Protein AF-A0A0A9YP79-F1 (afdb_monomer_lite)

pLDDT: mean 73.33, std 14.67, range [34.44, 94.0]

Foldseek 3Di:
DVVVVVVVVVVVVVVVVVVVVPPPDPPPCDPVVVVVVVVVVVVVVVVVVVVVVVVVVVVVVVVVVVVVVVVVVVVVVVVVVVVVVVVVVVVVVVVVVCVVVVVPPPDDDDDPDDCPVVVVVVVVVVVVVVPCVVVVVVVVVVVVVVVVVVVVVVVVVVVVVVVVVVVVVVVVVVVVVVVVVVVVVVVVVVVVVVVVVVVVVVLVVVVVVPPPPVSVVVVVVVVVVVVVVVVVVVVVVVVVVVVVVVVVVVVVVVVVVVVVVVVVVVVVVVVVVVVVVVVVVVVVVVVVVVVVVVVVVVVVVVVVVVVVVVVVVVVPPDDPDDCPPVVVVVVVVVVVVVVVVVVVVVVVVVVVVVVVVVVVVVVVVVVVVVVVVVVVVVVVVVVVVVVVVVVVVVVVVVVVVVVVVVVVVVVVVVVVVVVVVVVVVVVVVVVVVVVVVVVVVVVVVVVVVVVVVVVVVVVVPDDDDDDDDDDDDDDDDDDDDD

Sequence (482 aa):
MHFVESVVVCLFIISATLSGANSAAARAVTHEEIKDALINFMHIVRSNTEKLERHENRERQLGELLKRALGALDKRERAQDSVLEKLLEKIEKIENAIIETGDAARGTYTVDTIPGQSMITQIETMIDKTANTDRLREIESSINSKIDYLSSVVEKLQASVYDVNARMGSMSDKNDKESQAQADLNRDLAQILEKQIGSLKSIQDDVASGDLGDIKKELVAELNGVTAKLENKLTELTSSVTSHERTLADSVRDSKDIIEGQLTELKSQFENLNKEAKAIGNVEQVLVKTADDVMDTKRRVEHGIYQIRAEINDYVKPPQGGGGEYNDTVIAKFTGMAETILENQASSVANLSTKVESEISQVWRQIGIMHQQITASGITLDNLQNQTNFFVKDTENKMDAMSSKLEGIESSIDLVQENNNFLVGRFSLFTHEFNETRNSLALTTKDLKEVLKHYKLQATNGSPGPHDIESSSDSNIVDNKV

Organism: Lygus hesperus (NCBI:txid30085)

Secondary structure (DSSP, 8-state):
-HHHHHHHHHHHHHHHHHHHSTTS------HHHHHHHHHHHHHHHHHHHHHHHHHHHHHHHHHHHHHHHHHHHHHHHHHHHHHHHHHHHHHHHHHHHHHHHHTS------S---THHHHHHHHHHHHHHH-THHHHHHHHHHHHHHHHHHHHHHHHHHHHHHHHHHHHHHHHHHHHHHHHHHHHHHHHHHHHHHHHHHHHHHHHHHHTTT-HHHHHHHHHHHHHHHHHHHHHHHHHHHHHHHHHHHHHHHHHHHHHHHHHHHHHHHHHHHHHHHHHHHHHHHHHHHHHHHHHHHHHHHHHHHHHHHHHHHHHHHHTSPPSSS-HHHHHHHHHHHHHHHHHHHHHHHHHHHHHHHHHHHHHHHHHHHHHHHHHHHHHHHHHHHHHHHHHHHHHHHHHHHHHHHHHHHHHHHHHHHHHHHHHHHHHHHHHHHHHHHHHHHHHHHHHHHHHHHHHHHHHHHTTSS--------------------

Radius of gyration: 55.41 Å; chains: 1; bounding box: 140×49×162 Å

Structure (mmCIF, N/CA/C/O backbone):
data_AF-A0A0A9YP79-F1
#
_entry.id   AF-A0A0A9YP79-F1
#
loop_
_atom_site.group_PDB
_atom_site.id
_atom_site.type_symbol
_atom_site.label_atom_id
_atom_site.label_alt_id
_atom_site.label_comp_id
_atom_site.label_asym_id
_atom_site.label_entity_id
_atom_site.label_seq_id
_atom_site.pdbx_PDB_ins_code
_atom_site.Cartn_x
_atom_site.Cartn_y
_atom_site.Cartn_z
_atom_site.occupancy
_atom_site.B_iso_or_equiv
_atom_site.auth_seq_id
_atom_site.auth_comp_id
_atom_site.auth_asym_id
_atom_site.auth_atom_id
_atom_site.pdbx_PDB_model_num
ATOM 1 N N . MET A 1 1 ? 45.406 -21.953 63.145 1.00 52.97 1 MET A N 1
ATOM 2 C CA . MET A 1 1 ? 43.977 -21.841 63.515 1.00 52.97 1 MET A CA 1
ATOM 3 C C . MET A 1 1 ? 43.158 -21.032 62.509 1.00 52.97 1 MET A C 1
ATOM 5 O O . MET A 1 1 ? 42.108 -21.517 62.125 1.00 52.97 1 MET A O 1
ATOM 9 N N . HIS A 1 2 ? 43.652 -19.915 61.962 1.00 48.56 2 HIS A N 1
ATOM 10 C CA . HIS A 1 2 ? 42.884 -19.071 61.022 1.00 48.56 2 HIS A CA 1
ATOM 11 C C . HIS A 1 2 ? 42.477 -19.697 59.668 1.00 48.56 2 HIS A C 1
ATOM 13 O O . HIS A 1 2 ? 41.511 -19.250 59.055 1.00 48.56 2 HIS A O 1
ATOM 19 N N . PHE A 1 3 ? 43.166 -20.743 59.196 1.00 47.00 3 PHE A N 1
ATOM 20 C CA . PHE A 1 3 ? 42.810 -21.400 57.928 1.00 47.00 3 PHE A CA 1
ATOM 21 C C . PHE A 1 3 ? 41.579 -22.311 58.057 1.00 47.00 3 PHE A C 1
ATOM 23 O O . PHE A 1 3 ? 40.788 -22.431 57.129 1.00 47.00 3 PHE A O 1
ATOM 30 N N . VAL A 1 4 ? 41.380 -22.916 59.232 1.00 59.94 4 VAL A N 1
ATOM 31 C CA . VAL A 1 4 ? 40.245 -23.819 59.481 1.00 59.94 4 VAL A CA 1
ATOM 32 C C . VAL A 1 4 ? 38.955 -23.016 59.658 1.00 59.94 4 VAL A C 1
ATOM 34 O O . VAL A 1 4 ? 37.917 -23.398 59.130 1.00 59.94 4 VAL A O 1
ATOM 37 N N . GLU A 1 5 ? 39.032 -21.851 60.303 1.00 55.78 5 GLU A N 1
ATOM 38 C CA . GLU A 1 5 ? 37.880 -20.961 60.484 1.00 55.78 5 GLU A CA 1
ATOM 39 C C . GLU A 1 5 ? 37.391 -20.362 59.154 1.00 55.78 5 GLU A C 1
ATOM 41 O O . GLU A 1 5 ? 36.187 -20.321 58.912 1.00 55.78 5 GLU A O 1
ATOM 46 N N . SER A 1 6 ? 38.297 -19.996 58.237 1.00 56.88 6 SER A N 1
ATOM 47 C CA . SER A 1 6 ? 37.904 -19.481 56.911 1.00 56.88 6 SER A CA 1
ATOM 48 C C . SER A 1 6 ? 37.235 -20.539 56.027 1.00 56.88 6 SER A C 1
ATOM 50 O O . SER A 1 6 ? 36.302 -20.226 55.288 1.00 56.88 6 SER A O 1
ATOM 52 N N . VAL A 1 7 ? 37.668 -21.801 56.119 1.00 64.88 7 VAL A N 1
ATOM 53 C CA . VAL A 1 7 ? 37.080 -22.905 55.341 1.00 64.88 7 VAL A CA 1
ATOM 54 C C . VAL A 1 7 ? 35.686 -23.264 55.858 1.00 64.88 7 VAL A C 1
ATOM 56 O O . VAL A 1 7 ? 34.784 -23.506 55.058 1.00 64.88 7 VAL A O 1
ATOM 59 N N . VAL A 1 8 ? 35.474 -23.229 57.177 1.00 68.56 8 VAL A N 1
ATOM 60 C CA . VAL A 1 8 ? 34.160 -23.498 57.781 1.00 68.56 8 VAL A CA 1
ATOM 61 C C . VAL A 1 8 ? 33.158 -22.388 57.454 1.00 68.56 8 VAL A C 1
ATOM 63 O O . VAL A 1 8 ? 32.020 -22.692 57.103 1.00 68.56 8 VAL A O 1
ATOM 66 N N . VAL A 1 9 ? 33.576 -21.117 57.471 1.00 66.75 9 VAL A N 1
ATOM 67 C CA . VAL A 1 9 ? 32.709 -19.989 57.085 1.00 66.75 9 VAL A CA 1
ATOM 68 C C . VAL A 1 9 ? 32.351 -20.045 55.596 1.00 66.75 9 VAL A C 1
ATOM 70 O O . VAL A 1 9 ? 31.189 -19.848 55.243 1.00 66.75 9 VAL A O 1
ATOM 73 N N . CYS A 1 10 ? 33.294 -20.405 54.717 1.00 57.91 10 CYS A N 1
ATOM 74 C CA . CYS A 1 10 ? 32.998 -20.579 53.291 1.00 57.91 10 CYS A CA 1
ATOM 75 C C . CYS A 1 10 ? 32.043 -21.755 53.032 1.00 57.91 10 CYS A C 1
ATOM 77 O O . CYS A 1 10 ? 31.121 -21.620 52.231 1.00 57.91 10 CYS A O 1
ATOM 79 N N . LEU A 1 11 ? 32.198 -22.880 53.738 1.00 57.31 11 LEU A N 1
ATOM 80 C CA . LEU A 1 11 ? 31.279 -24.021 53.632 1.00 57.31 11 LEU A CA 1
ATOM 81 C C . LEU A 1 11 ? 29.869 -23.691 54.137 1.00 57.31 11 LEU A C 1
ATOM 83 O O . LEU A 1 11 ? 28.890 -24.157 53.551 1.00 57.31 11 LEU A O 1
ATOM 87 N N . PHE A 1 12 ? 29.747 -22.854 55.170 1.00 61.06 12 PHE A N 1
ATOM 88 C CA . PHE A 1 12 ? 28.447 -22.406 55.673 1.00 61.06 12 PHE A CA 1
ATOM 89 C C . PHE A 1 12 ? 27.751 -21.439 54.709 1.00 61.06 12 PHE A C 1
ATOM 91 O O . PHE A 1 12 ? 26.549 -21.562 54.484 1.00 61.06 12 PHE A O 1
ATOM 98 N N . ILE A 1 13 ? 28.501 -20.527 54.080 1.00 60.09 13 ILE A N 1
ATOM 99 C CA . ILE A 1 13 ? 27.962 -19.599 53.073 1.00 60.09 13 ILE A CA 1
ATOM 100 C C . ILE A 1 13 ? 27.536 -20.358 51.810 1.00 60.09 13 ILE A C 1
ATOM 102 O O . ILE A 1 13 ? 26.453 -20.099 51.295 1.00 60.09 13 ILE A O 1
ATOM 106 N N . ILE A 1 14 ? 28.321 -21.341 51.356 1.00 57.62 14 ILE A N 1
ATOM 107 C CA . ILE A 1 14 ? 27.966 -22.191 50.206 1.00 57.62 14 ILE A CA 1
ATOM 108 C C . ILE A 1 14 ? 26.735 -23.054 50.522 1.00 57.62 14 ILE A C 1
ATOM 110 O O . ILE A 1 14 ? 25.865 -23.217 49.673 1.00 57.62 14 ILE A O 1
ATOM 114 N N . SER A 1 15 ? 26.603 -23.562 51.750 1.00 56.72 15 SER A N 1
ATOM 115 C CA . SER A 1 15 ? 25.424 -24.345 52.151 1.00 56.72 15 SER A CA 1
ATOM 116 C C . SER A 1 15 ? 24.164 -23.478 52.279 1.00 56.72 15 SER A C 1
ATOM 118 O O . SER A 1 15 ? 23.072 -23.922 51.925 1.00 56.72 15 SER A O 1
ATOM 120 N N . ALA A 1 16 ? 24.298 -22.225 52.724 1.00 55.22 16 ALA A N 1
ATOM 121 C CA . ALA A 1 16 ? 23.186 -21.279 52.815 1.00 55.22 16 ALA A CA 1
ATOM 122 C C . ALA A 1 16 ? 22.723 -20.773 51.436 1.00 55.22 16 ALA A C 1
ATOM 124 O O . ALA A 1 16 ? 21.520 -20.632 51.214 1.00 55.22 16 ALA A O 1
ATOM 125 N N . THR A 1 17 ? 23.639 -20.564 50.482 1.00 52.94 17 THR A N 1
ATOM 126 C CA . THR A 1 17 ? 23.276 -20.179 49.107 1.00 52.94 17 THR A CA 1
ATOM 127 C C . THR A 1 17 ? 22.704 -21.346 48.303 1.00 52.94 17 THR A C 1
ATOM 129 O O . THR A 1 17 ? 21.808 -21.129 47.489 1.00 52.94 17 THR A O 1
ATOM 132 N N . LEU A 1 18 ? 23.127 -22.586 48.574 1.00 47.75 18 LEU A N 1
ATOM 133 C CA . LEU A 1 18 ? 22.570 -23.770 47.911 1.00 47.75 18 LEU A CA 1
ATOM 134 C C . LEU A 1 18 ? 21.181 -24.159 48.451 1.00 47.75 18 LEU A C 1
ATOM 136 O O . LEU A 1 18 ? 20.361 -24.682 47.703 1.00 47.75 18 LEU A O 1
ATOM 140 N N . SER A 1 19 ? 20.878 -23.837 49.714 1.00 48.66 19 SER A N 1
ATOM 141 C CA . SER A 1 19 ? 19.539 -24.039 50.293 1.00 48.66 19 SER A CA 1
ATOM 142 C C . SER A 1 19 ? 18.535 -22.946 49.877 1.00 48.66 19 SER A C 1
ATOM 144 O O . SER A 1 19 ? 17.338 -23.203 49.793 1.00 48.66 19 SER A O 1
ATOM 146 N N . GLY A 1 20 ? 19.010 -21.737 49.543 1.00 44.56 20 GLY A N 1
ATOM 147 C CA . GLY A 1 20 ? 18.175 -20.636 49.037 1.00 44.56 20 GLY A CA 1
ATOM 148 C C . GLY A 1 20 ? 17.819 -20.719 47.546 1.00 44.56 20 GLY A C 1
ATOM 149 O O . GLY A 1 20 ? 16.861 -20.083 47.115 1.00 44.56 20 GLY A O 1
ATOM 150 N N . ALA A 1 21 ? 18.551 -21.511 46.755 1.00 44.72 21 ALA A N 1
ATOM 151 C CA . ALA A 1 21 ? 18.333 -21.633 45.309 1.00 44.72 21 ALA A CA 1
ATOM 152 C C . ALA A 1 21 ? 17.332 -22.738 44.910 1.00 44.72 21 ALA A C 1
ATOM 154 O O . ALA A 1 21 ? 16.899 -22.775 43.761 1.00 44.72 21 ALA A O 1
ATOM 155 N N . ASN A 1 22 ? 16.915 -23.603 45.843 1.00 44.66 22 ASN A N 1
ATOM 156 C CA . ASN A 1 22 ? 16.014 -24.729 45.556 1.00 44.66 22 ASN A CA 1
ATOM 157 C C . ASN A 1 22 ? 14.519 -24.447 45.811 1.00 44.66 22 ASN A C 1
ATOM 159 O O . ASN A 1 22 ? 13.711 -25.372 45.802 1.00 44.66 22 ASN A O 1
ATOM 163 N N . SER A 1 23 ? 14.140 -23.174 45.970 1.00 45.38 23 SER A N 1
ATOM 164 C CA . SER A 1 23 ? 12.734 -22.731 46.027 1.00 45.38 23 SER A CA 1
ATOM 165 C C . SER A 1 23 ? 12.274 -21.983 44.771 1.00 45.38 23 SER A C 1
ATOM 167 O O . SER A 1 23 ? 11.239 -21.319 44.794 1.00 45.38 23 SER A O 1
ATOM 169 N N . ALA A 1 24 ? 12.976 -22.122 43.642 1.00 46.22 24 ALA A N 1
ATOM 170 C CA . ALA A 1 24 ? 12.300 -22.010 42.355 1.00 46.22 24 ALA A CA 1
ATOM 171 C C . ALA A 1 24 ? 11.536 -23.320 42.174 1.00 46.22 24 ALA A C 1
ATOM 173 O O . ALA A 1 24 ? 12.108 -24.329 41.769 1.00 46.22 24 ALA A O 1
ATOM 174 N N . ALA A 1 25 ? 10.276 -23.309 42.610 1.00 49.00 25 ALA A N 1
ATOM 175 C CA . ALA A 1 25 ? 9.349 -24.415 42.483 1.00 49.00 25 ALA A CA 1
ATOM 176 C C . ALA A 1 25 ? 9.584 -25.137 41.152 1.00 49.00 25 ALA A C 1
ATOM 178 O O . ALA A 1 25 ? 9.386 -24.560 40.082 1.00 49.00 25 ALA A O 1
ATOM 179 N N . ALA A 1 26 ? 9.981 -26.406 41.227 1.00 48.72 26 ALA A N 1
ATOM 180 C CA . ALA A 1 26 ? 9.676 -27.356 40.177 1.00 48.72 26 ALA A CA 1
ATOM 181 C C . ALA A 1 26 ? 8.145 -27.411 40.102 1.00 48.72 26 ALA A C 1
ATOM 183 O O . ALA A 1 26 ? 7.505 -28.259 40.725 1.00 48.72 26 ALA A O 1
ATOM 184 N N . ARG A 1 27 ? 7.541 -26.417 39.438 1.00 53.25 27 ARG A N 1
ATOM 185 C CA . ARG A 1 27 ? 6.141 -26.442 39.049 1.00 53.25 27 ARG A CA 1
ATOM 186 C C . ARG A 1 27 ? 6.028 -27.692 38.199 1.00 53.25 27 ARG A C 1
ATOM 188 O O . ARG A 1 27 ? 6.656 -27.789 37.147 1.00 53.25 27 ARG A O 1
ATOM 195 N N . ALA A 1 28 ? 5.325 -28.687 38.727 1.00 54.88 28 ALA A N 1
ATOM 196 C CA . ALA A 1 28 ? 4.926 -29.830 37.938 1.00 54.88 28 ALA A CA 1
ATOM 197 C C . ALA A 1 28 ? 4.211 -29.261 36.715 1.00 54.88 28 ALA A C 1
ATOM 199 O O . ALA A 1 28 ? 3.217 -28.557 36.890 1.00 54.88 28 ALA A O 1
ATOM 200 N N . VAL A 1 29 ? 4.786 -29.494 35.530 1.00 50.91 29 VAL A N 1
ATOM 201 C CA . VAL A 1 29 ? 4.239 -29.030 34.256 1.00 50.91 29 VAL A CA 1
ATOM 202 C C . VAL A 1 29 ? 2.777 -29.443 34.240 1.00 50.91 29 VAL A C 1
ATOM 204 O O . VAL A 1 29 ? 2.450 -30.634 34.257 1.00 50.91 29 VAL A O 1
ATOM 207 N N . THR A 1 30 ? 1.903 -28.452 34.340 1.00 64.44 30 THR A N 1
ATOM 208 C CA . THR A 1 30 ? 0.476 -28.708 34.469 1.00 64.44 30 THR A CA 1
ATOM 209 C C . THR A 1 30 ? -0.054 -29.172 33.121 1.00 64.44 30 THR A C 1
ATOM 211 O O . THR A 1 30 ? 0.484 -28.836 32.066 1.00 64.44 30 THR A O 1
ATOM 214 N N . HIS A 1 31 ? -1.114 -29.975 33.134 1.00 61.91 31 HIS A N 1
ATOM 215 C CA . HIS A 1 31 ? -1.692 -30.501 31.899 1.00 61.91 31 HIS A CA 1
ATOM 216 C C . HIS A 1 31 ? -2.139 -29.374 30.939 1.00 61.91 31 HIS A C 1
ATOM 218 O O . HIS A 1 31 ? -2.110 -29.578 29.726 1.00 61.91 31 HIS A O 1
ATOM 224 N N . GLU A 1 32 ? -2.443 -28.181 31.475 1.00 72.62 32 GLU A N 1
ATOM 225 C CA . GLU A 1 32 ? -2.729 -26.979 30.683 1.00 72.62 32 GLU A CA 1
ATOM 226 C C . GLU A 1 32 ? -1.493 -26.319 30.085 1.00 72.62 32 GLU A C 1
ATOM 228 O O . GLU A 1 32 ? -1.544 -25.937 28.925 1.00 72.62 32 GLU A O 1
ATOM 233 N N . GLU A 1 33 ? -0.344 -26.296 30.761 1.00 65.50 33 GLU A N 1
ATOM 234 C CA . GLU A 1 33 ? 0.903 -25.825 30.136 1.00 65.50 33 GLU A CA 1
ATOM 235 C C . GLU A 1 33 ? 1.326 -26.740 28.969 1.00 65.50 33 GLU A C 1
ATOM 237 O O . GLU A 1 33 ? 1.846 -26.267 27.959 1.00 65.50 33 GLU A O 1
ATOM 242 N N . ILE A 1 34 ? 1.055 -28.050 29.062 1.00 72.25 34 ILE A N 1
ATOM 243 C CA . ILE A 1 34 ? 1.276 -29.004 27.958 1.00 72.25 34 ILE A CA 1
ATOM 244 C C . ILE A 1 34 ? 0.285 -28.759 26.821 1.00 72.25 34 ILE A C 1
ATOM 246 O O . ILE A 1 34 ? 0.670 -28.801 25.651 1.00 72.25 34 ILE A O 1
ATOM 250 N N . LYS A 1 35 ? -0.986 -28.510 27.144 1.00 79.69 35 LYS A N 1
ATOM 251 C CA . LYS A 1 35 ? -2.037 -28.220 26.165 1.00 79.69 35 LYS A CA 1
ATOM 252 C C . LYS A 1 35 ? -1.775 -26.901 25.441 1.00 79.69 35 LYS A C 1
ATOM 254 O O . LYS A 1 35 ? -1.849 -26.880 24.217 1.00 79.69 35 LYS A O 1
ATOM 259 N N . ASP A 1 36 ? -1.384 -25.851 26.150 1.00 73.75 36 ASP A N 1
ATOM 260 C CA . ASP A 1 36 ? -1.048 -24.549 25.574 1.00 73.75 36 ASP A CA 1
ATOM 261 C C . ASP A 1 36 ? 0.226 -24.626 24.734 1.00 73.75 36 ASP A C 1
ATOM 263 O O . ASP A 1 36 ? 0.276 -24.087 23.628 1.00 73.75 36 ASP A O 1
ATOM 267 N N . ALA A 1 37 ? 1.231 -25.385 25.182 1.00 74.31 37 ALA A N 1
ATOM 268 C CA . ALA A 1 37 ? 2.409 -25.674 24.373 1.00 74.31 37 ALA A CA 1
ATOM 269 C C . ALA A 1 37 ? 2.055 -26.458 23.096 1.00 74.31 37 ALA A C 1
ATOM 271 O O . ALA A 1 37 ? 2.591 -26.158 22.028 1.00 74.31 37 ALA A O 1
ATOM 272 N N . LEU A 1 38 ? 1.130 -27.422 23.169 1.00 76.94 38 LEU A N 1
ATOM 273 C CA . LEU A 1 38 ? 0.630 -28.172 22.011 1.00 76.94 38 LEU A CA 1
ATOM 274 C C . LEU A 1 38 ? -0.178 -27.295 21.052 1.00 76.94 38 LEU A C 1
ATOM 276 O O . LEU A 1 38 ? -0.016 -27.424 19.840 1.00 76.94 38 LEU A O 1
ATOM 280 N N . ILE A 1 39 ? -1.014 -26.395 21.567 1.00 79.75 39 ILE A N 1
ATOM 281 C CA . ILE A 1 39 ? -1.794 -25.445 20.766 1.00 79.75 39 ILE A CA 1
ATOM 282 C C . ILE A 1 39 ? -0.858 -24.449 20.081 1.00 79.75 39 ILE A C 1
ATOM 284 O O . ILE A 1 39 ? -0.979 -24.218 18.878 1.00 79.75 39 ILE A O 1
ATOM 288 N N . ASN A 1 40 ? 0.131 -23.919 20.798 1.00 74.94 40 ASN A N 1
ATOM 289 C CA . ASN A 1 40 ? 1.119 -23.010 20.231 1.00 74.94 40 ASN A CA 1
ATOM 290 C C . ASN A 1 40 ? 1.988 -23.718 19.177 1.00 74.94 40 ASN A C 1
ATOM 292 O O . ASN A 1 40 ? 2.191 -23.204 18.078 1.00 74.94 40 ASN A O 1
ATOM 296 N N . PHE A 1 41 ? 2.413 -24.955 19.443 1.00 80.06 41 PHE A N 1
ATOM 297 C CA . PHE A 1 41 ? 3.090 -25.789 18.450 1.00 80.06 41 PHE A CA 1
ATOM 298 C C . PHE A 1 41 ? 2.205 -26.046 17.225 1.00 80.06 41 PHE A C 1
ATOM 300 O O . PHE A 1 41 ? 2.674 -25.935 16.094 1.00 80.06 41 PHE A O 1
ATOM 307 N N . MET A 1 42 ? 0.913 -26.313 17.419 1.00 84.00 42 MET A N 1
ATOM 308 C CA . MET A 1 42 ? -0.046 -26.496 16.332 1.00 84.00 42 MET A CA 1
ATOM 309 C C . MET A 1 42 ? -0.225 -25.216 15.504 1.00 84.00 42 MET A C 1
ATOM 311 O O . MET A 1 42 ? -0.255 -25.291 14.276 1.00 84.00 42 MET A O 1
ATOM 315 N N . HIS A 1 43 ? -0.263 -24.041 16.135 1.00 81.00 43 HIS A N 1
ATOM 316 C CA . HIS A 1 43 ? -0.278 -22.753 15.438 1.00 81.00 43 HIS A CA 1
ATOM 317 C C . HIS A 1 43 ? 1.015 -22.495 14.660 1.00 81.00 43 HIS A C 1
ATOM 319 O O . HIS A 1 43 ? 0.955 -22.030 13.521 1.00 81.00 43 HIS A O 1
ATOM 325 N N . ILE A 1 44 ? 2.175 -22.848 15.217 1.00 77.38 44 ILE A N 1
ATOM 326 C CA . ILE A 1 44 ? 3.471 -22.736 14.535 1.00 77.38 44 ILE A CA 1
ATOM 327 C C . ILE A 1 44 ? 3.532 -23.684 13.332 1.00 77.38 44 ILE A C 1
ATOM 329 O O . ILE A 1 44 ? 3.917 -23.263 12.242 1.00 77.38 44 ILE A O 1
ATOM 333 N N . VAL A 1 45 ? 3.108 -24.941 13.487 1.00 77.19 45 VAL A N 1
ATOM 334 C CA . VAL A 1 45 ? 3.046 -25.923 12.393 1.00 77.19 45 VAL A CA 1
ATOM 335 C C . VAL A 1 45 ? 2.075 -25.462 11.309 1.00 77.19 45 VAL A C 1
ATOM 337 O O . VAL A 1 45 ? 2.409 -25.534 10.126 1.00 77.19 45 VAL A O 1
ATOM 340 N N . ARG A 1 46 ? 0.915 -24.916 11.684 1.00 84.94 46 ARG A N 1
ATOM 341 C CA . ARG A 1 46 ? -0.069 -24.373 10.740 1.00 84.94 46 ARG A CA 1
ATOM 342 C C . ARG A 1 46 ? 0.466 -23.155 9.989 1.00 84.94 46 ARG A C 1
ATOM 344 O O . ARG A 1 46 ? 0.420 -23.134 8.766 1.00 84.94 46 ARG A O 1
ATOM 351 N N . SER A 1 47 ? 1.057 -22.195 10.694 1.00 76.12 47 SER A N 1
ATOM 352 C CA . SER A 1 47 ? 1.684 -21.007 10.099 1.00 76.12 47 SER A CA 1
ATOM 353 C C . SER A 1 47 ? 2.836 -21.376 9.162 1.00 76.12 47 SER A C 1
ATOM 355 O O . SER A 1 47 ? 2.962 -20.822 8.069 1.00 76.12 47 SER A O 1
ATOM 357 N N . ASN A 1 48 ? 3.654 -22.359 9.545 1.00 77.19 48 ASN A N 1
ATOM 358 C CA . ASN A 1 48 ? 4.720 -22.870 8.691 1.00 77.19 48 ASN A CA 1
ATOM 359 C C . ASN A 1 48 ? 4.168 -23.602 7.465 1.00 77.19 48 ASN A C 1
ATOM 361 O O . ASN A 1 48 ? 4.708 -23.417 6.380 1.00 77.19 48 ASN A O 1
ATOM 365 N N . THR A 1 49 ? 3.071 -24.349 7.602 1.00 82.06 49 THR A N 1
ATOM 366 C CA . THR A 1 49 ? 2.380 -24.996 6.473 1.00 82.06 49 THR A CA 1
ATOM 367 C C . THR A 1 49 ? 1.828 -23.952 5.499 1.00 82.06 49 THR A C 1
ATOM 369 O O . THR A 1 49 ? 2.108 -24.023 4.308 1.00 82.06 49 THR A O 1
ATOM 372 N N . GLU A 1 50 ? 1.161 -22.906 5.993 1.00 79.56 50 GLU A N 1
ATOM 373 C CA . GLU A 1 50 ? 0.658 -21.791 5.174 1.00 79.56 50 GLU A CA 1
ATOM 374 C C . GLU A 1 50 ? 1.791 -20.976 4.519 1.00 79.56 50 GLU A C 1
ATOM 376 O O . GLU A 1 50 ? 1.640 -20.406 3.434 1.00 79.56 50 GLU A O 1
ATOM 381 N N . LYS A 1 51 ? 2.955 -20.860 5.172 1.00 81.62 51 LYS A N 1
ATOM 382 C CA . LYS A 1 51 ? 4.157 -20.270 4.558 1.00 81.62 51 LYS A CA 1
ATOM 383 C C . LYS A 1 51 ? 4.701 -21.158 3.447 1.00 81.62 51 LYS A C 1
ATOM 385 O O . LYS A 1 51 ? 5.067 -20.619 2.404 1.00 81.62 51 LYS A O 1
ATOM 390 N N . LEU A 1 52 ? 4.730 -22.472 3.658 1.00 79.94 52 LEU A N 1
ATOM 391 C CA . LEU A 1 52 ? 5.196 -23.445 2.677 1.00 79.94 52 LEU A CA 1
ATOM 392 C C . LEU A 1 52 ? 4.287 -23.454 1.446 1.00 79.94 52 LEU A C 1
ATOM 394 O O . LEU A 1 52 ? 4.789 -23.331 0.338 1.00 79.94 52 LEU A O 1
ATOM 398 N N . GLU A 1 53 ? 2.968 -23.443 1.633 1.00 78.12 53 GLU A N 1
ATOM 399 C CA . GLU A 1 53 ? 1.980 -23.377 0.549 1.00 78.12 53 GLU A CA 1
ATOM 400 C C . GLU A 1 53 ? 2.114 -22.077 -0.266 1.00 78.12 53 GLU A C 1
ATOM 402 O O . GLU A 1 53 ? 2.107 -22.085 -1.497 1.00 78.12 53 GLU A O 1
ATOM 407 N N . ARG A 1 54 ? 2.351 -20.936 0.399 1.00 81.12 54 ARG A N 1
ATOM 408 C CA . ARG A 1 54 ? 2.659 -19.662 -0.281 1.00 81.12 54 ARG A CA 1
ATOM 409 C C . ARG A 1 54 ? 4.011 -19.665 -0.991 1.00 81.12 54 ARG A C 1
ATOM 411 O O . ARG A 1 54 ? 4.206 -18.864 -1.907 1.00 81.12 54 ARG A O 1
ATOM 418 N N . HIS A 1 55 ? 4.965 -20.473 -0.543 1.00 78.94 55 HIS A N 1
ATOM 419 C CA . HIS A 1 55 ? 6.263 -20.620 -1.196 1.00 78.94 55 HIS A CA 1
ATOM 420 C C . HIS A 1 55 ? 6.151 -21.542 -2.414 1.00 78.94 55 HIS A C 1
ATOM 422 O O . HIS A 1 55 ? 6.614 -21.173 -3.487 1.00 78.94 55 HIS A O 1
ATOM 428 N N . GLU A 1 56 ? 5.422 -22.649 -2.286 1.00 82.56 56 GLU A N 1
ATOM 429 C CA . GLU A 1 56 ? 5.092 -23.578 -3.367 1.00 82.56 56 GLU A CA 1
ATOM 430 C C . GLU A 1 56 ? 4.307 -22.878 -4.482 1.00 82.56 56 GLU A C 1
ATOM 432 O O . GLU A 1 56 ? 4.641 -23.020 -5.655 1.00 82.56 56 GLU A O 1
ATOM 437 N N . ASN A 1 57 ? 3.325 -22.033 -4.146 1.00 82.69 57 ASN A N 1
ATOM 438 C CA . ASN A 1 57 ? 2.594 -21.255 -5.150 1.00 82.69 57 ASN A CA 1
ATOM 439 C C . ASN A 1 57 ? 3.494 -20.257 -5.891 1.00 82.69 57 ASN A C 1
ATOM 441 O O . ASN A 1 57 ? 3.367 -20.099 -7.106 1.00 82.69 57 ASN A O 1
ATOM 445 N N . ARG A 1 58 ? 4.419 -19.596 -5.185 1.00 85.44 58 ARG A N 1
ATOM 446 C CA . ARG A 1 58 ? 5.399 -18.693 -5.809 1.00 85.44 58 ARG A CA 1
ATOM 447 C C . ARG A 1 58 ? 6.372 -19.456 -6.707 1.00 85.44 58 ARG A C 1
ATOM 449 O O . ARG A 1 58 ? 6.660 -19.001 -7.809 1.00 85.44 58 ARG A O 1
ATOM 456 N N . GLU A 1 59 ? 6.828 -20.626 -6.278 1.00 80.44 59 GLU A N 1
ATOM 457 C CA . GLU A 1 59 ? 7.730 -21.487 -7.044 1.00 80.44 59 GLU A CA 1
ATOM 458 C C . GLU A 1 59 ? 7.040 -22.085 -8.275 1.00 80.44 59 GLU A C 1
ATOM 460 O O . GLU A 1 59 ? 7.616 -22.118 -9.360 1.00 80.44 59 GLU A O 1
ATOM 465 N N . ARG A 1 60 ? 5.761 -22.448 -8.159 1.00 86.50 60 ARG A N 1
ATOM 466 C CA . ARG A 1 60 ? 4.934 -22.897 -9.282 1.00 86.50 60 ARG A CA 1
ATOM 467 C C . ARG A 1 60 ? 4.715 -21.788 -10.308 1.00 86.50 60 ARG A C 1
ATOM 469 O O . ARG A 1 60 ? 4.843 -22.038 -11.504 1.00 86.50 60 ARG A O 1
ATOM 476 N N . GLN A 1 61 ? 4.444 -20.561 -9.862 1.00 83.00 61 GLN A N 1
ATOM 477 C CA . GLN A 1 61 ? 4.346 -19.394 -10.745 1.00 83.00 61 GLN A CA 1
ATOM 478 C C . GLN A 1 61 ? 5.677 -19.093 -11.442 1.00 83.00 61 GLN A C 1
ATOM 480 O O . GLN A 1 61 ? 5.695 -18.851 -12.649 1.00 83.00 61 GLN A O 1
ATOM 485 N N . LEU A 1 62 ? 6.795 -19.160 -10.711 1.00 82.88 62 LEU A N 1
ATOM 486 C CA . LEU A 1 62 ? 8.134 -19.005 -11.279 1.00 82.88 62 LEU A CA 1
ATOM 487 C C . LEU A 1 62 ? 8.420 -20.101 -12.316 1.00 82.88 62 LEU A C 1
ATOM 489 O O . LEU A 1 62 ? 8.904 -19.805 -13.407 1.00 82.88 62 LEU A O 1
ATOM 493 N N . GLY A 1 63 ? 8.063 -21.350 -12.014 1.00 87.00 63 GLY A N 1
ATOM 494 C CA . GLY A 1 63 ? 8.190 -22.491 -12.917 1.00 87.00 63 GLY A CA 1
ATOM 495 C C . GLY A 1 63 ? 7.344 -22.346 -14.182 1.00 87.00 63 GLY A C 1
ATOM 496 O O . GLY A 1 63 ? 7.820 -22.649 -15.275 1.00 87.00 63 GLY A O 1
ATOM 497 N N . GLU A 1 64 ? 6.122 -21.818 -14.083 1.00 88.69 64 GLU A N 1
ATOM 498 C CA . GLU A 1 64 ? 5.297 -21.499 -15.255 1.00 88.69 64 GLU A CA 1
ATOM 499 C C . GLU A 1 64 ? 5.890 -20.366 -16.098 1.00 88.69 64 GLU A C 1
ATOM 501 O O . GLU A 1 64 ? 5.850 -20.432 -17.330 1.00 88.69 64 GLU A O 1
ATOM 506 N N . LEU A 1 65 ? 6.469 -19.348 -15.459 1.00 84.50 65 LEU A N 1
ATOM 507 C CA . LEU A 1 65 ? 7.105 -18.222 -16.139 1.00 84.50 65 LEU A CA 1
ATOM 508 C C . LEU A 1 65 ? 8.380 -18.670 -16.870 1.00 84.50 65 LEU A C 1
ATOM 510 O O . LEU A 1 65 ? 8.545 -18.356 -18.048 1.00 84.50 65 LEU A O 1
ATOM 514 N N . LEU A 1 66 ? 9.206 -19.505 -16.231 1.00 81.38 66 LEU A N 1
ATOM 515 C CA . LEU A 1 66 ? 10.360 -20.170 -16.846 1.00 81.38 66 LEU A CA 1
ATOM 516 C C . LEU A 1 66 ? 9.944 -21.083 -18.000 1.00 81.38 66 LEU A C 1
ATOM 518 O O . LEU A 1 66 ? 10.529 -21.017 -19.078 1.00 81.38 66 LEU A O 1
ATOM 522 N N . LYS A 1 67 ? 8.896 -21.893 -17.824 1.00 90.75 67 LYS A N 1
ATOM 523 C CA . LYS A 1 67 ? 8.376 -22.772 -18.881 1.00 90.75 67 LYS A CA 1
ATOM 524 C C . LYS A 1 67 ? 7.865 -21.976 -20.084 1.00 90.75 67 LYS A C 1
ATOM 526 O O . LYS A 1 67 ? 8.094 -22.383 -21.222 1.00 90.75 67 LYS A O 1
ATOM 531 N N . ARG A 1 68 ? 7.201 -20.835 -19.863 1.00 87.44 68 ARG A N 1
ATOM 532 C CA . ARG A 1 68 ? 6.777 -19.924 -20.941 1.00 87.44 68 ARG A CA 1
ATOM 533 C C . ARG A 1 68 ? 7.964 -19.252 -21.622 1.00 87.44 68 ARG A C 1
ATOM 535 O O . ARG A 1 68 ? 7.964 -19.179 -22.847 1.00 87.44 68 ARG A O 1
ATOM 542 N N . ALA A 1 69 ? 8.960 -18.802 -20.861 1.00 77.00 69 ALA A N 1
ATOM 543 C CA . ALA A 1 69 ? 10.170 -18.192 -21.405 1.00 77.00 69 ALA A CA 1
ATOM 544 C C . ALA A 1 69 ? 10.962 -19.188 -22.268 1.00 77.00 69 ALA A C 1
ATOM 546 O O . ALA A 1 69 ? 11.293 -18.873 -23.407 1.00 77.00 69 ALA A O 1
ATOM 547 N N . LEU A 1 70 ? 11.170 -20.415 -21.780 1.00 81.56 70 LEU A N 1
ATOM 548 C CA . LEU A 1 70 ? 11.821 -21.492 -22.532 1.00 81.56 70 LEU A CA 1
ATOM 549 C C . LEU A 1 70 ? 11.021 -21.887 -23.778 1.00 81.56 70 LEU A C 1
ATOM 551 O O . LEU A 1 70 ? 11.592 -22.030 -24.853 1.00 81.56 70 LEU A O 1
ATOM 555 N N . GLY A 1 71 ? 9.692 -21.987 -23.676 1.00 87.62 71 GLY A N 1
ATOM 556 C CA . GLY A 1 71 ? 8.839 -22.263 -24.836 1.00 87.62 71 GLY A CA 1
ATOM 557 C C . GLY A 1 71 ? 8.824 -21.134 -25.877 1.00 87.62 71 GLY A C 1
ATOM 558 O O . GLY A 1 71 ? 8.660 -21.393 -27.068 1.00 87.62 71 GLY A O 1
ATOM 559 N N . ALA A 1 72 ? 8.992 -19.879 -25.455 1.00 82.06 72 ALA A N 1
ATOM 560 C CA . ALA A 1 72 ? 9.154 -18.747 -26.364 1.00 82.06 72 ALA A CA 1
ATOM 561 C C . ALA A 1 72 ? 10.536 -18.752 -27.033 1.00 82.06 72 ALA A C 1
ATOM 563 O O . ALA A 1 72 ? 10.635 -18.435 -28.220 1.00 82.06 72 ALA A O 1
ATOM 564 N N . LEU A 1 73 ? 11.576 -19.156 -26.296 1.00 80.12 73 LEU A N 1
ATOM 565 C CA . LEU A 1 73 ? 12.931 -19.307 -26.817 1.00 80.12 73 LEU A CA 1
ATOM 566 C C . LEU A 1 73 ? 12.997 -20.402 -27.895 1.00 80.12 73 LEU A C 1
ATOM 568 O O . LEU A 1 73 ? 13.463 -20.116 -28.990 1.00 80.12 73 LEU A O 1
ATOM 572 N N . ASP A 1 74 ? 12.426 -21.587 -27.643 1.00 84.88 74 ASP A N 1
ATOM 573 C CA . ASP A 1 74 ? 12.375 -22.709 -28.607 1.00 84.88 74 ASP A CA 1
ATOM 574 C C . ASP A 1 74 ? 11.639 -22.325 -29.905 1.00 84.88 74 ASP A C 1
ATOM 576 O O . ASP A 1 74 ? 12.064 -22.638 -31.016 1.00 84.88 74 ASP A O 1
ATOM 580 N N . LYS A 1 75 ? 10.546 -21.558 -29.796 1.00 84.88 75 LYS A N 1
ATOM 581 C CA . LYS A 1 75 ? 9.843 -21.031 -30.979 1.00 84.88 75 LYS A CA 1
ATOM 582 C C . LYS A 1 75 ? 10.685 -20.030 -31.765 1.00 84.88 75 LYS A C 1
ATOM 584 O O . LYS A 1 75 ? 10.603 -20.009 -32.992 1.00 84.88 75 LYS A O 1
ATOM 589 N N . ARG A 1 76 ? 11.453 -19.183 -31.074 1.00 82.50 76 ARG A N 1
ATOM 590 C CA . ARG A 1 76 ? 12.354 -18.214 -31.706 1.00 82.50 76 ARG A CA 1
ATOM 591 C C . ARG A 1 76 ? 13.529 -18.919 -32.384 1.00 82.50 76 ARG A C 1
ATOM 593 O O . ARG A 1 76 ? 13.867 -18.526 -33.493 1.00 82.50 76 ARG A O 1
ATOM 600 N N . GLU A 1 77 ? 14.079 -19.960 -31.769 1.00 79.25 77 GLU A N 1
ATOM 601 C CA . GLU A 1 77 ? 15.133 -20.809 -32.339 1.00 79.25 77 GLU A CA 1
ATOM 602 C C . GLU A 1 77 ? 14.665 -21.455 -33.649 1.00 79.25 77 GLU A C 1
ATOM 604 O O . GLU A 1 77 ? 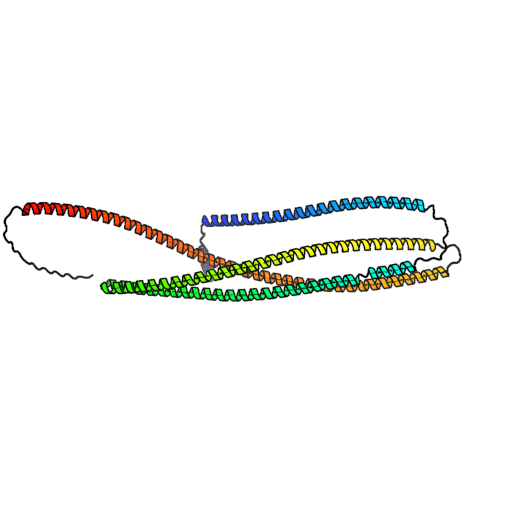15.250 -21.208 -34.700 1.00 79.25 77 GLU A O 1
ATOM 609 N N . ARG A 1 78 ? 13.505 -22.123 -33.647 1.00 79.62 78 ARG A N 1
ATOM 610 C CA . ARG A 1 78 ? 12.918 -22.701 -34.874 1.00 79.62 78 ARG A CA 1
ATOM 611 C C . ARG A 1 78 ? 12.637 -21.659 -35.961 1.00 79.62 78 ARG A C 1
ATOM 613 O O . ARG A 1 78 ? 12.750 -21.945 -37.152 1.00 79.62 78 ARG A O 1
ATOM 620 N N . ALA A 1 79 ? 12.227 -20.451 -35.572 1.00 77.19 79 ALA A N 1
ATOM 621 C CA . ALA A 1 79 ? 12.020 -19.363 -36.522 1.00 77.19 79 ALA A CA 1
ATOM 622 C C . ALA A 1 79 ? 13.347 -18.876 -37.125 1.00 77.19 79 ALA A C 1
ATOM 624 O O . ALA A 1 79 ? 13.394 -18.583 -38.318 1.00 77.19 79 ALA A O 1
ATOM 625 N N . GLN A 1 80 ? 14.416 -18.815 -36.325 1.00 79.31 80 GLN A N 1
ATOM 626 C CA . GLN A 1 80 ? 15.761 -18.470 -36.784 1.00 79.31 80 GLN A CA 1
ATOM 627 C C . GLN A 1 80 ? 16.332 -19.535 -37.726 1.00 79.31 80 GLN A C 1
ATOM 629 O O . GLN A 1 80 ? 16.862 -19.159 -38.771 1.00 79.31 80 GLN A O 1
ATOM 634 N N . ASP A 1 81 ? 16.128 -20.824 -37.443 1.00 80.38 81 ASP A N 1
ATOM 635 C CA . ASP A 1 81 ? 16.521 -21.919 -38.342 1.00 80.38 81 ASP A CA 1
ATOM 636 C C . ASP A 1 81 ? 15.865 -21.785 -39.724 1.00 80.38 81 ASP A C 1
ATOM 638 O O . ASP A 1 81 ? 16.535 -21.900 -40.749 1.00 80.38 81 ASP A O 1
ATOM 642 N N . SER A 1 82 ? 14.578 -21.419 -39.779 1.00 77.25 82 SER A N 1
ATOM 643 C CA . SER A 1 82 ? 13.891 -21.178 -41.058 1.00 77.25 82 SER A CA 1
ATOM 644 C C . SER A 1 82 ? 14.444 -19.968 -41.826 1.00 77.25 82 SER A C 1
ATOM 646 O O . SER A 1 82 ? 14.403 -19.939 -43.059 1.00 77.25 82 SER A O 1
ATOM 648 N N . VAL A 1 83 ? 14.946 -18.941 -41.130 1.00 79.00 83 VAL A N 1
ATOM 649 C CA . VAL A 1 83 ? 15.594 -17.792 -41.784 1.00 79.00 83 VAL A CA 1
ATOM 650 C C . VAL A 1 83 ? 16.972 -18.180 -42.314 1.00 79.00 83 VAL A C 1
ATOM 652 O O . VAL A 1 83 ? 17.317 -17.787 -43.428 1.00 79.00 83 VAL A O 1
ATOM 655 N N . LEU A 1 84 ? 17.728 -18.974 -41.555 1.00 75.88 84 LEU A N 1
ATOM 656 C CA . LEU A 1 84 ? 19.017 -19.529 -41.969 1.00 75.88 84 LEU A CA 1
ATOM 657 C C . LEU A 1 84 ? 18.879 -20.393 -43.225 1.00 75.88 84 LEU A C 1
ATOM 659 O O . LEU A 1 84 ? 19.625 -20.194 -44.180 1.00 75.88 84 LEU A O 1
ATOM 663 N N . GLU A 1 85 ? 17.872 -21.261 -43.280 1.00 81.25 85 GLU A N 1
ATOM 664 C CA . GLU A 1 85 ? 17.593 -22.101 -44.449 1.00 81.25 85 GLU A CA 1
ATOM 665 C C . GLU A 1 85 ? 17.269 -21.260 -45.700 1.00 81.25 85 GLU A C 1
ATOM 667 O O . GLU A 1 85 ? 17.806 -21.498 -46.781 1.00 81.25 85 GLU A O 1
ATOM 672 N N . LYS A 1 86 ? 16.495 -20.175 -45.546 1.00 80.81 86 LYS A N 1
ATOM 673 C CA . LYS A 1 86 ? 16.212 -19.224 -46.640 1.00 80.81 86 LYS A CA 1
ATOM 674 C C . LYS A 1 86 ? 17.428 -18.403 -47.068 1.00 80.81 86 LYS A C 1
ATOM 676 O O . LYS A 1 86 ? 17.498 -17.974 -48.220 1.00 80.81 86 LYS A O 1
ATOM 681 N N . LEU A 1 87 ? 18.351 -18.113 -46.152 1.00 72.75 87 LEU A N 1
ATOM 682 C CA . LEU A 1 87 ? 19.601 -17.424 -46.472 1.00 72.75 87 LEU A CA 1
ATOM 683 C C . LEU A 1 87 ? 20.548 -18.342 -47.241 1.00 72.75 87 LEU A C 1
ATOM 685 O O . LEU A 1 87 ? 21.130 -17.891 -48.223 1.00 72.75 87 LEU A O 1
ATOM 689 N N . LEU A 1 88 ? 20.637 -19.618 -46.860 1.00 81.81 88 LEU A N 1
ATOM 690 C CA . LEU A 1 88 ? 21.407 -20.623 -47.593 1.00 81.81 88 LEU A CA 1
ATOM 691 C C . LEU A 1 88 ? 20.901 -20.767 -49.036 1.00 81.81 88 LEU A C 1
ATOM 693 O O . LEU A 1 88 ? 21.693 -20.655 -49.967 1.00 81.81 88 LEU A O 1
ATOM 697 N N . GLU A 1 89 ? 19.584 -20.859 -49.239 1.00 79.62 89 GLU A N 1
ATOM 698 C CA . GLU A 1 89 ? 18.986 -20.935 -50.583 1.00 79.62 89 GLU A CA 1
ATOM 699 C C . GLU A 1 89 ? 19.250 -19.667 -51.428 1.00 79.62 89 GLU A C 1
ATOM 701 O O . GLU A 1 89 ? 19.374 -19.717 -52.653 1.00 79.62 89 GLU A O 1
ATOM 706 N N . LYS A 1 90 ? 19.340 -18.490 -50.791 1.00 77.19 90 LYS A N 1
ATOM 707 C CA . LYS A 1 90 ? 19.681 -17.233 -51.479 1.00 77.19 90 LYS A CA 1
ATOM 708 C C . LYS A 1 90 ? 21.160 -17.137 -51.832 1.00 77.19 90 LYS A C 1
ATOM 710 O O . LYS A 1 90 ? 21.476 -16.599 -52.890 1.00 77.19 90 LYS A O 1
ATOM 715 N N . ILE A 1 91 ? 22.042 -17.629 -50.967 1.00 74.19 91 ILE A N 1
ATOM 716 C CA . ILE A 1 91 ? 23.483 -17.675 -51.227 1.00 74.19 91 ILE A CA 1
ATOM 717 C C . ILE A 1 91 ? 23.759 -18.606 -52.409 1.00 74.19 91 ILE A C 1
ATOM 719 O O . ILE A 1 91 ? 24.448 -18.193 -53.334 1.00 74.19 91 ILE A O 1
ATOM 723 N N . GLU A 1 92 ? 23.119 -19.776 -52.457 1.00 78.50 92 GLU A N 1
ATOM 724 C CA . GLU A 1 92 ? 23.233 -20.717 -53.580 1.00 78.50 92 GLU A CA 1
ATOM 725 C C . GLU A 1 92 ? 22.775 -20.091 -54.915 1.00 78.50 92 GLU A C 1
ATOM 727 O O . GLU A 1 92 ? 23.414 -20.253 -55.954 1.00 78.50 92 GLU A O 1
ATOM 732 N N . LYS A 1 93 ? 21.704 -19.285 -54.903 1.00 76.81 93 LYS A N 1
ATOM 733 C CA . LYS A 1 93 ? 21.248 -18.540 -56.094 1.00 76.81 93 LYS A CA 1
ATOM 734 C C . LYS A 1 93 ? 22.229 -17.452 -56.537 1.00 76.81 93 LYS A C 1
ATOM 736 O O . LYS A 1 93 ? 22.385 -17.236 -57.736 1.00 76.81 93 LYS A O 1
ATOM 741 N N . ILE A 1 94 ? 22.868 -16.759 -55.595 1.00 70.81 94 ILE A N 1
ATOM 742 C CA . ILE A 1 94 ? 23.878 -15.734 -55.897 1.00 70.81 94 ILE A CA 1
ATOM 743 C C . ILE A 1 94 ? 25.150 -16.385 -56.448 1.00 70.81 94 ILE A C 1
ATOM 745 O O . ILE A 1 94 ? 25.719 -15.874 -57.408 1.00 70.81 94 ILE A O 1
ATOM 749 N N . GLU A 1 95 ? 25.565 -17.519 -55.888 1.00 73.94 95 GLU A N 1
ATOM 750 C CA . GLU A 1 95 ? 26.725 -18.281 -56.354 1.00 73.94 95 GLU A CA 1
ATOM 751 C C . GLU A 1 95 ? 26.546 -18.726 -57.812 1.00 73.94 95 GLU A C 1
ATOM 753 O O . GLU A 1 95 ? 27.409 -18.461 -58.649 1.00 73.94 95 GLU A O 1
ATOM 758 N N . ASN A 1 96 ? 25.371 -19.258 -58.157 1.00 70.19 96 ASN A N 1
ATOM 759 C CA . ASN A 1 96 ? 25.041 -19.615 -59.538 1.00 70.19 96 ASN A CA 1
ATOM 760 C C . ASN A 1 96 ? 25.001 -18.392 -60.482 1.00 70.19 96 ASN A C 1
ATOM 762 O O . ASN A 1 96 ? 25.497 -18.465 -61.604 1.00 70.19 96 ASN A O 1
ATOM 766 N N . ALA A 1 97 ? 24.487 -17.242 -60.028 1.00 67.56 97 ALA A N 1
ATOM 767 C CA . ALA A 1 97 ? 24.424 -16.018 -60.837 1.00 67.56 97 ALA A CA 1
ATOM 768 C C . ALA A 1 97 ? 25.804 -15.383 -61.104 1.00 67.56 97 ALA A C 1
ATOM 770 O O . ALA A 1 97 ? 26.026 -14.792 -62.163 1.00 67.56 97 ALA A O 1
ATOM 771 N N . ILE A 1 98 ? 26.744 -15.502 -60.161 1.00 61.84 98 ILE A N 1
ATOM 772 C CA . ILE A 1 98 ? 28.127 -15.026 -60.330 1.00 61.84 98 ILE A CA 1
ATOM 773 C C . ILE A 1 98 ? 28.876 -15.898 -61.346 1.00 61.84 98 ILE A C 1
ATOM 775 O O . ILE A 1 98 ? 29.633 -15.374 -62.163 1.00 61.84 98 ILE A O 1
ATOM 779 N N . ILE A 1 99 ? 28.622 -17.209 -61.353 1.00 65.50 99 ILE A N 1
ATOM 780 C CA . ILE A 1 99 ? 29.199 -18.129 -62.343 1.00 65.50 99 ILE A CA 1
ATOM 781 C C . ILE A 1 99 ? 28.692 -17.792 -63.757 1.00 65.50 99 ILE A C 1
ATOM 783 O O . ILE A 1 99 ? 29.489 -17.750 -64.690 1.00 65.50 99 ILE A O 1
ATOM 787 N N . GLU A 1 100 ? 27.408 -17.455 -63.920 1.00 57.41 100 GLU A N 1
ATOM 788 C CA . GLU A 1 100 ? 26.836 -17.059 -65.220 1.00 57.41 100 GLU A CA 1
ATOM 789 C C . GLU A 1 100 ? 27.310 -15.678 -65.719 1.00 57.41 100 GLU A C 1
ATOM 791 O O . GLU A 1 100 ? 27.424 -15.457 -66.925 1.00 57.41 100 GLU A O 1
ATOM 796 N N . THR A 1 101 ? 27.609 -14.735 -64.819 1.00 54.56 101 THR A N 1
ATOM 797 C CA . THR A 1 101 ? 28.064 -13.377 -65.188 1.00 54.56 101 THR A CA 1
ATOM 798 C C . THR A 1 101 ? 29.574 -13.265 -65.411 1.00 54.56 101 THR A C 1
ATOM 800 O O . THR A 1 101 ? 30.014 -12.351 -66.115 1.00 54.56 101 THR A O 1
ATOM 803 N N . GLY A 1 102 ? 30.370 -14.208 -64.895 1.00 47.88 102 GLY A N 1
ATOM 804 C CA . GLY A 1 102 ? 31.818 -14.275 -65.121 1.00 47.88 102 GLY A CA 1
ATOM 805 C C . GLY A 1 102 ? 32.218 -14.483 -66.589 1.00 47.88 102 GLY A C 1
ATOM 806 O O . GLY A 1 102 ? 33.241 -13.953 -67.023 1.00 47.88 102 GLY A O 1
ATOM 807 N N . ASP A 1 103 ? 31.386 -15.161 -67.384 1.00 45.03 103 ASP A N 1
ATOM 808 C CA . ASP A 1 103 ? 31.670 -15.435 -68.802 1.00 45.03 103 ASP A CA 1
ATOM 809 C C . ASP A 1 103 ? 31.310 -14.270 -69.753 1.00 45.03 103 ASP A C 1
ATOM 811 O O . ASP A 1 103 ? 31.733 -14.263 -70.912 1.00 45.03 103 ASP A O 1
ATOM 815 N N . ALA A 1 104 ? 30.590 -13.239 -69.287 1.00 47.56 104 ALA A N 1
ATOM 816 C CA . ALA A 1 104 ? 30.067 -12.157 -70.136 1.00 47.56 104 ALA A CA 1
ATOM 817 C C . ALA A 1 104 ? 30.865 -10.831 -70.101 1.00 47.56 104 ALA A C 1
ATOM 819 O O . ALA A 1 104 ? 30.575 -9.925 -70.882 1.00 47.56 104 ALA A O 1
ATOM 820 N N . ALA A 1 105 ? 31.881 -10.685 -69.241 1.00 44.53 105 ALA A N 1
ATOM 821 C CA . ALA A 1 105 ? 32.505 -9.385 -68.935 1.00 44.53 105 ALA A CA 1
ATOM 822 C C . ALA A 1 105 ? 33.916 -9.155 -69.533 1.00 44.53 105 ALA A C 1
ATOM 824 O O . ALA A 1 105 ? 34.746 -8.464 -68.944 1.00 44.53 105 ALA A O 1
ATOM 825 N N . ARG A 1 106 ? 34.213 -9.680 -70.732 1.00 41.88 106 ARG A N 1
ATOM 826 C CA . ARG A 1 106 ? 35.384 -9.259 -71.535 1.00 41.88 106 ARG A CA 1
ATOM 827 C C . ARG A 1 106 ? 34.987 -8.153 -72.523 1.00 41.88 106 ARG A C 1
ATOM 829 O O . ARG A 1 106 ? 34.812 -8.415 -73.709 1.00 41.88 106 ARG A O 1
ATOM 836 N N . GLY A 1 107 ? 34.852 -6.912 -72.053 1.00 34.44 107 GLY A N 1
ATOM 837 C CA . GLY A 1 107 ? 34.532 -5.774 -72.924 1.00 34.44 107 GLY A CA 1
ATOM 838 C C . GLY A 1 107 ? 34.662 -4.405 -72.251 1.00 34.44 107 GLY A C 1
ATOM 839 O O . GLY A 1 107 ? 33.795 -4.005 -71.489 1.00 34.44 107 GLY A O 1
ATOM 840 N N . THR A 1 108 ? 35.770 -3.729 -72.562 1.00 39.31 108 THR A N 1
ATOM 841 C CA . THR A 1 108 ? 36.066 -2.280 -72.551 1.00 39.31 108 THR A CA 1
ATOM 842 C C . THR A 1 108 ? 35.016 -1.299 -72.004 1.00 39.31 108 THR A C 1
ATOM 844 O O . THR A 1 108 ? 33.989 -1.096 -72.643 1.00 39.31 108 THR A O 1
ATOM 847 N N . TYR A 1 109 ? 35.382 -0.525 -70.969 1.00 38.34 109 TYR A N 1
ATOM 848 C CA . TYR A 1 109 ? 34.817 0.811 -70.722 1.00 38.34 109 TYR A CA 1
ATOM 849 C C . TYR A 1 109 ? 35.880 1.829 -70.284 1.00 38.34 109 TYR A C 1
ATOM 851 O O . TYR A 1 109 ? 36.769 1.545 -69.484 1.00 38.34 109 TYR A O 1
ATOM 859 N N . THR A 1 110 ? 35.776 3.013 -70.886 1.00 35.50 110 THR A N 1
ATOM 860 C CA . THR A 1 110 ? 36.612 4.210 -70.746 1.00 35.50 110 THR A CA 1
ATOM 861 C C . THR A 1 110 ? 36.219 5.071 -69.537 1.00 35.50 110 THR A C 1
ATOM 863 O O . THR A 1 110 ? 35.066 5.102 -69.120 1.00 35.50 110 THR A O 1
ATOM 866 N N . VAL A 1 111 ? 37.207 5.805 -69.023 1.00 41.31 111 VAL A N 1
ATOM 867 C CA . VAL A 1 111 ? 37.362 6.398 -67.677 1.00 41.31 111 VAL A CA 1
ATOM 868 C C . VAL A 1 111 ? 36.632 7.742 -67.440 1.00 41.31 111 VAL A C 1
ATOM 870 O O . VAL A 1 111 ? 37.101 8.540 -66.646 1.00 41.31 111 VAL A O 1
ATOM 873 N N . ASP A 1 112 ? 35.485 8.046 -68.062 1.00 34.53 112 ASP A N 1
ATOM 874 C CA . ASP A 1 112 ? 34.956 9.432 -67.975 1.00 34.53 112 ASP A CA 1
ATOM 875 C C . ASP A 1 112 ? 33.445 9.597 -67.751 1.00 34.53 112 ASP A C 1
ATOM 877 O O . ASP A 1 112 ? 32.769 10.359 -68.433 1.00 34.53 112 ASP A O 1
ATOM 881 N N . THR A 1 113 ? 32.914 8.916 -66.732 1.00 44.28 113 THR A N 1
ATOM 882 C CA . THR A 1 113 ? 31.704 9.350 -66.007 1.00 44.28 113 THR A CA 1
ATOM 883 C C . THR A 1 113 ? 31.757 8.797 -64.586 1.00 44.28 113 THR A C 1
ATOM 885 O O . THR A 1 113 ? 31.271 7.701 -64.319 1.00 44.28 113 THR A O 1
ATOM 888 N N . ILE A 1 114 ? 32.385 9.532 -63.668 1.00 43.97 114 ILE A N 1
ATOM 889 C CA . ILE A 1 114 ? 32.431 9.189 -62.240 1.00 43.97 114 ILE A CA 1
ATOM 890 C C . ILE A 1 114 ? 31.060 9.511 -61.601 1.00 43.97 114 ILE A C 1
ATOM 892 O O . ILE A 1 114 ? 30.698 10.686 -61.529 1.00 43.97 114 ILE A O 1
ATOM 896 N N . PRO A 1 115 ? 30.313 8.529 -61.050 1.00 48.88 115 PRO A N 1
ATOM 897 C CA . PRO A 1 115 ? 29.062 8.749 -60.301 1.00 48.88 115 PRO A CA 1
ATOM 898 C C . PRO A 1 115 ? 29.283 9.290 -58.870 1.00 48.88 115 PRO A C 1
ATOM 900 O O . PRO A 1 115 ? 28.377 9.276 -58.039 1.00 48.88 115 PRO A O 1
ATOM 903 N N . GLY A 1 116 ? 30.498 9.739 -58.546 1.00 45.41 116 GLY A N 1
ATOM 904 C CA . GLY A 1 116 ? 30.953 10.030 -57.182 1.00 45.41 116 GLY A CA 1
ATOM 905 C C . GLY A 1 116 ? 30.378 11.303 -56.554 1.00 45.41 116 GLY A C 1
ATOM 906 O O . GLY A 1 116 ? 30.147 11.319 -55.349 1.00 45.41 116 GLY A O 1
ATOM 907 N N . GLN A 1 117 ? 30.070 12.345 -57.338 1.00 45.28 117 GLN A N 1
ATOM 908 C CA . GLN A 1 117 ? 29.450 13.561 -56.782 1.00 45.28 117 GLN A CA 1
ATOM 909 C C . GLN A 1 117 ? 28.010 13.314 -56.318 1.00 45.28 117 GLN A C 1
ATOM 911 O O . GLN A 1 117 ? 27.634 13.753 -55.238 1.00 45.28 117 GLN A O 1
ATOM 916 N N . SER A 1 118 ? 27.234 12.530 -57.073 1.00 53.53 118 SER A N 1
ATOM 917 C CA . SER A 1 118 ? 25.880 12.125 -56.672 1.00 53.53 118 SER A CA 1
ATOM 918 C C . SER A 1 118 ? 25.891 11.323 -55.374 1.00 53.53 118 SER A C 1
ATOM 920 O O . SER A 1 118 ? 24.982 11.463 -54.563 1.00 53.53 118 SER A O 1
ATOM 922 N N . MET A 1 119 ? 26.904 10.475 -55.189 1.00 47.34 119 MET A N 1
ATOM 923 C CA . MET A 1 119 ? 27.008 9.581 -54.040 1.00 47.34 119 MET A CA 1
ATOM 924 C C . MET A 1 119 ? 27.424 10.338 -52.774 1.00 47.34 119 MET A C 1
ATOM 926 O O . MET A 1 119 ? 26.855 10.094 -51.717 1.00 47.34 119 MET A O 1
ATOM 930 N N . ILE A 1 120 ? 28.331 11.315 -52.885 1.00 53.19 120 ILE A N 1
ATOM 931 C CA . ILE A 1 120 ? 28.733 12.180 -51.764 1.00 53.19 120 ILE A CA 1
ATOM 932 C C . ILE A 1 120 ? 27.564 13.053 -51.302 1.00 53.19 120 ILE A C 1
ATOM 934 O O . ILE A 1 120 ? 27.270 13.073 -50.113 1.00 53.19 120 ILE A O 1
ATOM 938 N N . THR A 1 121 ? 26.819 13.676 -52.218 1.00 59.88 121 THR A N 1
ATOM 939 C CA . THR A 1 121 ? 25.643 14.482 -51.846 1.00 59.88 121 THR A CA 1
ATOM 940 C C . THR A 1 121 ? 24.510 13.622 -51.265 1.00 59.88 121 THR A C 1
ATOM 942 O O . THR A 1 121 ? 23.781 14.071 -50.378 1.00 59.88 121 THR A O 1
ATOM 945 N N . GLN A 1 122 ? 24.368 12.361 -51.699 1.00 57.84 122 GLN A N 1
ATOM 946 C CA . GLN A 1 122 ? 23.449 11.394 -51.078 1.00 57.84 122 GLN A CA 1
ATOM 947 C C . GLN A 1 122 ? 23.906 10.956 -49.686 1.00 57.84 122 GLN A C 1
ATOM 949 O O . GLN A 1 122 ? 23.073 10.755 -48.807 1.00 57.84 122 GLN A O 1
ATOM 954 N N . ILE A 1 123 ? 25.213 10.810 -49.477 1.00 53.28 123 ILE A N 1
ATOM 955 C CA . ILE A 1 123 ? 25.799 10.485 -48.177 1.00 53.28 123 ILE A CA 1
ATOM 956 C C . ILE A 1 123 ? 25.657 11.679 -47.225 1.00 53.28 123 ILE A C 1
ATOM 958 O O . ILE A 1 123 ? 25.238 11.466 -46.098 1.00 53.28 123 ILE A O 1
ATOM 962 N N . GLU A 1 124 ? 25.871 12.920 -47.668 1.00 53.50 124 GLU A N 1
ATOM 963 C CA . GLU A 1 124 ? 25.621 14.133 -46.867 1.00 53.50 124 GLU A CA 1
ATOM 964 C C . GLU A 1 124 ? 24.140 14.266 -46.486 1.00 53.50 124 GLU A C 1
ATOM 966 O O . GLU A 1 124 ? 23.814 14.425 -45.313 1.00 53.50 124 GLU A O 1
ATOM 971 N N . THR A 1 125 ? 23.216 14.074 -47.435 1.00 57.00 125 THR A N 1
ATOM 972 C CA . THR A 1 125 ? 21.771 14.088 -47.130 1.00 57.00 125 THR A CA 1
ATOM 973 C C . THR A 1 125 ? 21.298 12.889 -46.303 1.00 57.00 125 THR A C 1
ATOM 975 O O . THR A 1 125 ? 20.268 12.987 -45.633 1.00 57.00 125 THR A O 1
ATOM 978 N N . MET A 1 126 ? 22.015 11.760 -46.310 1.00 50.91 126 MET A N 1
ATOM 979 C CA . MET A 1 126 ? 21.768 10.644 -45.390 1.00 50.91 126 MET A CA 1
ATOM 980 C C . MET A 1 126 ? 22.384 10.890 -44.013 1.00 50.91 126 MET A C 1
ATOM 982 O O . MET A 1 126 ? 21.757 10.526 -43.026 1.00 50.91 126 MET A O 1
ATOM 986 N N . ILE A 1 127 ? 23.543 11.541 -43.911 1.00 54.22 127 ILE A N 1
ATOM 987 C CA . ILE A 1 127 ? 24.175 11.911 -42.639 1.00 54.22 127 ILE A CA 1
ATOM 988 C C . ILE A 1 127 ? 23.331 12.966 -41.917 1.00 54.22 127 ILE A C 1
ATOM 990 O O . ILE A 1 127 ? 23.045 12.771 -40.741 1.00 54.22 127 ILE A O 1
ATOM 994 N N . ASP A 1 128 ? 22.804 13.975 -42.614 1.00 55.66 128 ASP A N 1
ATOM 995 C CA . ASP 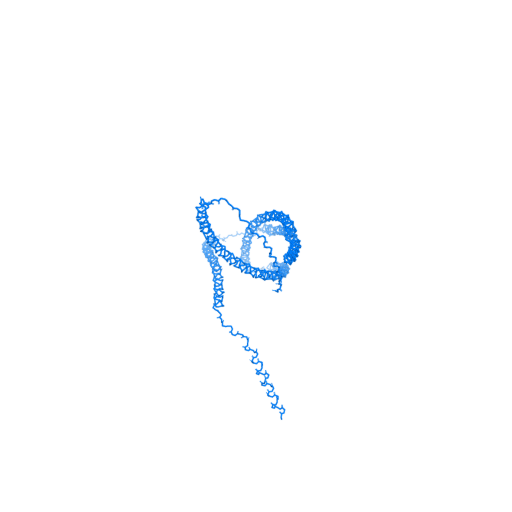A 1 128 ? 21.879 14.960 -42.026 1.00 55.66 128 ASP A CA 1
ATOM 996 C C . ASP A 1 128 ? 20.533 14.343 -41.609 1.00 55.66 128 ASP A C 1
ATOM 998 O O . ASP A 1 128 ? 19.923 14.771 -40.634 1.00 55.66 128 ASP A O 1
ATOM 1002 N N . LYS A 1 129 ? 20.071 13.287 -42.295 1.00 54.62 129 LYS A N 1
ATOM 1003 C CA . LYS A 1 129 ? 18.877 12.517 -41.890 1.00 54.62 129 LYS A CA 1
ATOM 1004 C C . LYS A 1 129 ? 19.147 11.488 -40.785 1.00 54.62 129 LYS A C 1
ATOM 1006 O O . LYS A 1 129 ? 18.204 11.054 -40.127 1.00 54.62 129 LYS A O 1
ATOM 1011 N N . THR A 1 130 ? 20.400 11.073 -40.597 1.00 48.62 130 THR A N 1
ATOM 1012 C CA . THR A 1 130 ? 20.826 10.090 -39.579 1.00 48.62 130 THR A CA 1
ATOM 1013 C C . THR A 1 130 ? 21.325 10.780 -38.307 1.00 48.62 130 THR A C 1
ATOM 1015 O O . THR A 1 130 ? 21.250 10.201 -37.221 1.00 48.62 130 THR A O 1
ATOM 1018 N N . ALA A 1 131 ? 21.732 12.049 -38.403 1.00 50.31 131 ALA A N 1
ATOM 1019 C CA . ALA A 1 131 ? 21.816 12.985 -37.295 1.00 50.31 131 ALA A CA 1
ATOM 1020 C C . ALA A 1 131 ? 20.394 13.273 -36.784 1.00 50.31 131 ALA A C 1
ATOM 1022 O O . ALA A 1 131 ? 19.790 14.307 -37.034 1.00 50.31 131 ALA A O 1
ATOM 1023 N N . ASN A 1 132 ? 19.846 12.312 -36.045 1.00 57.09 132 ASN A N 1
ATOM 1024 C CA . ASN A 1 132 ? 18.600 12.372 -35.284 1.00 57.09 132 ASN A CA 1
ATOM 1025 C C . ASN A 1 132 ? 18.661 13.409 -34.139 1.00 57.09 132 ASN A C 1
ATOM 1027 O O . ASN A 1 132 ? 18.074 13.189 -33.087 1.00 57.09 132 ASN A O 1
ATOM 1031 N N . THR A 1 133 ? 19.378 14.522 -34.293 1.00 59.12 133 THR A N 1
ATOM 1032 C CA . THR A 1 133 ? 19.489 15.599 -33.300 1.00 59.12 133 THR A CA 1
ATOM 1033 C C . THR A 1 133 ? 18.125 16.184 -32.964 1.00 59.12 133 THR A C 1
ATOM 1035 O O . THR A 1 133 ? 17.844 16.394 -31.789 1.00 59.12 133 THR A O 1
ATOM 1038 N N . ASP A 1 134 ? 17.240 16.340 -33.950 1.00 61.72 134 ASP A N 1
ATOM 1039 C CA . ASP A 1 134 ? 15.878 16.834 -33.719 1.00 61.72 134 ASP A CA 1
ATOM 1040 C C . ASP A 1 134 ? 15.011 15.820 -32.965 1.00 61.72 134 ASP A C 1
ATOM 1042 O O . ASP A 1 134 ? 14.324 16.190 -32.018 1.00 61.72 134 ASP A O 1
ATOM 1046 N N . ARG A 1 135 ? 15.105 14.524 -33.295 1.00 64.06 135 ARG A N 1
ATOM 1047 C CA . ARG A 1 135 ? 14.383 13.467 -32.565 1.00 64.06 135 ARG A CA 1
ATOM 1048 C C . ARG A 1 135 ? 14.932 13.239 -31.162 1.00 64.06 135 ARG A C 1
ATOM 1050 O O . ARG A 1 135 ? 14.152 13.004 -30.247 1.00 64.06 135 ARG A O 1
ATOM 1057 N N . LEU A 1 136 ? 16.250 13.327 -30.970 1.00 60.44 136 LEU A N 1
ATOM 1058 C CA . LEU A 1 136 ? 16.859 13.286 -29.640 1.00 60.44 136 LEU A CA 1
ATOM 1059 C C . LEU A 1 136 ? 16.373 14.462 -28.798 1.00 60.44 136 LEU A C 1
ATOM 1061 O O . LEU A 1 136 ? 16.008 14.264 -27.648 1.00 60.44 136 LEU A O 1
ATOM 1065 N N . ARG A 1 137 ? 16.312 15.658 -29.384 1.00 74.31 137 ARG A N 1
ATOM 1066 C CA . ARG A 1 137 ? 15.843 16.872 -28.715 1.00 74.31 137 ARG A CA 1
ATOM 1067 C C . ARG A 1 137 ? 14.346 16.821 -28.396 1.00 74.31 137 ARG A C 1
ATOM 1069 O O . ARG A 1 137 ? 13.922 17.328 -27.362 1.00 74.31 137 ARG A O 1
ATOM 1076 N N . GLU A 1 138 ? 13.547 16.174 -29.241 1.00 73.50 138 GLU A N 1
ATOM 1077 C CA . GLU A 1 138 ? 12.119 15.924 -29.008 1.00 73.50 138 GLU A CA 1
ATOM 1078 C C . GLU A 1 138 ? 11.899 14.886 -27.889 1.00 73.50 138 GLU A C 1
ATOM 1080 O O . GLU A 1 138 ? 11.047 15.075 -27.018 1.00 73.50 138 GLU A O 1
ATOM 1085 N N . ILE A 1 139 ? 12.731 13.838 -27.841 1.00 70.62 139 ILE A N 1
ATOM 1086 C CA . ILE A 1 139 ? 12.767 12.858 -26.744 1.00 70.62 139 ILE A CA 1
ATOM 1087 C C . ILE A 1 139 ? 13.224 13.521 -25.439 1.00 70.62 139 ILE A C 1
ATOM 1089 O O . ILE A 1 139 ? 12.600 13.313 -24.404 1.00 70.62 139 ILE A O 1
ATOM 1093 N N . GLU A 1 140 ? 14.256 14.360 -25.479 1.00 72.25 140 GLU A N 1
ATOM 1094 C CA . GLU A 1 140 ? 14.784 15.097 -24.326 1.00 72.25 140 GLU A CA 1
ATOM 1095 C C . GLU A 1 140 ? 13.747 16.090 -23.780 1.00 72.25 140 GLU A C 1
ATOM 1097 O O . GLU A 1 140 ? 13.481 16.126 -22.579 1.00 72.25 140 GLU A O 1
ATOM 1102 N N . SER A 1 141 ? 13.055 16.813 -24.665 1.00 80.50 141 SER A N 1
ATOM 1103 C CA . SER A 1 141 ? 11.922 17.669 -24.299 1.00 80.50 141 SER A CA 1
ATOM 1104 C C . SER A 1 141 ? 10.765 16.869 -23.692 1.00 80.50 141 SER A C 1
ATOM 1106 O O . SER A 1 141 ? 10.143 17.324 -22.731 1.00 80.50 141 SER A O 1
ATOM 1108 N N . SER A 1 142 ? 10.460 15.682 -24.225 1.00 83.38 142 SER A N 1
ATOM 1109 C CA . SER A 1 142 ? 9.408 14.819 -23.680 1.00 83.38 142 SER A CA 1
ATOM 1110 C C . SER A 1 142 ? 9.783 14.281 -22.298 1.00 83.38 142 SER A C 1
ATOM 1112 O O . SER A 1 142 ? 8.965 14.352 -21.382 1.00 83.38 142 SER A O 1
ATOM 1114 N N . ILE A 1 143 ? 11.018 13.813 -22.115 1.00 73.06 143 ILE A N 1
ATOM 1115 C CA . ILE A 1 143 ? 11.527 13.316 -20.832 1.00 73.06 143 ILE A CA 1
ATOM 1116 C C . ILE A 1 143 ? 11.499 14.430 -19.782 1.00 73.06 143 ILE A C 1
ATOM 1118 O O . ILE A 1 143 ? 10.963 14.212 -18.698 1.00 73.06 143 ILE A O 1
ATOM 1122 N N . ASN A 1 144 ? 11.968 15.633 -20.116 1.00 82.88 144 ASN A N 1
ATOM 1123 C CA . ASN A 1 144 ? 11.947 16.769 -19.193 1.00 82.88 144 ASN A CA 1
ATOM 1124 C C . ASN A 1 144 ? 10.516 17.152 -18.791 1.00 82.88 144 ASN A C 1
ATOM 1126 O O . ASN A 1 144 ? 10.232 17.286 -17.606 1.00 82.88 144 ASN A O 1
ATOM 1130 N N . SER A 1 145 ? 9.573 17.196 -19.740 1.00 83.38 145 SER A N 1
ATOM 1131 C CA . SER A 1 145 ? 8.164 17.475 -19.414 1.00 83.38 145 SER A CA 1
ATOM 1132 C C . SER A 1 145 ? 7.532 16.416 -18.497 1.00 83.38 145 SER A C 1
ATOM 1134 O O . SER A 1 145 ? 6.698 16.735 -17.648 1.00 83.38 145 SER A O 1
ATOM 1136 N N . LYS A 1 146 ? 7.951 15.149 -18.625 1.00 75.62 146 LYS A N 1
ATOM 1137 C CA . LYS A 1 146 ? 7.515 14.061 -17.740 1.00 75.62 146 LYS A CA 1
ATOM 1138 C C . LYS A 1 146 ? 8.149 14.160 -16.354 1.00 75.62 146 LYS A C 1
ATOM 1140 O O . LYS A 1 146 ? 7.470 13.877 -15.370 1.00 75.62 146 LYS A O 1
ATOM 1145 N N . ILE A 1 147 ? 9.411 14.581 -16.265 1.00 80.81 147 ILE A N 1
ATOM 1146 C CA . ILE A 1 147 ? 10.101 14.844 -14.993 1.00 80.81 147 ILE A CA 1
ATOM 1147 C C . ILE A 1 147 ? 9.422 15.995 -14.244 1.00 80.81 147 ILE A C 1
ATOM 1149 O O . ILE A 1 147 ? 9.180 15.876 -13.042 1.00 80.81 147 ILE A O 1
ATOM 1153 N N . ASP A 1 148 ? 9.041 17.064 -14.942 1.00 84.75 148 ASP A N 1
ATOM 1154 C CA . ASP A 1 148 ? 8.329 18.200 -14.347 1.00 84.75 148 ASP A CA 1
ATOM 1155 C C . ASP A 1 148 ? 6.941 17.789 -13.841 1.00 84.75 148 ASP A C 1
ATOM 1157 O O . ASP A 1 148 ? 6.541 18.130 -12.724 1.00 84.75 148 ASP A O 1
ATOM 1161 N N . TYR A 1 149 ? 6.217 16.982 -14.623 1.00 84.19 149 TYR A N 1
ATOM 1162 C CA . TYR A 1 149 ? 4.928 16.441 -14.202 1.00 84.19 149 TYR A CA 1
ATOM 1163 C C . TYR A 1 149 ? 5.063 15.553 -12.958 1.00 84.19 149 TYR A C 1
ATOM 1165 O O . TYR A 1 149 ? 4.337 15.761 -11.984 1.00 84.19 149 TYR A O 1
ATOM 1173 N N . LEU A 1 150 ? 6.018 14.617 -12.947 1.00 71.44 150 LEU A N 1
ATOM 1174 C CA . LEU A 1 150 ? 6.296 13.766 -11.786 1.00 71.44 150 LEU A CA 1
ATOM 1175 C C . LEU A 1 150 ? 6.700 14.589 -10.561 1.00 71.44 150 LEU A C 1
ATOM 1177 O O . LEU A 1 150 ? 6.217 14.311 -9.466 1.00 71.44 150 LEU A O 1
ATOM 1181 N N . SER A 1 151 ? 7.506 15.636 -10.742 1.00 85.12 151 SER A N 1
ATOM 1182 C CA . SER A 1 151 ? 7.881 16.556 -9.663 1.00 85.12 151 SER A CA 1
ATOM 1183 C C . SER A 1 151 ? 6.650 17.246 -9.073 1.00 85.12 151 SER A C 1
ATOM 1185 O O . SER A 1 151 ? 6.487 17.265 -7.856 1.00 85.12 151 SER A O 1
ATOM 1187 N N . SER A 1 152 ? 5.717 17.699 -9.917 1.00 86.94 152 SER A N 1
ATOM 1188 C CA . SER A 1 152 ? 4.459 18.305 -9.458 1.00 86.94 152 SER A CA 1
ATOM 1189 C C . SER A 1 152 ? 3.548 17.322 -8.710 1.00 86.94 152 SER A C 1
ATOM 1191 O O . SER A 1 152 ? 2.847 17.702 -7.772 1.00 86.94 152 SER A O 1
ATOM 1193 N N . VAL A 1 153 ? 3.549 16.045 -9.107 1.00 75.00 153 VAL A N 1
ATOM 1194 C CA . VAL A 1 153 ? 2.773 14.992 -8.438 1.00 75.00 153 VAL A CA 1
ATOM 1195 C C . VAL A 1 153 ? 3.386 14.671 -7.081 1.00 75.00 153 VAL A C 1
ATOM 1197 O O . VAL A 1 153 ? 2.653 14.590 -6.100 1.00 75.00 153 VAL A O 1
ATOM 1200 N N . VAL A 1 154 ? 4.713 14.548 -7.007 1.00 74.12 154 VAL A N 1
ATOM 1201 C CA . VAL A 1 154 ? 5.442 14.338 -5.749 1.00 74.12 154 VAL A CA 1
ATOM 1202 C C . VAL A 1 154 ? 5.198 15.497 -4.785 1.00 74.12 154 VAL A C 1
ATOM 1204 O O . VAL A 1 154 ? 4.896 15.256 -3.620 1.00 74.12 154 VAL A O 1
ATOM 1207 N N . GLU A 1 155 ? 5.234 16.738 -5.265 1.00 85.38 155 GLU A N 1
ATOM 1208 C CA . GLU A 1 155 ? 4.995 17.931 -4.448 1.00 85.38 155 GLU A CA 1
ATOM 1209 C C . GLU A 1 155 ? 3.556 17.974 -3.897 1.00 85.38 155 GLU A C 1
ATOM 1211 O O . GLU A 1 155 ? 3.344 18.224 -2.708 1.00 85.38 155 GLU A O 1
ATOM 1216 N N . LYS A 1 156 ? 2.555 17.623 -4.719 1.00 81.25 156 LYS A N 1
ATOM 1217 C CA . LYS A 1 156 ? 1.155 17.484 -4.276 1.00 81.25 156 LYS A CA 1
ATOM 1218 C C . LYS A 1 156 ? 0.960 16.342 -3.280 1.00 81.25 156 LYS A C 1
ATOM 1220 O O . LYS A 1 156 ? 0.222 16.507 -2.309 1.00 81.25 156 LYS A O 1
ATOM 1225 N N . LEU A 1 157 ? 1.614 15.201 -3.497 1.00 69.44 157 LEU A N 1
ATOM 1226 C CA . LEU A 1 157 ? 1.572 14.075 -2.564 1.00 69.44 157 LEU A CA 1
ATOM 1227 C C . LEU A 1 157 ? 2.194 14.462 -1.223 1.00 69.44 157 LEU A C 1
ATOM 1229 O O . LEU A 1 157 ? 1.613 14.189 -0.179 1.00 69.44 157 LEU A O 1
ATOM 1233 N N . GLN A 1 158 ? 3.334 15.152 -1.248 1.00 76.75 158 GLN A N 1
ATOM 1234 C CA . GLN A 1 158 ? 4.015 15.621 -0.049 1.00 76.75 158 GLN A CA 1
ATOM 1235 C C . GLN A 1 158 ? 3.135 16.608 0.730 1.00 76.75 158 GLN A C 1
ATOM 1237 O O . GLN A 1 158 ? 2.976 16.455 1.940 1.00 76.75 158 GLN A O 1
ATOM 1242 N N . ALA A 1 159 ? 2.483 17.552 0.046 1.00 83.56 159 ALA A N 1
ATOM 1243 C CA . ALA A 1 159 ? 1.519 18.463 0.664 1.00 83.56 159 ALA A CA 1
ATOM 1244 C C . ALA A 1 159 ? 0.320 17.723 1.287 1.00 83.56 159 ALA A C 1
ATOM 1246 O O . ALA A 1 159 ? -0.080 18.030 2.409 1.00 83.56 159 ALA A O 1
ATOM 1247 N N . SER A 1 160 ? -0.222 16.711 0.602 1.00 79.25 160 SER A N 1
ATOM 1248 C CA . SER A 1 160 ? -1.326 15.901 1.127 1.00 79.25 160 SER A CA 1
ATOM 1249 C C . SER A 1 160 ? -0.913 15.065 2.341 1.00 79.25 160 SER A C 1
ATOM 1251 O O . SER A 1 160 ? -1.696 14.950 3.280 1.00 79.25 160 SER A O 1
ATOM 1253 N N . VAL A 1 161 ? 0.305 14.515 2.358 1.00 70.38 161 VAL A N 1
ATOM 1254 C CA . VAL A 1 161 ? 0.855 13.792 3.515 1.00 70.38 161 VAL A CA 1
ATOM 1255 C C . VAL A 1 161 ? 1.014 14.729 4.712 1.00 70.38 161 VAL A C 1
ATOM 1257 O O . VAL A 1 161 ? 0.665 14.344 5.827 1.00 70.38 161 VAL A O 1
ATOM 1260 N N . TYR A 1 162 ? 1.469 15.968 4.500 1.00 79.94 162 TYR A N 1
ATOM 1261 C CA . TYR A 1 162 ? 1.526 16.969 5.568 1.00 79.94 162 TYR A CA 1
ATOM 1262 C C . TYR A 1 162 ? 0.137 17.309 6.130 1.00 79.94 162 TYR A C 1
ATOM 1264 O O . TYR A 1 162 ? -0.004 17.372 7.352 1.00 79.94 162 TYR A O 1
ATOM 1272 N N . ASP A 1 163 ? -0.886 17.475 5.283 1.00 83.75 163 ASP A N 1
ATOM 1273 C CA . ASP A 1 163 ? -2.259 17.758 5.738 1.00 83.75 163 ASP A CA 1
ATOM 1274 C C . ASP A 1 163 ? -2.858 16.576 6.517 1.00 83.75 163 ASP A C 1
ATOM 1276 O O . ASP A 1 163 ? -3.412 16.757 7.601 1.00 83.75 163 ASP A O 1
ATOM 1280 N N . VAL A 1 164 ? -2.679 15.345 6.023 1.00 72.62 164 VAL A N 1
ATOM 1281 C CA . VAL A 1 164 ? -3.123 14.125 6.721 1.00 72.62 164 VAL A CA 1
ATOM 1282 C C . VAL A 1 164 ? -2.423 13.984 8.073 1.00 72.62 164 VAL A C 1
ATOM 1284 O O . VAL A 1 164 ? -3.082 13.710 9.074 1.00 72.62 164 VAL A O 1
ATOM 1287 N N . ASN A 1 165 ? -1.113 14.233 8.136 1.00 73.38 165 ASN A N 1
ATOM 1288 C CA . ASN A 1 165 ? -0.352 14.149 9.381 1.00 73.38 165 ASN A CA 1
ATOM 1289 C C . ASN A 1 165 ? -0.786 15.222 10.398 1.00 73.38 165 ASN A C 1
ATOM 1291 O O . ASN A 1 165 ? -0.929 14.932 11.585 1.00 73.38 165 ASN A O 1
ATOM 1295 N N . ALA A 1 166 ? -1.064 16.447 9.942 1.00 79.94 166 ALA A N 1
ATOM 1296 C CA . ALA A 1 166 ? -1.587 17.516 10.794 1.00 79.94 166 ALA A CA 1
ATOM 1297 C C . ALA A 1 166 ? -2.995 17.192 11.326 1.00 79.94 166 ALA A C 1
ATOM 1299 O O . ALA A 1 166 ? -3.269 17.368 12.517 1.00 79.94 166 ALA A O 1
ATOM 1300 N N . ARG A 1 167 ? -3.879 16.660 10.471 1.00 78.38 167 ARG A N 1
ATOM 1301 C CA . ARG A 1 167 ? -5.221 16.218 10.877 1.00 78.38 167 ARG A CA 1
ATOM 1302 C C . ARG A 1 167 ? -5.154 15.074 11.883 1.00 78.38 167 ARG A C 1
ATOM 1304 O O . ARG A 1 167 ? -5.859 15.135 12.887 1.00 78.38 167 ARG A O 1
ATOM 1311 N N . MET A 1 168 ? -4.277 14.094 11.671 1.00 66.38 168 MET A N 1
ATOM 1312 C CA . MET A 1 168 ? -4.075 12.964 12.583 1.00 66.38 168 MET A CA 1
ATOM 1313 C C . MET A 1 168 ? -3.558 13.416 13.956 1.00 66.38 168 MET A C 1
ATOM 1315 O O . MET A 1 168 ? -4.076 12.957 14.973 1.00 66.38 168 MET A O 1
ATOM 1319 N N . GLY A 1 169 ? -2.638 14.386 14.000 1.00 75.94 169 GLY A N 1
ATOM 1320 C CA . GLY A 1 169 ? -2.217 15.028 15.250 1.00 75.94 169 GLY A CA 1
ATOM 1321 C C . GLY A 1 169 ? -3.382 15.698 15.988 1.00 75.94 169 GLY A C 1
ATOM 1322 O O . GLY A 1 169 ? -3.605 15.434 17.165 1.00 75.94 169 GLY A O 1
ATOM 1323 N N . SER A 1 170 ? -4.205 16.479 15.278 1.00 78.56 170 SER A N 1
ATOM 1324 C CA . SER A 1 170 ? -5.375 17.141 15.881 1.00 78.56 170 SER A CA 1
ATOM 1325 C C . SER A 1 170 ? -6.457 16.165 16.369 1.00 78.56 170 SER A C 1
ATOM 1327 O O . SER A 1 170 ? -7.189 16.462 17.315 1.00 78.56 170 SER A O 1
ATOM 1329 N N . MET A 1 171 ? -6.559 14.999 15.727 1.00 70.12 171 MET A N 1
ATOM 1330 C CA . MET A 1 171 ? -7.451 13.914 16.128 1.00 70.12 171 MET A CA 1
ATOM 1331 C C . MET A 1 171 ? -6.948 13.227 17.397 1.00 70.12 171 MET A C 1
ATOM 1333 O O . MET A 1 171 ? -7.752 12.964 18.286 1.00 70.12 171 MET A O 1
ATOM 1337 N N . SER A 1 172 ? -5.635 12.995 17.506 1.00 68.38 172 SER A N 1
ATOM 1338 C CA . SER A 1 172 ? -5.008 12.469 18.725 1.00 68.38 172 SER A CA 1
ATOM 1339 C C . SER A 1 172 ? -5.270 13.395 19.911 1.00 68.38 172 SER A C 1
ATOM 1341 O O . SER A 1 172 ? -5.797 12.953 20.925 1.00 68.38 172 SER A O 1
ATOM 1343 N N . ASP A 1 173 ? -5.038 14.700 19.739 1.00 77.06 173 ASP A N 1
ATOM 1344 C CA . ASP A 1 173 ? -5.265 15.698 20.792 1.00 77.06 173 ASP A CA 1
ATOM 1345 C C . ASP A 1 173 ? -6.736 15.785 21.234 1.00 77.06 173 ASP A C 1
ATOM 1347 O O . ASP A 1 173 ? -7.031 16.068 22.399 1.00 77.06 173 ASP A O 1
ATOM 1351 N N . LYS A 1 174 ? -7.686 15.588 20.308 1.00 80.00 174 LYS A N 1
ATOM 1352 C CA . LYS A 1 174 ? -9.120 15.525 20.638 1.00 80.00 174 LYS A CA 1
ATOM 1353 C C . LYS A 1 174 ? -9.470 14.247 21.394 1.00 80.00 174 LYS A C 1
ATOM 1355 O O . LYS A 1 174 ? -10.172 14.334 22.397 1.00 80.00 174 LYS A O 1
ATOM 1360 N N . ASN A 1 175 ? -8.952 13.107 20.948 1.00 70.31 175 ASN A N 1
ATOM 1361 C CA . ASN A 1 175 ? -9.216 11.807 21.558 1.00 70.31 175 ASN A CA 1
ATOM 1362 C C . ASN A 1 175 ? -8.636 11.711 22.983 1.00 70.31 175 ASN A C 1
ATOM 1364 O O . ASN A 1 175 ? -9.266 11.151 23.882 1.00 70.31 175 ASN A O 1
ATOM 1368 N N . ASP A 1 176 ? -7.477 12.331 23.222 1.00 75.62 176 ASP A N 1
ATOM 1369 C CA . ASP A 1 176 ? -6.877 12.439 24.556 1.00 75.62 176 ASP A CA 1
ATOM 1370 C C . ASP A 1 176 ? -7.737 13.307 25.486 1.00 75.62 176 ASP A C 1
ATOM 1372 O O . ASP A 1 176 ? -8.006 12.926 26.626 1.00 75.62 176 ASP A O 1
ATOM 1376 N N . LYS A 1 177 ? -8.248 14.446 24.995 1.00 80.75 177 LYS A N 1
ATOM 1377 C CA . LYS A 1 177 ? -9.163 15.310 25.764 1.00 80.75 177 LYS A CA 1
ATOM 1378 C C . LYS A 1 177 ? -10.496 14.629 26.078 1.00 80.75 177 LYS A C 1
ATOM 1380 O O . LYS A 1 177 ? -11.010 14.813 27.179 1.00 80.75 177 LYS A O 1
ATOM 1385 N N . GLU A 1 178 ? -11.049 13.850 25.152 1.00 72.62 178 GLU A N 1
ATOM 1386 C CA . GLU A 1 178 ? -12.274 13.071 25.383 1.00 72.62 178 GLU A CA 1
ATOM 1387 C C . GLU A 1 178 ? -12.049 11.928 26.376 1.00 72.62 178 GLU A C 1
ATOM 1389 O O . GLU A 1 178 ? -12.853 11.749 27.291 1.00 72.62 178 GLU A O 1
ATOM 1394 N N . SER A 1 179 ? -10.916 11.227 26.282 1.00 72.06 179 SER A N 1
ATOM 1395 C CA . SER A 1 179 ? -10.532 10.204 27.263 1.00 72.06 179 SER A CA 1
ATOM 1396 C C . SER A 1 179 ? -10.370 10.796 28.666 1.00 72.06 179 SER A C 1
ATOM 1398 O O . SER A 1 179 ? -10.813 10.197 29.649 1.00 72.06 179 SER A O 1
ATOM 1400 N N . GLN A 1 180 ? -9.797 12.000 28.766 1.00 78.19 180 GLN A N 1
ATOM 1401 C CA . GLN A 1 180 ? -9.672 12.738 30.022 1.00 78.19 180 GLN A CA 1
ATOM 1402 C C . GLN A 1 180 ? -11.049 13.128 30.587 1.00 78.19 180 GLN A C 1
ATOM 1404 O O . GLN A 1 180 ? -11.332 12.861 31.753 1.00 78.19 180 GLN A O 1
ATOM 1409 N N . ALA A 1 181 ? -11.936 13.684 29.754 1.00 76.81 181 ALA A N 1
ATOM 1410 C CA . ALA A 1 181 ? -13.288 14.070 30.161 1.00 76.81 181 ALA A CA 1
ATOM 1411 C C . ALA A 1 181 ? -14.124 12.865 30.628 1.00 76.81 181 ALA A C 1
ATOM 1413 O O . ALA A 1 181 ? -14.901 12.969 31.578 1.00 76.81 181 ALA A O 1
ATOM 1414 N N . GLN A 1 182 ? -13.939 11.700 30.003 1.00 71.75 182 GLN A N 1
ATOM 1415 C CA . GLN A 1 182 ? -14.603 10.464 30.407 1.00 71.75 182 GLN A CA 1
ATOM 1416 C C . GLN A 1 182 ? -14.039 9.897 31.720 1.00 71.75 182 GLN A C 1
ATOM 1418 O O . GLN A 1 182 ? -14.798 9.376 32.541 1.00 71.75 182 GLN A O 1
ATOM 1423 N N . ALA A 1 183 ? -12.733 10.035 31.961 1.00 76.88 183 ALA A N 1
ATOM 1424 C CA . ALA A 1 183 ? -12.120 9.688 33.241 1.00 76.88 183 ALA A CA 1
ATOM 1425 C C . ALA A 1 183 ? -12.623 10.593 34.381 1.00 76.88 183 ALA A C 1
ATOM 1427 O O . ALA A 1 183 ? -12.962 10.086 35.453 1.00 76.88 183 ALA A O 1
ATOM 1428 N N . ASP A 1 184 ? -12.744 11.898 34.132 1.00 83.56 184 ASP A N 1
ATOM 1429 C CA . ASP A 1 184 ? -13.276 12.865 35.097 1.00 83.56 184 ASP A CA 1
ATOM 1430 C C . ASP A 1 184 ? -14.749 12.574 35.430 1.00 83.56 184 ASP A C 1
ATOM 1432 O O . ASP A 1 184 ? -15.120 12.522 36.604 1.00 83.56 184 ASP A O 1
ATOM 1436 N N . LEU A 1 185 ? -15.576 12.263 34.423 1.00 78.75 185 LEU A N 1
ATOM 1437 C CA . LEU A 1 185 ? -16.979 11.883 34.626 1.00 78.75 185 LEU A CA 1
ATOM 1438 C C . LEU A 1 185 ? -17.119 10.617 35.490 1.00 78.75 185 LEU A C 1
ATOM 1440 O O . LEU A 1 185 ? -17.963 10.560 36.388 1.00 78.75 185 LEU A O 1
ATOM 1444 N N . ASN A 1 186 ? -16.284 9.604 35.241 1.00 74.44 186 ASN A N 1
ATOM 1445 C CA . ASN A 1 186 ? -16.273 8.367 36.026 1.00 74.44 186 ASN A CA 1
ATOM 1446 C C . ASN A 1 186 ? -15.853 8.619 37.480 1.00 74.4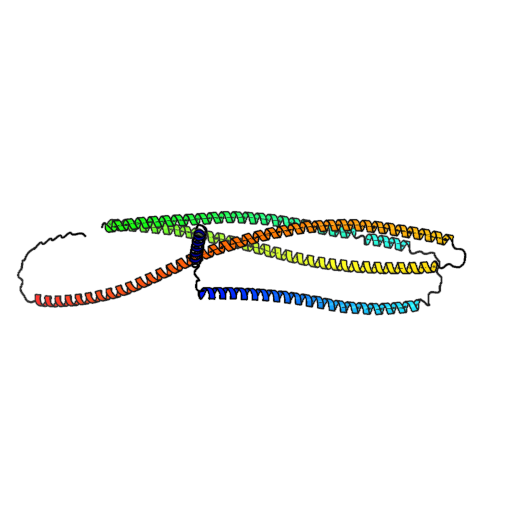4 186 ASN A C 1
ATOM 1448 O O . ASN A 1 186 ? -16.398 8.004 38.399 1.00 74.44 186 ASN A O 1
ATOM 1452 N N . ARG A 1 187 ? -14.913 9.543 37.699 1.00 87.19 187 ARG A N 1
ATOM 1453 C CA . ARG A 1 187 ? -14.470 9.947 39.036 1.00 87.19 187 ARG A CA 1
ATOM 1454 C C . ARG A 1 187 ? -15.582 10.655 39.809 1.00 87.19 187 ARG A C 1
ATOM 1456 O O . ARG A 1 187 ? -15.799 10.344 40.978 1.00 87.19 187 ARG A O 1
ATOM 1463 N N . ASP A 1 188 ? -16.315 11.549 39.155 1.00 83.25 188 ASP A N 1
ATOM 1464 C CA . ASP A 1 188 ? -17.438 12.263 39.766 1.00 83.25 188 ASP A CA 1
ATOM 1465 C C . ASP A 1 188 ? -18.606 11.323 40.091 1.00 83.25 188 ASP A C 1
ATOM 1467 O O . ASP A 1 188 ? -19.203 11.419 41.166 1.00 83.25 188 ASP A O 1
ATOM 1471 N N . LEU A 1 189 ? -18.910 10.363 39.210 1.00 77.44 189 LEU A N 1
ATOM 1472 C CA . LEU A 1 189 ? -19.906 9.321 39.484 1.00 77.44 189 LEU A CA 1
ATOM 1473 C C . LEU A 1 189 ? -19.520 8.472 40.701 1.00 77.44 189 LEU A C 1
ATOM 1475 O O . LEU A 1 189 ? -20.374 8.202 41.548 1.00 77.44 189 LEU A O 1
ATOM 1479 N N . ALA A 1 190 ? -18.242 8.106 40.829 1.00 77.62 190 ALA A N 1
ATOM 1480 C CA . ALA A 1 190 ? -17.745 7.375 41.991 1.00 77.62 190 ALA A CA 1
ATOM 1481 C C . ALA A 1 190 ? -17.907 8.184 43.291 1.00 77.62 190 ALA A C 1
ATOM 1483 O O . ALA A 1 190 ? -18.388 7.646 44.286 1.00 77.62 190 ALA A O 1
ATOM 1484 N N . GLN A 1 191 ? -17.604 9.487 43.273 1.00 84.88 191 GLN A N 1
ATOM 1485 C CA . GLN A 1 191 ? -17.793 10.358 44.441 1.00 84.88 191 GLN A CA 1
ATOM 1486 C C . GLN A 1 191 ? -19.265 10.512 44.840 1.00 84.88 191 GLN A C 1
ATOM 1488 O O . GLN A 1 191 ? -19.584 10.558 46.029 1.00 84.88 191 GLN A O 1
ATOM 1493 N N . ILE A 1 192 ? -20.177 10.588 43.866 1.00 81.19 192 ILE A N 1
ATOM 1494 C CA . ILE A 1 192 ? -21.619 10.650 44.138 1.00 81.19 192 ILE A CA 1
ATOM 1495 C C . ILE A 1 192 ? -22.087 9.358 44.817 1.00 81.19 192 ILE A C 1
ATOM 1497 O O . ILE A 1 192 ? -22.794 9.432 45.823 1.00 81.19 192 ILE A O 1
ATOM 1501 N N . LEU A 1 193 ? -21.663 8.196 44.311 1.00 77.81 193 LEU A N 1
ATOM 1502 C CA . LEU A 1 193 ? -21.993 6.895 44.901 1.00 77.81 193 LEU A CA 1
ATOM 1503 C C . LEU A 1 193 ? -21.445 6.760 46.325 1.00 77.81 193 LEU A C 1
ATOM 1505 O O . LEU A 1 193 ? -22.164 6.336 47.226 1.00 77.81 193 LEU A O 1
ATOM 1509 N N . GLU A 1 194 ? -20.203 7.178 46.555 1.00 81.00 194 GLU A N 1
ATOM 1510 C CA . GLU A 1 194 ? -19.565 7.123 47.873 1.00 81.00 194 GLU A CA 1
ATOM 1511 C C . GLU A 1 194 ? -20.286 8.017 48.895 1.00 81.00 194 GLU A C 1
ATOM 1513 O O . GLU A 1 194 ? -20.554 7.602 50.026 1.00 81.00 194 GLU A O 1
ATOM 1518 N N . LYS A 1 195 ? -20.708 9.215 48.473 1.00 83.12 195 LYS A N 1
ATOM 1519 C CA . LYS A 1 195 ? -21.497 10.126 49.310 1.00 83.12 195 LYS A CA 1
ATOM 1520 C C . LYS A 1 195 ? -22.870 9.543 49.658 1.00 83.12 195 LYS A C 1
ATOM 1522 O O . LYS A 1 195 ? -23.319 9.695 50.790 1.00 83.12 195 LYS A O 1
ATOM 1527 N N . GLN A 1 196 ? -23.512 8.844 48.722 1.00 74.62 196 GLN A N 1
ATOM 1528 C CA . GLN A 1 196 ? -24.796 8.177 48.956 1.00 74.62 196 GLN A CA 1
ATOM 1529 C C . GLN A 1 196 ? -24.680 6.968 49.887 1.00 74.62 196 GLN A C 1
ATOM 1531 O O . GLN A 1 196 ? -25.542 6.786 50.744 1.00 74.62 196 GLN A O 1
ATOM 1536 N N . ILE A 1 197 ? -23.607 6.179 49.775 1.00 80.25 197 ILE A N 1
ATOM 1537 C CA . ILE A 1 197 ? -23.310 5.095 50.725 1.00 80.25 197 ILE A CA 1
ATOM 1538 C C . ILE A 1 197 ? -23.154 5.667 52.142 1.00 80.25 197 ILE A C 1
ATOM 1540 O O . ILE A 1 197 ? -23.670 5.089 53.098 1.00 80.25 197 ILE A O 1
ATOM 1544 N N . GLY A 1 198 ? -22.504 6.828 52.278 1.00 79.06 198 GLY A N 1
ATOM 1545 C CA . GLY A 1 198 ? -22.394 7.554 53.545 1.00 79.06 198 GLY A CA 1
ATOM 1546 C C . GLY A 1 198 ? -23.746 7.995 54.119 1.00 79.06 198 GLY A C 1
ATOM 1547 O O . GLY A 1 198 ? -24.023 7.726 55.287 1.00 79.06 198 GLY A O 1
ATOM 1548 N N . SER A 1 199 ? -24.609 8.613 53.305 1.00 76.69 199 SER A N 1
ATOM 1549 C CA . SER A 1 199 ? -25.955 9.030 53.733 1.00 76.69 199 SER A CA 1
ATOM 1550 C C . SER A 1 199 ? -26.835 7.844 54.139 1.00 76.69 199 SER A C 1
ATOM 1552 O O . SER A 1 199 ? -27.481 7.887 55.181 1.00 76.69 199 SER A O 1
ATOM 1554 N N . LEU A 1 200 ? -26.818 6.749 53.370 1.00 73.56 200 LEU A N 1
ATOM 1555 C CA . LEU A 1 200 ? -27.571 5.531 53.694 1.00 73.56 200 LEU A CA 1
ATOM 1556 C C . LEU A 1 200 ? -27.119 4.908 55.017 1.00 73.56 200 LEU A C 1
ATOM 1558 O O . LEU A 1 200 ? -27.944 4.395 55.769 1.00 73.56 200 LEU A O 1
ATOM 1562 N N . LYS A 1 201 ? -25.821 4.987 55.320 1.00 75.31 201 LYS A N 1
ATOM 1563 C CA . LYS A 1 201 ? -25.267 4.520 56.590 1.00 75.31 201 LYS A CA 1
ATOM 1564 C C . LYS A 1 201 ? -25.737 5.375 57.771 1.00 75.31 201 LYS A C 1
ATOM 1566 O O . LYS A 1 201 ? -26.109 4.818 58.794 1.00 75.31 201 LYS A O 1
ATOM 1571 N N . SER A 1 202 ? -25.807 6.698 57.601 1.00 70.19 202 SER A N 1
ATOM 1572 C CA . SER A 1 202 ? -26.393 7.605 58.604 1.00 70.19 202 SER A CA 1
ATOM 1573 C C . SER A 1 202 ? -27.863 7.280 58.868 1.00 70.19 202 SER A C 1
ATOM 1575 O O . SER A 1 202 ? -28.269 7.151 60.015 1.00 70.19 202 SER A O 1
ATOM 1577 N N . ILE A 1 203 ? -28.650 7.065 57.808 1.00 66.06 203 ILE A N 1
ATOM 1578 C CA . ILE A 1 203 ? -30.066 6.690 57.931 1.00 66.06 203 ILE A CA 1
ATOM 1579 C C . ILE A 1 203 ? -30.208 5.334 58.635 1.00 66.06 203 ILE A C 1
ATOM 1581 O O . ILE A 1 203 ? -31.128 5.144 59.424 1.00 66.06 203 ILE A O 1
ATOM 1585 N N . GLN A 1 204 ? -29.304 4.385 58.386 1.00 65.31 204 GLN A N 1
ATOM 1586 C CA . GLN A 1 204 ? -29.296 3.093 59.073 1.00 65.31 204 GLN A CA 1
ATOM 1587 C C . GLN A 1 204 ? -29.035 3.233 60.583 1.00 65.31 204 GLN A C 1
ATOM 1589 O O . GLN A 1 204 ? -29.686 2.545 61.373 1.00 65.31 204 GLN A O 1
ATOM 1594 N N . ASP A 1 205 ? -28.137 4.136 60.976 1.00 63.00 205 ASP A N 1
ATOM 1595 C CA . ASP A 1 205 ? -27.853 4.443 62.381 1.00 63.00 205 ASP A CA 1
ATOM 1596 C C . ASP A 1 205 ? -29.035 5.180 63.052 1.00 63.00 205 ASP A C 1
ATOM 1598 O O . ASP A 1 205 ? -29.400 4.864 64.186 1.00 63.00 205 ASP A O 1
ATOM 1602 N N . ASP A 1 206 ? -29.717 6.078 62.335 1.00 61.25 206 ASP A N 1
ATOM 1603 C CA . ASP A 1 206 ? -30.886 6.813 62.842 1.00 61.25 206 ASP A CA 1
ATOM 1604 C C . ASP A 1 206 ? -32.156 5.942 62.910 1.00 61.25 206 ASP A C 1
ATOM 1606 O O . ASP A 1 206 ? -32.956 6.067 63.839 1.00 61.25 206 ASP A O 1
ATOM 1610 N N . VAL A 1 207 ? -32.332 4.976 62.002 1.00 58.47 207 VAL A N 1
ATOM 1611 C CA . VAL A 1 207 ? -33.406 3.964 62.079 1.00 58.47 207 VAL A CA 1
ATOM 1612 C C . VAL A 1 207 ? -33.246 3.081 63.319 1.00 58.47 207 VAL A C 1
ATOM 1614 O O . VAL A 1 207 ? -34.248 2.689 63.920 1.00 58.47 207 VAL A O 1
ATOM 1617 N N . ALA A 1 208 ? -32.013 2.820 63.762 1.00 60.19 208 ALA A N 1
ATOM 1618 C CA . ALA A 1 208 ? -31.764 2.139 65.030 1.00 60.19 208 ALA A CA 1
ATOM 1619 C C . ALA A 1 208 ? -32.195 2.977 66.257 1.00 60.19 208 ALA A C 1
ATOM 1621 O O . ALA A 1 208 ? -32.368 2.416 67.340 1.00 60.19 208 ALA A O 1
ATOM 1622 N N . SER A 1 209 ? -32.416 4.290 66.095 1.00 61.62 209 SER A N 1
ATOM 1623 C CA . SER A 1 209 ? -32.845 5.216 67.155 1.00 61.62 209 SER A CA 1
ATOM 1624 C C . SER A 1 209 ? -34.371 5.408 67.279 1.00 61.62 209 SER A C 1
ATOM 1626 O O . SER A 1 209 ? -34.831 5.899 68.309 1.00 61.62 209 SER A O 1
ATOM 1628 N N . GLY A 1 210 ? -35.167 4.934 66.307 1.00 55.88 210 GLY A N 1
ATOM 1629 C CA . GLY A 1 210 ? -36.619 4.725 66.456 1.00 55.88 210 GLY A CA 1
ATOM 1630 C C . GLY A 1 210 ? -37.577 5.781 65.874 1.00 55.88 210 GLY A C 1
ATOM 1631 O O . GLY A 1 210 ? -38.784 5.648 66.080 1.00 55.88 210 GLY A O 1
ATOM 1632 N N . ASP A 1 211 ? -37.111 6.785 65.125 1.00 57.94 211 ASP A N 1
ATOM 1633 C CA . ASP A 1 211 ? -37.959 7.892 64.634 1.00 57.94 211 ASP A CA 1
ATOM 1634 C C . ASP A 1 211 ? -38.486 7.685 63.191 1.00 57.94 211 ASP A C 1
ATOM 1636 O O . ASP A 1 211 ? -38.011 8.248 62.212 1.00 57.94 211 ASP A O 1
ATOM 1640 N N . LEU A 1 212 ? -39.459 6.786 63.019 1.00 58.22 212 LEU A N 1
ATOM 1641 C CA . LEU A 1 212 ? -39.778 6.155 61.722 1.00 58.22 212 LEU A CA 1
ATOM 1642 C C . LEU A 1 212 ? -40.600 7.014 60.724 1.00 58.22 212 LEU A C 1
ATOM 1644 O O . LEU A 1 212 ? -40.721 6.661 59.546 1.00 58.22 212 LEU A O 1
ATOM 1648 N N . GLY A 1 213 ? -41.226 8.104 61.178 1.00 65.44 213 GLY A N 1
ATOM 1649 C CA . GLY A 1 213 ? -42.202 8.877 60.394 1.00 65.44 213 GLY A CA 1
ATOM 1650 C C . GLY A 1 213 ? -41.576 9.891 59.434 1.00 65.44 213 GLY A C 1
ATOM 1651 O O . GLY A 1 213 ? -41.912 9.910 58.244 1.00 65.44 213 GLY A O 1
ATOM 1652 N N . ASP A 1 214 ? -40.649 10.699 59.943 1.00 65.88 214 ASP A N 1
ATOM 1653 C CA . ASP A 1 214 ? -39.965 11.732 59.161 1.00 65.88 214 ASP A CA 1
ATOM 1654 C C . ASP A 1 214 ? -38.903 11.123 58.232 1.00 65.88 214 ASP A C 1
ATOM 1656 O O . ASP A 1 214 ? -38.818 11.515 57.064 1.00 65.88 214 ASP A O 1
ATOM 1660 N N . ILE A 1 215 ? -38.257 10.028 58.663 1.00 62.69 215 ILE A N 1
ATOM 1661 C CA . ILE A 1 215 ? -37.339 9.210 57.849 1.00 62.69 215 ILE A CA 1
ATOM 1662 C C . ILE A 1 215 ? -37.995 8.762 56.538 1.00 62.69 215 ILE A C 1
ATOM 1664 O O . ILE A 1 215 ? -37.383 8.813 55.474 1.00 62.69 215 ILE A O 1
ATOM 1668 N N . LYS A 1 216 ? -39.268 8.351 56.568 1.00 65.25 216 LYS A N 1
ATOM 1669 C CA . LYS A 1 216 ? -39.958 7.881 55.358 1.00 65.25 216 LYS A CA 1
ATOM 1670 C C . LYS A 1 216 ? -40.179 9.003 54.342 1.00 65.25 216 LYS A C 1
ATOM 1672 O O . LYS A 1 216 ? -40.101 8.756 53.139 1.00 65.25 216 LYS A O 1
ATOM 1677 N N . LYS A 1 217 ? -40.491 10.220 54.795 1.00 74.12 217 LYS A N 1
ATOM 1678 C CA . LYS A 1 217 ? -40.697 11.369 53.898 1.00 74.12 217 LYS A CA 1
ATOM 1679 C C . LYS A 1 217 ? -39.383 11.856 53.305 1.00 74.12 217 LYS A C 1
ATOM 1681 O O . LYS A 1 217 ? -39.348 12.134 52.108 1.00 74.12 217 LYS A O 1
ATOM 1686 N N . GLU A 1 218 ? -38.336 11.930 54.118 1.00 76.38 218 GLU A N 1
ATOM 1687 C CA . GLU A 1 218 ? -37.010 12.356 53.675 1.00 76.38 218 GLU A CA 1
ATOM 1688 C C . GLU A 1 218 ? -36.409 11.350 52.688 1.00 76.38 218 GLU A C 1
ATOM 1690 O O . GLU A 1 218 ? -36.007 11.741 51.594 1.00 76.38 218 GLU A O 1
ATOM 1695 N N . LEU A 1 219 ? -36.526 10.048 52.973 1.00 70.69 219 LEU A N 1
ATOM 1696 C CA . LEU A 1 219 ? -36.081 8.982 52.073 1.00 70.69 219 LEU A CA 1
ATOM 1697 C C . LEU A 1 219 ? -36.802 9.025 50.718 1.00 70.69 219 LEU A C 1
ATOM 1699 O O . LEU A 1 219 ? -36.164 8.900 49.679 1.00 70.69 219 LEU A O 1
ATOM 1703 N N . VAL A 1 220 ? -38.126 9.230 50.700 1.00 74.62 220 VAL A N 1
ATOM 1704 C CA . VAL A 1 220 ? -38.898 9.335 49.447 1.00 74.62 220 VAL A CA 1
ATOM 1705 C C . VAL A 1 220 ? -38.522 10.595 48.660 1.00 74.62 220 VAL A C 1
ATOM 1707 O O . VAL A 1 220 ? -38.448 10.549 47.430 1.00 74.62 220 VAL A O 1
ATOM 1710 N N . ALA A 1 221 ? -38.267 11.716 49.337 1.00 80.69 221 ALA A N 1
ATOM 1711 C CA . ALA A 1 221 ? -37.826 12.947 48.687 1.00 80.69 221 ALA A CA 1
ATOM 1712 C C . ALA A 1 221 ? -36.426 12.795 48.069 1.00 80.69 221 ALA A C 1
ATOM 1714 O O . ALA A 1 221 ? -36.218 13.200 46.922 1.00 80.69 221 ALA A O 1
ATOM 1715 N N . GLU A 1 222 ? -35.495 12.155 48.780 1.00 79.12 222 GLU A N 1
ATOM 1716 C CA . GLU A 1 222 ? -34.154 11.859 48.275 1.00 79.12 222 GLU A CA 1
ATOM 1717 C C . GLU A 1 222 ? -34.201 10.893 47.087 1.00 79.12 222 GLU A C 1
ATOM 1719 O O . GLU A 1 222 ? -33.604 11.178 46.048 1.00 79.12 222 GLU A O 1
ATOM 1724 N N . LEU A 1 223 ? -34.979 9.808 47.174 1.00 72.81 223 LEU A N 1
ATOM 1725 C CA . LEU A 1 223 ? -35.126 8.831 46.087 1.00 72.81 223 LEU A CA 1
ATOM 1726 C C . LEU A 1 223 ? -35.695 9.463 44.813 1.00 72.81 223 LEU A C 1
ATOM 1728 O O . LEU A 1 223 ? -35.201 9.198 43.715 1.00 72.81 223 LEU A O 1
ATOM 1732 N N . ASN A 1 224 ? -36.694 10.338 44.945 1.00 79.44 224 ASN A N 1
ATOM 1733 C CA . ASN A 1 224 ? -37.258 11.065 43.808 1.00 79.44 224 ASN A CA 1
ATOM 1734 C C . ASN A 1 224 ? -36.244 12.051 43.207 1.00 79.44 224 ASN A C 1
ATOM 1736 O O . ASN A 1 224 ? -36.129 12.151 41.985 1.00 79.44 224 ASN A O 1
ATOM 1740 N N . GLY A 1 225 ? -35.464 12.742 44.045 1.00 87.19 225 GLY A N 1
ATOM 1741 C CA . GLY A 1 225 ? -34.395 13.635 43.591 1.00 87.19 225 GLY A CA 1
ATOM 1742 C C . GLY A 1 225 ? -33.264 12.899 42.867 1.00 87.19 225 GLY A C 1
ATOM 1743 O O . GLY A 1 225 ? -32.729 13.404 41.877 1.00 87.19 225 GLY A O 1
ATOM 1744 N N . VAL A 1 226 ? -32.919 11.694 43.324 1.00 75.75 226 VAL A N 1
ATOM 1745 C CA . VAL A 1 226 ? -31.944 10.812 42.670 1.00 75.75 226 VAL A CA 1
ATOM 1746 C C . VAL A 1 226 ? -32.482 10.314 41.340 1.00 75.75 226 VAL A C 1
ATOM 1748 O O . VAL A 1 226 ? -31.785 10.435 40.337 1.00 75.75 226 VAL A O 1
ATOM 1751 N N . THR A 1 227 ? -33.726 9.835 41.314 1.00 79.12 227 THR A N 1
ATOM 1752 C CA . THR A 1 227 ? -34.371 9.333 40.094 1.00 79.12 227 THR A CA 1
ATOM 1753 C C . THR A 1 227 ? -34.385 10.411 39.014 1.00 79.12 227 THR A C 1
ATOM 1755 O O . THR A 1 227 ? -33.880 10.172 37.924 1.00 79.12 227 THR A O 1
ATOM 1758 N N . ALA A 1 228 ? -34.810 11.636 39.341 1.00 83.62 228 ALA A N 1
ATOM 1759 C CA . ALA A 1 228 ? -34.835 12.749 38.391 1.00 83.62 228 ALA A CA 1
ATOM 1760 C C . ALA A 1 228 ? -33.435 13.159 37.886 1.00 83.62 228 ALA A C 1
ATOM 1762 O O . ALA A 1 228 ? -33.260 13.489 36.713 1.00 83.62 228 ALA A O 1
ATOM 1763 N N . LYS A 1 229 ? -32.409 13.137 38.750 1.00 84.88 229 LYS A N 1
ATOM 1764 C CA . LYS A 1 229 ? -31.020 13.417 38.336 1.00 84.88 229 LYS A CA 1
ATOM 1765 C C . LYS A 1 229 ? -30.462 12.323 37.430 1.00 84.88 229 LYS A C 1
ATOM 1767 O O . LYS A 1 229 ? -29.738 12.642 36.486 1.00 84.88 229 LYS A O 1
ATOM 1772 N N . LEU A 1 230 ? -30.786 11.064 37.721 1.00 75.25 230 LEU A N 1
ATOM 1773 C CA . LEU A 1 230 ? -30.386 9.925 36.905 1.00 75.25 230 LEU A CA 1
ATOM 1774 C C . LEU A 1 230 ? -31.041 10.009 35.526 1.00 75.25 230 LEU A C 1
ATOM 1776 O O . LEU A 1 230 ? -30.354 9.871 34.522 1.00 75.25 230 LEU A O 1
ATOM 1780 N N . GLU A 1 231 ? -32.337 10.313 35.486 1.00 81.94 231 GLU A N 1
ATOM 1781 C CA . GLU A 1 231 ? -33.117 10.456 34.257 1.00 81.94 231 GLU A CA 1
ATOM 1782 C C . GLU A 1 231 ? -32.555 11.574 33.374 1.00 81.94 231 GLU A C 1
ATOM 1784 O O . GLU A 1 231 ? -32.263 11.337 32.205 1.00 81.94 231 GLU A O 1
ATOM 1789 N N . ASN A 1 232 ? -32.264 12.744 33.958 1.00 87.75 232 ASN A N 1
ATOM 1790 C CA . ASN A 1 232 ? -31.649 13.864 33.243 1.00 87.75 232 ASN A CA 1
ATOM 1791 C C . ASN A 1 232 ? -30.273 13.504 32.659 1.00 87.75 232 ASN A C 1
ATOM 1793 O O . ASN A 1 232 ? -30.019 13.760 31.480 1.00 87.75 232 ASN A O 1
ATOM 1797 N N . LYS A 1 233 ? -29.393 12.870 33.448 1.00 78.88 233 LYS A N 1
ATOM 1798 C CA . LYS A 1 233 ? -28.078 12.423 32.957 1.00 78.88 233 LYS A CA 1
ATOM 1799 C C . LYS A 1 233 ? -28.198 11.336 31.894 1.00 78.88 233 LYS A C 1
ATOM 1801 O O . LYS A 1 233 ? -27.404 11.320 30.960 1.00 78.88 233 LYS A O 1
ATOM 1806 N N . LEU A 1 234 ? -29.185 10.451 32.006 1.00 78.69 234 LEU A N 1
ATOM 1807 C CA . LEU A 1 234 ? -29.433 9.405 31.020 1.00 78.69 234 LEU A CA 1
ATOM 1808 C C . LEU A 1 234 ? -29.926 10.004 29.697 1.00 78.69 234 LEU A C 1
ATOM 1810 O O . LEU A 1 234 ? -29.452 9.601 28.636 1.00 78.69 234 LEU A O 1
ATOM 1814 N N . THR A 1 235 ? -30.799 11.014 29.737 1.00 87.50 235 THR A N 1
ATOM 1815 C CA . THR A 1 235 ? -31.193 11.766 28.535 1.00 87.50 235 THR A CA 1
ATOM 1816 C C . THR A 1 235 ? -30.032 12.546 27.924 1.00 87.50 235 THR A C 1
ATOM 1818 O O . THR A 1 235 ? -29.882 12.546 26.703 1.00 87.50 235 THR A O 1
ATOM 1821 N N . GLU A 1 236 ? -29.174 13.157 28.742 1.00 86.19 236 GLU A N 1
ATOM 1822 C CA . GLU A 1 236 ? -27.992 13.886 28.272 1.00 86.19 236 GLU A CA 1
ATOM 1823 C C . GLU A 1 236 ? -26.987 12.933 27.606 1.00 86.19 236 GLU A C 1
ATOM 1825 O O . GLU A 1 236 ? -26.560 13.175 26.475 1.00 86.19 236 GLU A O 1
ATOM 1830 N N . LEU A 1 237 ? -26.712 11.784 28.232 1.00 78.81 237 LEU A N 1
ATOM 1831 C CA . LEU A 1 237 ? -25.879 10.723 27.666 1.00 78.81 237 LEU A CA 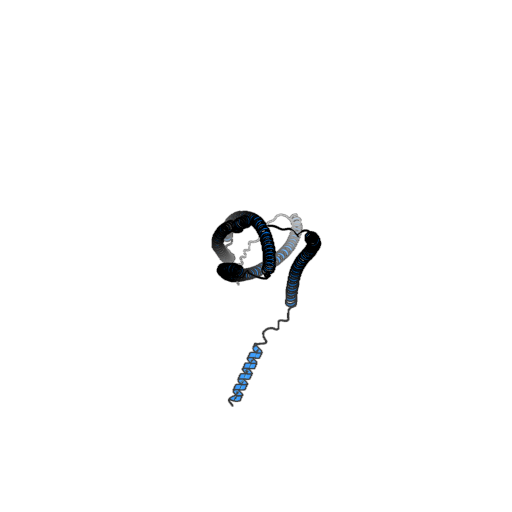1
ATOM 1832 C C . LEU A 1 237 ? -26.466 10.193 26.355 1.00 78.81 237 LEU A C 1
ATOM 1834 O O . LEU A 1 237 ? -25.749 10.083 25.366 1.00 78.81 237 LEU A O 1
ATOM 1838 N N . THR A 1 238 ? -27.774 9.931 26.322 1.00 84.62 238 THR A N 1
ATOM 1839 C CA . THR A 1 238 ? -28.469 9.478 25.109 1.00 84.62 238 THR A CA 1
ATOM 1840 C C . THR A 1 238 ? -28.301 10.500 23.987 1.00 84.62 238 THR A C 1
ATOM 1842 O O . THR A 1 238 ? -27.924 10.137 22.874 1.00 84.62 238 THR A O 1
ATOM 1845 N N . SER A 1 239 ? -28.494 11.792 24.270 1.00 88.44 239 SER A N 1
ATOM 1846 C CA . SER A 1 239 ? -28.322 12.854 23.272 1.00 88.44 239 SER A CA 1
ATOM 1847 C C . SER A 1 239 ? -26.880 12.960 22.757 1.00 88.44 239 SER A C 1
ATOM 1849 O O . SER A 1 239 ? -26.673 13.095 21.550 1.00 88.44 239 SER A O 1
ATOM 1851 N N . SER A 1 240 ? -25.892 12.813 23.646 1.00 84.94 240 SER A N 1
ATOM 1852 C CA . SER A 1 240 ? -24.471 12.819 23.295 1.00 84.94 240 SER A CA 1
ATOM 1853 C C . SER A 1 240 ? -24.113 11.628 22.406 1.00 84.94 240 SER A C 1
ATOM 1855 O O . SER A 1 240 ? -23.555 11.822 21.329 1.00 84.94 240 SER A O 1
ATOM 1857 N N . VAL A 1 241 ? -24.538 10.414 22.779 1.00 76.00 241 VAL A N 1
ATOM 1858 C CA . VAL A 1 241 ? -24.329 9.187 21.990 1.00 76.00 241 VAL A CA 1
ATOM 1859 C C . VAL A 1 241 ? -24.957 9.317 20.604 1.00 76.00 241 VAL A C 1
ATOM 1861 O O . VAL A 1 241 ? -24.288 9.064 19.609 1.00 76.00 241 VAL A O 1
ATOM 1864 N N . THR A 1 242 ? -26.197 9.808 20.510 1.00 86.19 242 THR A N 1
ATOM 1865 C CA . THR A 1 242 ? -26.868 9.973 19.206 1.00 86.19 242 THR A CA 1
ATOM 1866 C C . THR A 1 242 ? -26.187 11.031 18.322 1.00 86.19 242 THR A C 1
ATOM 1868 O O . THR A 1 242 ? -26.244 10.965 17.092 1.00 86.19 242 THR A O 1
ATOM 1871 N N . SER A 1 243 ? -25.573 12.051 18.928 1.00 87.31 243 SER A N 1
ATOM 1872 C CA . SER A 1 243 ? -24.768 13.053 18.218 1.00 87.31 243 SER A CA 1
ATOM 1873 C C . SER A 1 243 ? -23.448 12.450 17.724 1.00 87.31 243 SER A C 1
ATOM 1875 O O . SER A 1 243 ? -23.049 12.649 16.573 1.00 87.31 243 SER A O 1
ATOM 1877 N N . HIS A 1 244 ? -22.805 11.644 18.568 1.00 73.19 244 HIS A N 1
ATOM 1878 C CA . HIS A 1 244 ? -21.576 10.930 18.243 1.00 73.19 244 HIS A CA 1
ATOM 1879 C C . HIS A 1 244 ? -21.785 9.925 17.105 1.00 73.19 244 HIS A C 1
ATOM 1881 O O . HIS A 1 244 ? -21.016 9.922 16.149 1.00 73.19 244 HIS A O 1
ATOM 1887 N N . GLU A 1 245 ? -22.868 9.145 17.146 1.00 68.81 245 GLU A N 1
ATOM 1888 C CA . GLU A 1 245 ? -23.244 8.220 16.071 1.00 68.81 245 GLU A CA 1
ATOM 1889 C C . GLU A 1 245 ? -23.430 8.938 14.732 1.00 68.81 245 GLU A C 1
ATOM 1891 O O . GLU A 1 245 ? -22.960 8.446 13.708 1.00 68.81 245 GLU A O 1
ATOM 1896 N N . ARG A 1 246 ? -24.057 10.124 14.724 1.00 86.12 246 ARG A N 1
ATOM 1897 C CA . ARG A 1 246 ? -24.182 10.933 13.499 1.00 86.12 246 ARG A CA 1
ATOM 1898 C C . ARG A 1 246 ? -22.829 11.392 12.978 1.00 86.12 246 ARG A C 1
ATOM 1900 O O . ARG A 1 246 ? -22.539 11.207 11.804 1.00 86.12 246 ARG A O 1
ATOM 1907 N N . THR A 1 247 ? -21.995 11.942 13.854 1.00 87.69 247 THR A N 1
ATOM 1908 C CA . THR A 1 247 ? -20.676 12.464 13.468 1.00 87.69 247 THR A CA 1
ATOM 1909 C C . THR A 1 247 ? -19.771 11.347 12.939 1.00 87.69 247 THR A C 1
ATOM 1911 O O . THR A 1 247 ? -19.048 11.529 11.960 1.00 87.69 247 THR A O 1
ATOM 1914 N N . LEU A 1 248 ? -19.845 10.160 13.550 1.00 74.00 248 LEU A N 1
ATOM 1915 C CA . LEU A 1 248 ? -19.131 8.974 13.094 1.00 74.00 248 LEU A CA 1
ATOM 1916 C C . LEU A 1 248 ? -19.660 8.484 11.741 1.00 74.00 248 LEU A C 1
ATOM 1918 O O . LEU A 1 248 ? -18.861 8.175 10.860 1.00 74.00 248 LEU A O 1
ATOM 1922 N N . ALA A 1 249 ? -20.981 8.443 11.550 1.00 79.19 249 ALA A N 1
ATOM 1923 C CA . ALA A 1 249 ? -21.585 8.060 10.276 1.00 79.19 249 ALA A CA 1
ATOM 1924 C C . ALA A 1 249 ? -21.170 9.001 9.132 1.00 79.19 249 ALA A C 1
ATOM 1926 O O . ALA A 1 249 ? -20.835 8.522 8.047 1.00 79.19 249 ALA A O 1
ATOM 1927 N N . ASP A 1 250 ? -21.129 10.311 9.387 1.00 87.81 250 ASP A N 1
ATOM 1928 C CA . ASP A 1 250 ? -20.676 11.311 8.416 1.00 87.81 250 ASP A CA 1
ATOM 1929 C C . ASP A 1 250 ? -19.183 11.131 8.087 1.00 87.81 250 ASP A C 1
ATOM 1931 O O . ASP A 1 250 ? -18.813 11.048 6.919 1.00 87.81 250 ASP A O 1
ATOM 1935 N N . SER A 1 251 ? -18.327 10.938 9.095 1.00 77.00 251 SER A N 1
ATOM 1936 C CA . SER A 1 251 ? -16.887 10.697 8.893 1.00 77.00 251 SER A CA 1
ATOM 1937 C C . SER A 1 251 ? -16.589 9.401 8.120 1.00 77.00 251 SER A C 1
ATOM 1939 O O . SER A 1 251 ? -15.718 9.364 7.244 1.00 77.00 251 SER A O 1
ATOM 1941 N N . VAL A 1 252 ? -17.335 8.324 8.397 1.00 67.25 252 VAL A N 1
ATOM 1942 C CA . VAL A 1 252 ? -17.236 7.054 7.655 1.00 67.25 252 VAL A CA 1
ATOM 1943 C C . VAL A 1 252 ? -17.675 7.240 6.204 1.00 67.25 252 VAL A C 1
ATOM 1945 O O . VAL A 1 252 ? -17.059 6.674 5.298 1.00 67.25 252 VAL A O 1
ATOM 1948 N N . ARG A 1 253 ? -18.712 8.048 5.965 1.00 84.31 253 ARG A N 1
ATOM 1949 C CA . ARG A 1 253 ? -19.175 8.378 4.617 1.00 84.31 253 ARG A CA 1
ATOM 1950 C C . ARG A 1 253 ? -18.134 9.192 3.847 1.00 84.31 253 ARG A C 1
ATOM 1952 O O . ARG A 1 253 ? -17.796 8.807 2.733 1.00 84.31 253 ARG A O 1
ATOM 1959 N N . ASP A 1 254 ? -17.570 10.231 4.451 1.00 84.75 254 ASP A N 1
ATOM 1960 C CA . ASP A 1 254 ? -16.513 11.040 3.835 1.00 84.75 254 ASP A CA 1
ATOM 1961 C C . ASP A 1 254 ? -15.272 10.192 3.522 1.00 84.75 254 ASP A C 1
ATOM 1963 O O . ASP A 1 254 ? -14.695 10.282 2.437 1.00 84.75 254 ASP A O 1
ATOM 1967 N N . SER A 1 255 ? -14.889 9.303 4.445 1.00 64.50 255 SER A N 1
ATOM 1968 C CA . SER A 1 255 ? -13.781 8.364 4.238 1.00 64.50 255 SER A CA 1
ATOM 1969 C C . SER A 1 255 ? -14.044 7.426 3.062 1.00 64.50 255 SER A C 1
ATOM 1971 O O . SER A 1 255 ? -13.145 7.178 2.259 1.00 64.50 255 SER A O 1
ATOM 1973 N N . LYS A 1 256 ? -15.277 6.924 2.925 1.00 73.25 256 LYS A N 1
ATOM 1974 C CA . LYS A 1 256 ? -15.681 6.105 1.780 1.00 73.25 256 LYS A CA 1
ATOM 1975 C C . LYS A 1 256 ? -15.536 6.879 0.467 1.00 73.25 256 LYS A C 1
ATOM 1977 O O . LYS A 1 256 ? -14.934 6.351 -0.466 1.00 73.25 256 LYS A O 1
ATOM 1982 N N . ASP A 1 257 ? -16.038 8.109 0.405 1.00 84.25 257 ASP A N 1
ATOM 1983 C CA . ASP A 1 257 ? -16.000 8.928 -0.812 1.00 84.25 257 ASP A CA 1
ATOM 1984 C C . ASP A 1 257 ? -14.546 9.254 -1.220 1.00 84.25 257 ASP A C 1
ATOM 1986 O O . ASP A 1 257 ? -14.191 9.190 -2.401 1.00 84.25 257 ASP A O 1
ATOM 1990 N N . ILE A 1 258 ? -13.662 9.506 -0.245 1.00 81.12 258 ILE A N 1
ATOM 1991 C CA . ILE A 1 258 ? -12.220 9.692 -0.480 1.00 81.12 258 ILE A CA 1
ATOM 1992 C C . ILE A 1 258 ? -11.576 8.409 -1.021 1.00 81.12 258 ILE A C 1
ATOM 1994 O O . ILE A 1 258 ? -10.832 8.469 -2.004 1.00 81.12 258 ILE A O 1
ATOM 1998 N N . ILE A 1 259 ? -11.857 7.252 -0.411 1.00 68.31 259 ILE A N 1
ATOM 1999 C CA . ILE A 1 259 ? -11.312 5.957 -0.847 1.00 68.31 259 ILE A CA 1
ATOM 2000 C C . ILE A 1 259 ? -11.766 5.635 -2.275 1.00 68.31 259 ILE A C 1
ATOM 2002 O O . ILE A 1 259 ? -10.948 5.219 -3.096 1.00 68.31 259 ILE A O 1
ATOM 2006 N N . GLU A 1 260 ? -13.040 5.851 -2.603 1.00 76.94 260 GLU A N 1
ATOM 2007 C CA . GLU A 1 260 ? -13.562 5.633 -3.958 1.00 76.94 260 GLU A CA 1
ATOM 2008 C C . GLU A 1 260 ? -12.896 6.568 -4.982 1.00 76.94 260 GLU A C 1
ATOM 2010 O O . GLU A 1 260 ? -12.519 6.126 -6.076 1.00 76.94 260 GLU A O 1
ATOM 2015 N N . GLY A 1 261 ? -12.669 7.834 -4.615 1.00 82.56 261 GLY A N 1
ATOM 2016 C CA . GLY A 1 261 ? -11.919 8.789 -5.431 1.00 82.56 261 GLY A CA 1
ATOM 2017 C C . GLY A 1 261 ? -10.481 8.335 -5.695 1.00 82.56 261 GLY A C 1
ATOM 2018 O O . GLY A 1 261 ? -10.048 8.275 -6.848 1.00 82.56 261 GLY A O 1
ATOM 2019 N N . GLN A 1 262 ? -9.756 7.933 -4.648 1.00 71.88 262 GLN A N 1
ATOM 2020 C CA . GLN A 1 262 ? -8.377 7.450 -4.762 1.00 71.88 262 GLN A CA 1
ATOM 2021 C C . GLN A 1 262 ? -8.270 6.149 -5.562 1.00 71.88 262 GLN A C 1
ATOM 2023 O O . GLN A 1 262 ? -7.356 6.004 -6.371 1.00 71.88 262 GLN A O 1
ATOM 2028 N N . LEU A 1 263 ? -9.206 5.213 -5.389 1.00 71.50 263 LEU A N 1
ATOM 2029 C CA . LEU A 1 263 ? -9.227 3.964 -6.151 1.00 71.50 263 LEU A CA 1
ATOM 2030 C C . LEU A 1 263 ? -9.434 4.230 -7.650 1.00 71.50 263 LEU A C 1
ATOM 2032 O O . LEU A 1 263 ? -8.816 3.578 -8.495 1.00 71.50 263 LEU A O 1
ATOM 2036 N N . THR A 1 264 ? -10.275 5.211 -7.981 1.00 85.62 264 THR A N 1
ATOM 2037 C CA . THR A 1 264 ? -10.526 5.624 -9.368 1.00 85.62 264 THR A CA 1
ATOM 2038 C C . THR A 1 264 ? -9.296 6.296 -9.983 1.00 85.62 264 THR A C 1
ATOM 2040 O O . THR A 1 264 ? -8.898 5.948 -11.098 1.00 85.62 264 THR A O 1
ATOM 2043 N N . GLU A 1 265 ? -8.647 7.198 -9.244 1.00 84.12 265 GLU A N 1
ATOM 2044 C CA . GLU A 1 265 ? -7.395 7.854 -9.643 1.00 84.12 265 GLU A CA 1
ATOM 2045 C C . GLU A 1 265 ? -6.275 6.821 -9.870 1.00 84.12 265 GLU A C 1
ATOM 2047 O O . GLU A 1 265 ? -5.638 6.809 -10.922 1.00 84.12 265 GLU A O 1
ATOM 2052 N N . LEU A 1 266 ? -6.084 5.887 -8.932 1.00 75.88 266 LEU A N 1
ATOM 2053 C CA . LEU A 1 266 ? -5.059 4.840 -9.006 1.00 75.88 266 LEU A CA 1
ATOM 2054 C C . LEU A 1 266 ? -5.295 3.915 -10.204 1.00 75.88 266 LEU A C 1
ATOM 2056 O O . LEU A 1 266 ? -4.357 3.576 -10.928 1.00 75.88 266 LEU A O 1
ATOM 2060 N N . LYS A 1 267 ? -6.555 3.562 -10.480 1.00 79.88 267 LYS A N 1
ATOM 2061 C CA . LYS A 1 267 ? -6.918 2.797 -11.677 1.00 79.88 267 LYS A CA 1
ATOM 2062 C C . LYS A 1 267 ? -6.541 3.542 -12.962 1.00 79.88 267 LYS A C 1
ATOM 2064 O O . LYS A 1 267 ? -5.945 2.939 -13.853 1.00 79.88 267 LYS A O 1
ATOM 2069 N N . SER A 1 268 ? -6.839 4.840 -13.042 1.00 85.56 268 SER A N 1
ATOM 2070 C CA . SER A 1 268 ? -6.462 5.692 -14.180 1.00 85.56 268 SER A CA 1
ATOM 2071 C C . SER A 1 268 ? -4.940 5.755 -14.361 1.00 85.56 268 SER A C 1
ATOM 2073 O O . SER A 1 268 ? -4.420 5.573 -15.466 1.00 85.56 268 SER A O 1
ATOM 2075 N N . GLN A 1 269 ? -4.198 5.918 -13.264 1.00 75.06 269 GLN A N 1
ATOM 2076 C CA . GLN A 1 269 ? -2.736 5.929 -13.280 1.00 75.06 269 GLN A CA 1
ATOM 2077 C C . GLN A 1 269 ? -2.152 4.587 -13.733 1.00 75.06 269 GLN A C 1
ATOM 2079 O O . GLN A 1 269 ? -1.235 4.576 -14.552 1.00 75.06 269 GLN A O 1
ATOM 2084 N N . PHE A 1 270 ? -2.701 3.456 -13.280 1.00 74.94 270 PHE A N 1
ATOM 2085 C CA . PHE A 1 270 ? -2.258 2.130 -13.717 1.00 74.94 270 PHE A CA 1
ATOM 2086 C C . PHE A 1 270 ? -2.513 1.900 -15.212 1.00 74.94 270 PHE A C 1
ATOM 2088 O O . PHE A 1 270 ? -1.665 1.346 -15.914 1.00 74.94 270 PHE A O 1
ATOM 2095 N N . GLU A 1 271 ? -3.653 2.359 -15.734 1.00 84.31 271 GLU A N 1
ATOM 2096 C CA . GLU A 1 271 ? -3.932 2.303 -17.171 1.00 84.31 271 GLU A CA 1
ATOM 2097 C C . GLU A 1 271 ? -2.940 3.143 -17.985 1.00 84.31 271 GLU A C 1
ATOM 2099 O O . GLU A 1 271 ? -2.478 2.692 -19.037 1.00 84.31 271 GLU A O 1
ATOM 2104 N N . ASN A 1 272 ? -2.575 4.330 -17.498 1.00 85.38 272 ASN A N 1
ATOM 2105 C CA . ASN A 1 272 ? -1.567 5.172 -18.140 1.00 85.38 272 ASN A CA 1
ATOM 2106 C C . ASN A 1 272 ? -0.173 4.540 -18.074 1.00 85.38 272 ASN A C 1
ATOM 2108 O O . ASN A 1 272 ? 0.482 4.434 -19.109 1.00 85.38 272 ASN A O 1
ATOM 2112 N N . LEU A 1 273 ? 0.241 4.023 -16.915 1.00 79.19 273 LEU A N 1
ATOM 2113 C CA . LEU A 1 273 ? 1.520 3.329 -16.753 1.00 79.19 273 LEU A CA 1
ATOM 2114 C C . LEU A 1 273 ? 1.619 2.115 -17.687 1.00 79.19 273 LEU A C 1
ATOM 2116 O O . LEU A 1 273 ? 2.640 1.893 -18.328 1.00 79.19 273 LEU A O 1
ATOM 2120 N N . ASN A 1 274 ? 0.533 1.354 -17.833 1.00 79.88 274 ASN A N 1
ATOM 2121 C CA . ASN A 1 274 ? 0.474 0.224 -18.755 1.00 79.88 274 ASN A CA 1
ATOM 2122 C C . ASN A 1 274 ? 0.585 0.661 -20.230 1.00 79.88 274 ASN A C 1
ATOM 2124 O O . ASN A 1 274 ? 1.216 -0.025 -21.037 1.00 79.88 274 ASN A O 1
ATOM 2128 N N . LYS A 1 275 ? 0.000 1.808 -20.605 1.00 87.62 275 LYS A N 1
ATOM 2129 C CA . LYS A 1 275 ? 0.189 2.392 -21.946 1.00 87.62 275 LYS A CA 1
ATOM 2130 C C . LYS A 1 275 ? 1.639 2.826 -22.162 1.00 87.62 275 LYS A C 1
ATOM 2132 O O . LYS A 1 275 ? 2.193 2.550 -23.224 1.00 87.62 275 LYS A O 1
ATOM 2137 N N . GLU A 1 276 ? 2.263 3.451 -21.168 1.00 76.75 276 GLU A N 1
ATOM 2138 C CA . GLU A 1 276 ? 3.665 3.873 -21.241 1.00 76.75 276 GLU A CA 1
ATOM 2139 C C . GLU A 1 276 ? 4.629 2.687 -21.306 1.00 76.75 276 GLU A C 1
ATOM 2141 O O . GLU A 1 276 ? 5.520 2.680 -22.151 1.00 76.75 276 GLU A O 1
ATOM 2146 N N . ALA A 1 277 ? 4.409 1.639 -20.510 1.00 75.56 277 ALA A N 1
ATOM 2147 C CA . ALA A 1 277 ? 5.201 0.412 -20.560 1.00 75.56 277 ALA A CA 1
ATOM 2148 C C . ALA A 1 277 ? 5.156 -0.241 -21.954 1.00 75.56 277 ALA A C 1
ATOM 2150 O O . ALA A 1 277 ? 6.182 -0.674 -22.478 1.00 75.56 277 ALA A O 1
ATOM 2151 N N . LYS A 1 278 ? 3.985 -0.248 -22.608 1.00 78.62 278 LYS A N 1
ATOM 2152 C CA . LYS A 1 278 ? 3.862 -0.702 -24.003 1.00 78.62 278 LYS A CA 1
ATOM 2153 C C . LYS A 1 278 ? 4.611 0.198 -24.984 1.00 78.62 278 LYS A C 1
ATOM 2155 O O . LYS A 1 278 ? 5.228 -0.310 -25.916 1.00 78.62 278 LYS A O 1
ATOM 2160 N N . ALA A 1 279 ? 4.569 1.516 -24.790 1.00 76.50 279 ALA A N 1
ATOM 2161 C CA . ALA A 1 279 ? 5.320 2.448 -25.626 1.00 76.50 279 ALA A CA 1
ATOM 2162 C C . ALA A 1 279 ? 6.838 2.228 -25.497 1.00 76.50 279 ALA A C 1
ATOM 2164 O O . ALA A 1 279 ? 7.529 2.224 -26.513 1.00 76.50 279 ALA A O 1
ATOM 2165 N N . ILE A 1 280 ? 7.341 1.958 -24.288 1.00 78.00 280 ILE A N 1
ATOM 2166 C CA . ILE A 1 280 ? 8.750 1.608 -24.049 1.00 78.00 280 ILE A CA 1
ATOM 2167 C C . ILE A 1 280 ? 9.122 0.310 -24.771 1.00 78.00 280 ILE A C 1
ATOM 2169 O O . ILE A 1 280 ? 10.143 0.281 -25.449 1.00 78.00 280 ILE A O 1
ATOM 2173 N N . GLY A 1 281 ? 8.280 -0.727 -24.716 1.00 78.88 281 GLY A N 1
ATOM 2174 C CA . GLY A 1 281 ? 8.524 -1.969 -25.463 1.00 78.88 281 GLY A CA 1
ATOM 2175 C C . GLY A 1 281 ? 8.621 -1.752 -26.981 1.00 78.88 281 GLY A C 1
ATOM 2176 O O . GLY A 1 281 ? 9.460 -2.351 -27.651 1.00 78.88 281 GLY A O 1
ATOM 2177 N N . ASN A 1 282 ? 7.823 -0.833 -27.533 1.00 82.06 282 ASN A N 1
ATOM 2178 C CA . ASN A 1 282 ? 7.935 -0.453 -28.944 1.00 82.06 282 ASN A CA 1
ATOM 2179 C C . ASN A 1 282 ? 9.246 0.298 -29.237 1.00 82.06 282 ASN A C 1
ATOM 2181 O O . ASN A 1 282 ? 9.852 0.085 -30.286 1.00 82.06 282 ASN A O 1
ATOM 2185 N N . VAL A 1 283 ? 9.701 1.165 -28.325 1.00 78.25 283 VAL A N 1
ATOM 2186 C CA . VAL A 1 283 ? 10.994 1.860 -28.450 1.00 78.25 283 VAL A CA 1
ATOM 2187 C C . VAL A 1 283 ? 12.153 0.868 -28.377 1.00 78.25 283 VAL A C 1
ATOM 2189 O O . VAL A 1 283 ? 13.056 0.951 -29.204 1.00 78.25 283 VAL A O 1
ATOM 2192 N N . GLU A 1 284 ? 12.110 -0.103 -27.463 1.00 70.38 284 GLU A N 1
ATOM 2193 C CA . GLU A 1 284 ? 13.090 -1.192 -27.382 1.00 70.38 284 GLU A CA 1
ATOM 2194 C C . GLU A 1 284 ? 13.164 -1.955 -28.709 1.00 70.38 284 GLU A C 1
ATOM 2196 O O . GLU A 1 284 ? 14.249 -2.154 -29.253 1.00 70.38 284 GLU A O 1
ATOM 2201 N N . GLN A 1 285 ? 12.015 -2.293 -29.298 1.00 82.44 285 GLN A N 1
ATOM 2202 C CA . GLN A 1 285 ? 11.966 -2.954 -30.600 1.00 82.44 285 GLN A CA 1
ATOM 2203 C C . GLN A 1 285 ? 12.601 -2.107 -31.714 1.00 82.44 285 GLN A C 1
ATOM 2205 O O . GLN A 1 285 ? 13.336 -2.638 -32.550 1.00 82.44 285 GLN A O 1
ATOM 2210 N N . VAL A 1 286 ? 12.336 -0.798 -31.742 1.00 83.19 286 VAL A N 1
ATOM 2211 C CA . VAL A 1 286 ? 12.945 0.119 -32.718 1.00 83.19 286 VAL A CA 1
ATOM 2212 C C . VAL A 1 286 ? 14.451 0.248 -32.490 1.00 83.19 286 VAL A C 1
ATOM 2214 O O . VAL A 1 286 ? 15.197 0.256 -33.468 1.00 83.19 286 VAL A O 1
ATOM 2217 N N . LEU A 1 287 ? 14.918 0.303 -31.240 1.00 74.62 287 LEU A N 1
ATOM 2218 C CA . LEU A 1 287 ? 16.344 0.355 -30.907 1.00 74.62 287 LEU A CA 1
ATOM 2219 C C . LEU A 1 287 ? 17.071 -0.918 -31.341 1.00 74.62 287 LEU A C 1
ATOM 2221 O O . LEU A 1 287 ? 18.117 -0.821 -31.976 1.00 74.62 287 LEU A O 1
ATOM 2225 N N . VAL A 1 288 ? 16.495 -2.096 -31.083 1.00 80.38 288 VAL A N 1
ATOM 2226 C CA . VAL A 1 288 ? 17.048 -3.380 -31.544 1.00 80.38 288 VAL A CA 1
ATOM 2227 C C . VAL A 1 288 ? 17.101 -3.426 -33.068 1.00 80.38 288 VAL A C 1
ATOM 2229 O O . VAL A 1 288 ? 18.140 -3.750 -33.634 1.00 80.38 288 VAL A O 1
ATOM 2232 N N . LYS A 1 289 ? 16.021 -3.026 -33.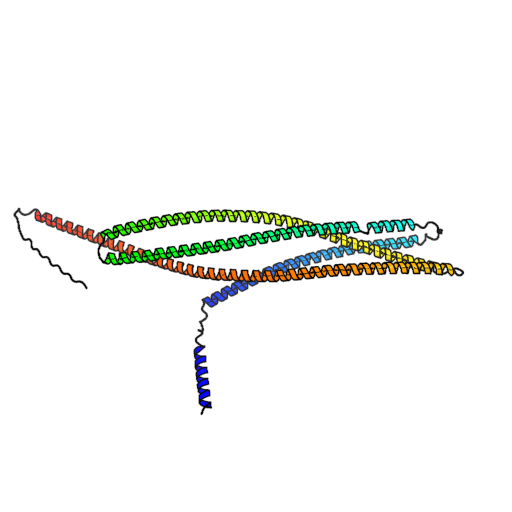748 1.00 79.94 289 LYS A N 1
ATOM 2233 C CA . LYS A 1 289 ? 15.996 -2.986 -35.214 1.00 79.94 289 LYS A CA 1
ATOM 2234 C C . LYS A 1 289 ? 17.029 -2.009 -35.782 1.00 79.94 289 LYS A C 1
ATOM 2236 O O . LYS A 1 289 ? 17.702 -2.327 -36.752 1.00 79.94 289 LYS A O 1
ATOM 2241 N N . THR A 1 290 ? 17.186 -0.845 -35.157 1.00 82.62 290 THR A N 1
ATOM 2242 C CA . THR A 1 290 ? 18.190 0.147 -35.564 1.00 82.62 290 THR A CA 1
ATOM 2243 C C . THR A 1 290 ? 19.606 -0.390 -35.349 1.00 82.62 290 THR A C 1
ATOM 2245 O O . THR A 1 290 ? 20.465 -0.183 -36.199 1.00 82.62 290 THR A O 1
ATOM 2248 N N . ALA A 1 291 ? 19.858 -1.108 -34.250 1.00 78.12 291 ALA A N 1
ATOM 2249 C CA . ALA A 1 291 ? 21.143 -1.757 -34.006 1.00 78.12 291 ALA A CA 1
ATOM 2250 C C . ALA A 1 291 ? 21.461 -2.810 -35.080 1.00 78.12 291 ALA A C 1
ATOM 2252 O O . ALA A 1 291 ? 22.587 -2.837 -35.579 1.00 78.12 291 ALA A O 1
ATOM 2253 N N . ASP A 1 292 ? 20.474 -3.613 -35.487 1.00 82.31 292 ASP A N 1
ATOM 2254 C CA . ASP A 1 292 ? 20.618 -4.574 -36.587 1.00 82.31 292 ASP A CA 1
ATOM 2255 C C . ASP A 1 292 ? 20.871 -3.872 -37.932 1.00 82.31 292 ASP A C 1
ATOM 2257 O O . ASP A 1 292 ? 21.824 -4.219 -38.629 1.00 82.31 292 ASP A O 1
ATOM 2261 N N . ASP A 1 293 ? 20.102 -2.833 -38.274 1.00 84.38 293 ASP A N 1
ATOM 2262 C CA . ASP A 1 293 ? 20.272 -2.073 -39.523 1.00 84.38 293 ASP A CA 1
ATOM 2263 C C . ASP A 1 293 ? 21.664 -1.398 -39.595 1.00 84.38 293 ASP A C 1
ATOM 2265 O O . ASP A 1 293 ? 22.313 -1.371 -40.650 1.00 84.38 293 ASP A O 1
ATOM 2269 N N . VAL A 1 294 ? 22.170 -0.886 -38.465 1.00 83.44 294 VAL A N 1
ATOM 2270 C CA . VAL A 1 294 ? 23.534 -0.338 -38.347 1.00 83.44 294 VAL A CA 1
ATOM 2271 C C . VAL A 1 294 ? 24.583 -1.441 -38.484 1.00 83.44 294 VAL A C 1
ATOM 2273 O O . VAL A 1 294 ? 25.577 -1.247 -39.186 1.00 83.44 294 VAL A O 1
ATOM 2276 N N . MET A 1 295 ? 24.374 -2.607 -37.870 1.00 82.81 295 MET A N 1
ATOM 2277 C CA . MET A 1 295 ? 25.272 -3.761 -37.997 1.00 82.81 295 MET A CA 1
ATOM 2278 C C . MET A 1 295 ? 25.342 -4.279 -39.437 1.00 82.81 295 MET A C 1
ATOM 2280 O O . MET A 1 295 ? 26.431 -4.577 -39.930 1.00 82.81 295 MET A O 1
ATOM 2284 N N . ASP A 1 296 ? 24.218 -4.334 -40.143 1.00 82.19 296 ASP A N 1
ATOM 2285 C CA . ASP A 1 296 ? 24.175 -4.736 -41.548 1.00 82.19 296 ASP A CA 1
ATOM 2286 C C . ASP A 1 296 ? 24.824 -3.695 -42.463 1.00 82.19 296 ASP A C 1
ATOM 2288 O O . ASP A 1 296 ? 25.541 -4.049 -43.405 1.00 82.19 296 ASP A O 1
ATOM 2292 N N . THR A 1 297 ? 24.652 -2.409 -42.157 1.00 78.88 297 THR A N 1
ATOM 2293 C CA . THR A 1 297 ? 25.368 -1.331 -42.849 1.00 78.88 297 THR A CA 1
ATOM 2294 C C . THR A 1 297 ? 26.873 -1.446 -42.618 1.00 78.88 297 THR A C 1
ATOM 2296 O O . THR A 1 297 ? 27.637 -1.394 -43.581 1.00 78.88 297 THR A O 1
ATOM 2299 N N . LYS A 1 298 ? 27.309 -1.691 -41.375 1.00 78.62 298 LYS A N 1
ATOM 2300 C CA . LYS A 1 298 ? 28.717 -1.932 -41.034 1.00 78.62 298 LYS A CA 1
ATOM 2301 C C . LYS A 1 298 ? 29.282 -3.102 -41.838 1.00 78.62 298 LYS A C 1
ATOM 2303 O O . LYS A 1 298 ? 30.299 -2.925 -42.500 1.00 78.62 298 LYS A O 1
ATOM 2308 N N . ARG A 1 299 ? 28.608 -4.258 -41.847 1.00 82.62 299 ARG A N 1
ATOM 2309 C CA . ARG A 1 299 ? 29.036 -5.433 -42.631 1.00 82.62 299 ARG A CA 1
ATOM 2310 C C . ARG A 1 299 ? 29.168 -5.099 -44.113 1.00 82.62 299 ARG A C 1
ATOM 2312 O O . ARG A 1 299 ? 30.160 -5.453 -44.739 1.00 82.62 299 ARG A O 1
ATOM 2319 N N . ARG A 1 300 ? 28.193 -4.388 -44.689 1.00 77.44 300 ARG A N 1
ATOM 2320 C CA . ARG A 1 300 ? 28.224 -3.987 -46.103 1.00 77.44 300 ARG A CA 1
ATOM 2321 C C . ARG A 1 300 ? 29.389 -3.050 -46.412 1.00 77.44 300 ARG A C 1
ATOM 2323 O O . ARG A 1 300 ? 30.042 -3.224 -47.435 1.00 77.44 300 ARG A O 1
ATOM 2330 N N . VAL A 1 301 ? 29.653 -2.083 -45.536 1.00 74.44 301 VAL A N 1
ATOM 2331 C CA . VAL A 1 301 ? 30.797 -1.170 -45.658 1.00 74.44 301 VAL A CA 1
ATOM 2332 C C . VAL A 1 301 ? 32.111 -1.938 -45.540 1.00 74.44 301 VAL A C 1
ATOM 2334 O O . VAL A 1 301 ? 32.984 -1.745 -46.377 1.00 74.44 301 VAL A O 1
ATOM 2337 N N . GLU A 1 302 ? 32.244 -2.852 -44.575 1.00 73.00 302 GLU A N 1
ATOM 2338 C CA . GLU A 1 302 ? 33.421 -3.722 -44.442 1.00 73.00 302 GLU A CA 1
ATOM 2339 C C . GLU A 1 302 ? 33.648 -4.544 -45.716 1.00 73.00 302 GLU A C 1
ATOM 2341 O O . GLU A 1 302 ? 34.750 -4.536 -46.262 1.00 73.00 302 GLU A O 1
ATOM 2346 N N . HIS A 1 303 ? 32.604 -5.179 -46.257 1.00 77.31 303 HIS A N 1
ATOM 2347 C CA . HIS A 1 303 ? 32.683 -5.902 -47.529 1.00 77.31 303 HIS A CA 1
ATOM 2348 C C . HIS A 1 303 ? 33.077 -5.001 -48.705 1.00 77.31 303 HIS A C 1
ATOM 2350 O O . HIS A 1 303 ? 33.940 -5.387 -49.491 1.00 77.31 303 HIS A O 1
ATOM 2356 N N . GLY A 1 304 ? 32.512 -3.795 -48.804 1.00 78.56 304 GLY A N 1
ATOM 2357 C CA . GLY A 1 304 ? 32.895 -2.814 -49.820 1.00 78.56 304 GLY A CA 1
ATOM 2358 C C . GLY A 1 304 ? 34.361 -2.390 -49.696 1.00 78.56 304 GLY A C 1
ATOM 2359 O O . GLY A 1 304 ? 35.075 -2.342 -50.692 1.00 78.56 304 GLY A O 1
ATOM 2360 N N . ILE A 1 305 ? 34.854 -2.170 -48.473 1.00 73.31 305 ILE A N 1
ATOM 2361 C CA . ILE A 1 305 ? 36.271 -1.880 -48.206 1.00 73.31 305 ILE A CA 1
ATOM 2362 C C . ILE A 1 305 ? 37.155 -3.055 -48.635 1.00 73.31 305 ILE A C 1
ATOM 2364 O O . ILE A 1 305 ? 38.211 -2.834 -49.229 1.00 73.31 305 ILE A O 1
ATOM 2368 N N . TYR A 1 306 ? 36.745 -4.299 -48.368 1.00 77.19 306 TYR A N 1
ATOM 2369 C CA . TYR A 1 306 ? 37.486 -5.479 -48.818 1.00 77.19 306 TYR A CA 1
ATOM 2370 C C . TYR A 1 306 ? 37.522 -5.598 -50.345 1.00 77.19 306 TYR A C 1
ATOM 2372 O O . TYR A 1 306 ? 38.583 -5.902 -50.889 1.00 77.19 306 TYR A O 1
ATOM 2380 N N . GLN A 1 307 ? 36.413 -5.317 -51.033 1.00 77.19 307 GLN A N 1
ATOM 2381 C CA . GLN A 1 307 ? 36.349 -5.302 -52.499 1.00 77.19 307 GLN A CA 1
ATOM 2382 C C . GLN A 1 307 ? 37.241 -4.209 -53.089 1.00 77.19 307 GLN A C 1
ATOM 2384 O O . GLN A 1 307 ? 38.088 -4.507 -53.924 1.00 77.19 307 GLN A O 1
ATOM 2389 N N . ILE A 1 308 ? 37.145 -2.977 -52.580 1.00 72.38 308 ILE A N 1
ATOM 2390 C CA . ILE A 1 308 ? 38.000 -1.859 -53.001 1.00 72.38 308 ILE A CA 1
ATOM 2391 C C . ILE A 1 308 ? 39.475 -2.195 -52.766 1.00 72.38 308 ILE A C 1
ATOM 2393 O O . ILE A 1 308 ? 40.308 -1.971 -53.638 1.00 72.38 308 ILE A O 1
ATOM 2397 N N . ARG A 1 309 ? 39.823 -2.769 -51.607 1.00 69.38 309 ARG A N 1
ATOM 2398 C CA . ARG A 1 309 ? 41.197 -3.204 -51.322 1.00 69.38 309 ARG A CA 1
ATOM 2399 C C . ARG A 1 309 ? 41.670 -4.260 -52.323 1.00 69.38 309 ARG A C 1
ATOM 2401 O O . ARG A 1 309 ? 42.817 -4.191 -52.754 1.00 69.38 309 ARG A O 1
ATOM 2408 N N . ALA A 1 310 ? 40.825 -5.231 -52.664 1.00 71.69 310 ALA A N 1
ATOM 2409 C CA . ALA A 1 310 ? 41.157 -6.281 -53.623 1.00 71.69 310 ALA A CA 1
ATOM 2410 C C . ALA A 1 310 ? 41.351 -5.717 -55.040 1.00 71.69 310 ALA A C 1
ATOM 2412 O O . ALA A 1 310 ? 42.357 -6.021 -55.677 1.00 71.69 310 ALA A O 1
ATOM 2413 N N . GLU A 1 311 ? 40.456 -4.837 -55.491 1.00 71.75 311 GLU A N 1
ATOM 2414 C CA . GLU A 1 311 ? 40.562 -4.159 -56.785 1.00 71.75 311 GLU A CA 1
ATOM 2415 C C . GLU A 1 311 ? 41.807 -3.270 -56.855 1.00 71.75 311 GLU A C 1
ATOM 2417 O O . GLU A 1 311 ? 42.576 -3.375 -57.806 1.00 71.75 311 GLU A O 1
ATOM 2422 N N . ILE A 1 312 ? 42.078 -2.454 -55.828 1.00 66.81 312 ILE A N 1
ATOM 2423 C CA . ILE A 1 312 ? 43.311 -1.654 -55.744 1.00 66.81 312 ILE A CA 1
ATOM 2424 C C . ILE A 1 312 ? 44.541 -2.563 -55.818 1.00 66.81 312 ILE A C 1
ATOM 2426 O O . ILE A 1 312 ? 45.482 -2.251 -56.540 1.00 66.81 312 ILE A O 1
ATOM 2430 N N . ASN A 1 313 ? 44.542 -3.698 -55.118 1.00 61.81 313 ASN A N 1
ATOM 2431 C CA . ASN A 1 313 ? 45.658 -4.642 -55.146 1.00 61.81 313 ASN A CA 1
ATOM 2432 C C . ASN A 1 313 ? 45.884 -5.260 -56.542 1.00 61.81 313 ASN A C 1
ATOM 2434 O O . ASN A 1 313 ? 47.027 -5.538 -56.905 1.00 61.81 313 ASN A O 1
ATOM 2438 N N . ASP A 1 314 ? 44.831 -5.438 -57.342 1.00 63.81 314 ASP A N 1
ATOM 2439 C CA . ASP A 1 314 ? 44.946 -5.895 -58.731 1.00 63.81 314 ASP A CA 1
ATOM 2440 C C . ASP A 1 314 ? 45.336 -4.772 -59.709 1.00 63.81 314 ASP A C 1
ATOM 2442 O O . ASP A 1 314 ? 46.122 -5.028 -60.619 1.00 63.81 314 ASP A O 1
ATOM 2446 N N . TYR A 1 315 ? 44.900 -3.524 -59.495 1.00 58.12 315 TYR A N 1
ATOM 2447 C CA . TYR A 1 315 ? 45.357 -2.357 -60.272 1.00 58.12 315 TYR A CA 1
ATOM 2448 C C . TYR A 1 315 ? 46.799 -1.931 -59.944 1.00 58.12 315 TYR A C 1
ATOM 2450 O O . TYR A 1 315 ? 47.468 -1.327 -60.779 1.00 58.12 315 TYR A O 1
ATOM 2458 N N . VAL A 1 316 ? 47.294 -2.258 -58.747 1.00 55.22 316 VAL A N 1
ATOM 2459 C CA . VAL A 1 316 ? 48.674 -1.999 -58.297 1.00 55.22 316 VAL A CA 1
ATOM 2460 C C . VAL A 1 316 ? 49.644 -3.106 -58.743 1.00 55.22 316 VAL A C 1
ATOM 2462 O O . VAL A 1 316 ? 50.859 -2.953 -58.602 1.00 55.22 316 VAL A O 1
ATOM 2465 N N . LYS A 1 317 ? 49.170 -4.198 -59.368 1.00 52.41 317 LYS A N 1
ATOM 2466 C CA . LYS A 1 317 ? 50.075 -5.104 -60.093 1.00 52.41 317 LYS A CA 1
ATOM 2467 C C . LYS A 1 317 ? 50.672 -4.351 -61.286 1.00 52.41 317 LYS A C 1
ATOM 2469 O O . LYS A 1 317 ? 49.936 -3.948 -62.185 1.00 52.41 317 LYS A O 1
ATOM 2474 N N . PRO A 1 318 ? 51.999 -4.163 -61.334 1.00 49.84 318 PRO A N 1
ATOM 2475 C CA . PRO A 1 318 ? 52.604 -3.297 -62.330 1.00 49.84 318 PRO A CA 1
ATOM 2476 C C . PRO A 1 318 ? 52.510 -3.928 -63.730 1.00 49.84 318 PRO A C 1
ATOM 2478 O O . PRO A 1 318 ? 52.960 -5.065 -63.915 1.00 49.84 318 PRO A O 1
ATOM 2481 N N . PRO A 1 319 ? 52.035 -3.196 -64.755 1.00 49.28 319 PRO A N 1
ATOM 2482 C CA . PRO A 1 319 ? 52.472 -3.436 -66.118 1.00 49.28 319 PRO A CA 1
ATOM 2483 C C . PRO A 1 319 ? 53.968 -3.120 -66.172 1.00 49.28 319 PRO A C 1
ATOM 2485 O O . PRO A 1 319 ? 54.430 -2.103 -65.650 1.00 49.28 319 PRO A O 1
ATOM 2488 N N . GLN A 1 320 ? 54.745 -4.018 -66.767 1.00 50.00 320 GLN A N 1
ATOM 2489 C CA . GLN A 1 320 ? 56.181 -3.836 -66.929 1.00 50.00 320 GLN A CA 1
ATOM 2490 C C . GLN A 1 320 ? 56.479 -2.525 -67.680 1.00 50.00 320 GLN A C 1
ATOM 2492 O O . GLN A 1 320 ? 56.198 -2.413 -68.869 1.00 50.00 320 GLN A O 1
ATOM 2497 N N . GLY A 1 321 ? 57.086 -1.564 -66.975 1.00 51.47 321 GLY A N 1
ATOM 2498 C CA . GLY A 1 321 ? 57.758 -0.394 -67.547 1.00 51.47 321 GLY A CA 1
ATOM 2499 C C . GLY A 1 321 ? 56.973 0.923 -67.488 1.00 51.47 321 GLY A C 1
ATOM 2500 O O . GLY A 1 321 ? 56.110 1.171 -68.320 1.00 51.47 321 GLY A O 1
ATOM 2501 N N . GLY A 1 322 ? 57.369 1.821 -66.572 1.00 48.06 322 GLY A N 1
ATOM 2502 C CA . GLY A 1 322 ? 57.240 3.275 -66.788 1.00 48.06 322 GLY A CA 1
ATOM 2503 C C . GLY A 1 322 ? 56.318 4.107 -65.880 1.00 48.06 322 GLY A C 1
ATOM 2504 O O . GLY A 1 322 ? 56.046 5.244 -66.239 1.00 48.06 322 GLY A O 1
ATOM 2505 N N . GLY A 1 323 ? 55.843 3.610 -64.729 1.00 47.28 323 GLY A N 1
ATOM 2506 C CA . GLY A 1 323 ? 54.796 4.285 -63.927 1.00 47.28 323 GLY A CA 1
ATOM 2507 C C . GLY A 1 323 ? 55.162 4.781 -62.516 1.00 47.28 323 GLY A C 1
ATOM 2508 O O . GLY A 1 323 ? 54.271 4.852 -61.675 1.00 47.28 323 GLY A O 1
ATOM 2509 N N . GLY A 1 324 ? 56.431 5.078 -62.212 1.00 54.41 324 GLY A N 1
ATOM 2510 C CA . GLY A 1 324 ? 56.881 5.368 -60.834 1.00 54.41 324 GLY A CA 1
ATOM 2511 C C . GLY A 1 324 ? 56.250 6.609 -60.176 1.00 54.41 324 GLY A C 1
ATOM 2512 O O . GLY A 1 324 ? 55.765 6.533 -59.054 1.00 54.41 324 GLY A O 1
ATOM 2513 N N . GLU A 1 325 ? 56.172 7.739 -60.881 1.00 53.62 325 GLU A N 1
ATOM 2514 C CA . GLU A 1 325 ? 55.780 9.024 -60.267 1.00 53.62 325 GLU A CA 1
ATOM 2515 C C . GLU A 1 325 ? 54.266 9.167 -60.009 1.00 53.62 325 GLU A C 1
ATOM 2517 O O . GLU A 1 325 ? 53.845 9.826 -59.052 1.00 53.62 325 GLU A O 1
ATOM 2522 N N . TYR A 1 326 ? 53.429 8.520 -60.829 1.00 53.84 326 TYR A N 1
ATOM 2523 C CA . TYR A 1 326 ? 51.976 8.491 -60.617 1.00 53.84 326 TYR A CA 1
ATOM 2524 C C . TYR A 1 326 ? 51.598 7.613 -59.424 1.00 53.84 326 TYR A C 1
ATOM 2526 O O . TYR A 1 326 ? 50.732 7.992 -58.636 1.00 53.84 326 TYR A O 1
ATOM 2534 N N . ASN A 1 327 ? 52.270 6.471 -59.270 1.00 61.38 327 ASN A N 1
ATOM 2535 C CA . ASN A 1 327 ? 52.037 5.556 -58.162 1.00 61.38 327 ASN A CA 1
ATOM 2536 C C . ASN A 1 327 ? 52.402 6.211 -56.823 1.00 61.38 327 ASN A C 1
ATOM 2538 O O . ASN A 1 327 ? 51.588 6.214 -55.906 1.00 61.38 327 ASN A O 1
ATOM 2542 N N . ASP A 1 328 ? 53.558 6.871 -56.743 1.00 66.69 328 ASP A N 1
ATOM 2543 C CA . ASP A 1 328 ? 54.001 7.528 -55.510 1.00 66.69 328 ASP A CA 1
ATOM 2544 C C . ASP A 1 328 ? 53.089 8.700 -55.117 1.00 66.69 328 ASP A C 1
ATOM 2546 O O . ASP A 1 328 ? 52.751 8.865 -53.945 1.00 66.69 328 ASP A O 1
ATOM 2550 N N . THR A 1 329 ? 52.601 9.476 -56.090 1.00 73.06 329 THR A N 1
ATOM 2551 C CA . THR A 1 329 ? 51.677 10.593 -55.825 1.00 73.06 329 THR A CA 1
ATOM 2552 C C . THR A 1 329 ? 50.295 10.107 -55.376 1.00 73.06 329 THR A C 1
ATOM 2554 O O . THR A 1 329 ? 49.695 10.686 -54.466 1.00 73.06 329 THR A O 1
ATOM 2557 N N . VAL A 1 330 ? 49.772 9.041 -55.989 1.00 69.81 330 VAL A N 1
ATOM 2558 C CA . VAL A 1 330 ? 48.482 8.443 -55.610 1.00 69.81 330 VAL A CA 1
ATOM 2559 C C . VAL A 1 330 ? 48.585 7.770 -54.244 1.00 69.81 330 VAL A C 1
ATOM 2561 O O . VAL A 1 330 ? 47.721 7.999 -53.400 1.00 69.81 330 VAL A O 1
ATOM 2564 N N . ILE A 1 331 ? 49.662 7.028 -53.980 1.00 75.81 331 ILE A N 1
ATOM 2565 C CA . ILE A 1 331 ? 49.934 6.419 -52.674 1.00 75.81 331 ILE A CA 1
ATOM 2566 C C . ILE A 1 331 ? 50.088 7.498 -51.599 1.00 75.81 331 ILE A C 1
ATOM 2568 O O . ILE A 1 331 ? 49.500 7.361 -50.527 1.00 75.81 331 ILE A O 1
ATOM 2572 N N . ALA A 1 332 ? 50.791 8.601 -51.871 1.00 74.62 332 ALA A N 1
ATOM 2573 C CA . ALA A 1 332 ? 50.929 9.708 -50.925 1.00 74.62 332 ALA A CA 1
ATOM 2574 C C . ALA A 1 332 ? 49.578 10.370 -50.607 1.00 74.62 332 ALA A C 1
ATOM 2576 O O . ALA A 1 332 ? 49.276 10.625 -49.442 1.00 74.62 332 ALA A O 1
ATOM 2577 N N . LYS A 1 333 ? 48.719 10.593 -51.614 1.00 77.38 333 LYS A N 1
ATOM 2578 C CA . LYS A 1 333 ? 47.367 11.131 -51.390 1.00 77.38 333 LYS A CA 1
ATOM 2579 C C . LYS A 1 333 ? 46.465 10.159 -50.636 1.00 77.38 333 LYS A C 1
ATOM 2581 O O . LYS A 1 333 ? 45.759 10.593 -49.732 1.00 77.38 333 LYS A O 1
ATOM 2586 N N . PHE A 1 334 ? 46.497 8.868 -50.965 1.00 76.31 334 PHE A N 1
ATOM 2587 C CA . PHE A 1 334 ? 45.739 7.850 -50.234 1.00 76.31 334 PHE A CA 1
ATOM 2588 C C . PHE A 1 334 ? 46.215 7.711 -48.792 1.00 76.31 334 PHE A C 1
ATOM 2590 O O . PHE A 1 334 ? 45.386 7.588 -47.897 1.00 76.31 334 PHE A O 1
ATOM 2597 N N . THR A 1 335 ? 47.524 7.789 -48.558 1.00 78.19 335 THR A N 1
ATOM 2598 C CA . THR A 1 335 ? 48.097 7.763 -47.209 1.00 78.19 335 THR A CA 1
ATOM 2599 C C . THR A 1 335 ? 47.657 8.994 -46.421 1.00 78.19 335 THR A C 1
ATOM 2601 O O . THR A 1 335 ? 47.152 8.841 -45.318 1.00 78.19 335 THR A O 1
ATOM 2604 N N . GLY A 1 336 ? 47.714 10.192 -47.013 1.00 84.62 336 GLY A N 1
ATOM 2605 C CA . GLY A 1 336 ? 47.232 11.418 -46.366 1.00 84.62 336 GLY A CA 1
ATOM 2606 C C . GLY A 1 336 ? 45.721 11.420 -46.097 1.00 84.62 336 GLY A C 1
ATOM 2607 O O . GLY A 1 336 ? 45.279 11.877 -45.045 1.00 84.62 336 GLY A O 1
ATOM 2608 N N . MET A 1 337 ? 44.910 10.863 -47.005 1.00 73.75 337 MET A N 1
ATOM 2609 C CA . MET A 1 337 ? 43.471 10.680 -46.773 1.00 73.75 337 MET A CA 1
ATOM 2610 C C . MET A 1 337 ? 43.203 9.657 -45.668 1.00 73.75 337 MET A C 1
ATOM 2612 O O . MET A 1 337 ? 42.368 9.911 -44.806 1.00 73.75 337 MET A O 1
ATOM 2616 N N . ALA A 1 338 ? 43.908 8.524 -45.666 1.00 74.31 338 ALA A N 1
ATOM 2617 C CA . ALA A 1 338 ? 43.784 7.510 -44.625 1.00 74.31 338 ALA A CA 1
ATOM 2618 C C . ALA A 1 338 ? 44.191 8.066 -43.256 1.00 74.31 338 ALA A C 1
ATOM 2620 O O . ALA A 1 338 ? 43.488 7.833 -42.279 1.00 74.31 338 ALA A O 1
ATOM 2621 N N . GLU A 1 339 ? 45.267 8.848 -43.195 1.00 83.19 339 GLU A N 1
ATOM 2622 C CA . GLU A 1 339 ? 45.731 9.519 -41.982 1.00 83.19 339 GLU A CA 1
ATOM 2623 C C . GLU A 1 339 ? 44.707 10.548 -41.490 1.00 83.19 339 GLU A C 1
ATOM 2625 O O . GLU A 1 339 ? 44.308 10.499 -40.333 1.00 83.19 339 GLU A O 1
ATOM 2630 N N . THR A 1 340 ? 44.157 11.375 -42.386 1.00 84.56 340 THR A N 1
ATOM 2631 C CA . THR A 1 340 ? 43.097 12.342 -42.041 1.00 84.56 340 THR A CA 1
ATOM 2632 C C . THR A 1 340 ? 41.816 11.647 -41.561 1.00 84.56 340 THR A C 1
ATOM 2634 O O . THR A 1 340 ? 41.158 12.116 -40.632 1.00 84.56 340 THR A O 1
ATOM 2637 N N . ILE A 1 341 ? 41.427 10.526 -42.179 1.00 73.94 341 ILE A N 1
ATOM 2638 C CA . ILE A 1 341 ? 40.255 9.740 -41.761 1.00 73.94 341 ILE A CA 1
ATOM 2639 C C . ILE A 1 341 ? 40.507 9.105 -40.394 1.00 73.94 341 ILE A C 1
ATOM 2641 O O . ILE A 1 341 ? 39.634 9.180 -39.533 1.00 73.94 341 ILE A O 1
ATOM 2645 N N . LEU A 1 342 ? 41.682 8.511 -40.180 1.00 81.44 342 LEU A N 1
ATOM 2646 C CA . LEU A 1 342 ? 42.054 7.910 -38.902 1.00 81.44 342 LEU A CA 1
ATOM 2647 C C . LEU A 1 342 ? 42.141 8.959 -37.794 1.00 81.44 342 LEU A C 1
ATOM 2649 O O . LEU A 1 342 ? 41.658 8.703 -36.697 1.00 81.44 342 LEU A O 1
ATOM 2653 N N . GLU A 1 343 ? 42.679 10.143 -38.073 1.00 84.31 343 GLU A N 1
ATOM 2654 C CA . GLU A 1 343 ? 42.764 11.241 -37.110 1.00 84.31 343 GLU A CA 1
ATOM 2655 C C . GLU A 1 343 ? 41.377 11.795 -36.762 1.00 84.31 343 GLU A C 1
ATOM 2657 O O . GLU A 1 343 ? 41.040 11.934 -35.584 1.00 84.31 343 GLU A O 1
ATOM 2662 N N . ASN A 1 344 ? 40.513 12.001 -37.760 1.00 82.25 344 ASN A N 1
ATOM 2663 C CA . ASN A 1 344 ? 39.127 12.407 -37.523 1.00 82.25 344 ASN A CA 1
ATOM 2664 C C . ASN A 1 344 ? 38.330 11.340 -36.761 1.00 82.25 344 ASN A C 1
ATOM 2666 O O . ASN A 1 344 ? 37.553 11.673 -35.865 1.00 82.25 344 ASN A O 1
ATOM 2670 N N . GLN A 1 345 ? 38.525 10.056 -37.072 1.00 79.38 345 GLN A N 1
ATOM 2671 C CA . GLN A 1 345 ? 37.888 8.960 -36.343 1.00 79.38 345 GLN A CA 1
ATOM 2672 C C . GLN A 1 345 ? 38.417 8.853 -34.912 1.00 79.38 345 GLN A C 1
ATOM 2674 O O . GLN A 1 345 ? 37.618 8.717 -33.991 1.00 79.38 345 GLN A O 1
ATOM 2679 N N . ALA A 1 346 ? 39.727 8.976 -34.698 1.00 78.56 346 ALA A N 1
ATOM 2680 C CA . ALA A 1 346 ? 40.326 8.980 -33.367 1.00 78.56 346 ALA A CA 1
ATOM 2681 C C . ALA A 1 346 ? 39.812 10.158 -32.526 1.00 78.56 346 ALA A C 1
ATOM 2683 O O . ALA A 1 346 ? 39.444 9.968 -31.368 1.00 78.56 346 ALA A O 1
ATOM 2684 N N . SER A 1 347 ? 39.701 11.350 -33.120 1.00 84.25 347 SER A N 1
ATOM 2685 C CA . SER A 1 347 ? 39.131 12.535 -32.470 1.00 84.25 347 SER A CA 1
ATOM 2686 C C . SER A 1 347 ? 37.644 12.353 -32.140 1.00 84.25 347 SER A C 1
ATOM 2688 O O . SER A 1 347 ? 37.214 12.625 -31.019 1.00 84.25 347 SER A O 1
ATOM 2690 N N . SER A 1 348 ? 36.850 11.819 -33.073 1.00 77.00 348 SER A N 1
ATOM 2691 C CA . SER A 1 348 ? 35.428 11.531 -32.850 1.00 77.00 348 SER A CA 1
ATOM 2692 C C . SER A 1 348 ? 35.220 10.488 -31.749 1.00 77.00 348 SER A C 1
ATOM 2694 O O . SER A 1 348 ? 34.393 10.691 -30.862 1.00 77.00 348 SER A O 1
ATOM 2696 N N . VAL A 1 349 ? 36.012 9.412 -31.744 1.00 77.06 349 VAL A N 1
ATOM 2697 C CA . VAL A 1 349 ? 35.974 8.378 -30.701 1.00 77.06 349 VAL A CA 1
ATOM 2698 C C . VAL A 1 349 ? 36.403 8.944 -29.349 1.00 77.06 349 VAL A C 1
ATOM 2700 O O . VAL A 1 349 ? 35.747 8.656 -28.352 1.00 77.06 349 VAL A O 1
ATOM 2703 N N . ALA A 1 350 ? 37.432 9.792 -29.290 1.00 82.25 350 ALA A N 1
ATOM 2704 C CA . ALA A 1 350 ? 37.840 10.459 -28.053 1.00 82.25 350 ALA A CA 1
ATOM 2705 C C . ALA A 1 350 ? 36.734 11.377 -27.500 1.00 82.25 350 ALA A C 1
ATOM 2707 O O . ALA A 1 350 ? 36.444 11.351 -26.301 1.00 82.25 350 ALA A O 1
ATOM 2708 N N . ASN A 1 351 ? 36.062 12.130 -28.374 1.00 81.00 351 ASN A N 1
ATOM 2709 C CA . ASN A 1 351 ? 34.929 12.986 -28.010 1.00 81.00 351 ASN A CA 1
ATOM 2710 C C . ASN A 1 351 ? 33.703 12.172 -27.557 1.00 81.00 351 ASN A C 1
ATOM 2712 O O . ASN A 1 351 ? 33.037 12.529 -26.586 1.00 81.00 351 ASN A O 1
ATOM 2716 N N . LEU A 1 352 ? 33.402 11.053 -28.224 1.00 78.31 352 LEU A N 1
ATOM 2717 C CA . LEU A 1 352 ? 32.338 10.139 -27.800 1.00 78.31 352 LEU A CA 1
ATOM 2718 C C . LEU A 1 352 ? 32.670 9.480 -26.459 1.00 78.31 352 LEU A C 1
ATOM 2720 O O . LEU A 1 352 ? 31.801 9.407 -25.597 1.00 78.31 352 LEU A O 1
ATOM 2724 N N . SER A 1 353 ? 33.917 9.054 -26.257 1.00 80.81 353 SER A N 1
ATOM 2725 C CA . SER A 1 353 ? 34.375 8.443 -25.006 1.00 80.81 353 SER A CA 1
ATOM 2726 C C . SER A 1 353 ? 34.251 9.411 -23.834 1.00 80.81 353 SER A C 1
ATOM 2728 O O . SER A 1 353 ? 33.687 9.052 -22.807 1.00 80.81 353 SER A O 1
ATOM 2730 N N . THR A 1 354 ? 34.691 10.661 -23.997 1.00 83.94 354 THR A N 1
ATOM 2731 C CA . THR A 1 354 ? 34.549 11.694 -22.955 1.00 83.94 354 THR A CA 1
ATOM 2732 C C . THR A 1 354 ? 33.088 12.018 -22.654 1.00 83.94 354 THR A C 1
ATOM 2734 O O . THR A 1 354 ? 32.723 12.186 -21.488 1.00 83.94 354 THR A O 1
ATOM 2737 N N . LYS A 1 355 ? 32.212 12.047 -23.669 1.00 89.00 355 LYS A N 1
ATOM 2738 C CA . LYS A 1 355 ? 30.768 12.196 -23.438 1.00 89.00 355 LYS A CA 1
ATOM 2739 C C . LYS A 1 355 ? 30.195 11.002 -22.669 1.00 89.00 355 LYS A C 1
ATOM 2741 O O . LYS A 1 355 ? 29.474 11.205 -21.699 1.00 89.00 355 LYS A O 1
ATOM 2746 N N . VAL A 1 356 ? 30.548 9.776 -23.053 1.00 73.44 356 VAL A N 1
ATOM 2747 C CA . VAL A 1 356 ? 30.116 8.549 -22.365 1.00 73.44 356 VAL A CA 1
ATOM 2748 C C . VAL A 1 356 ? 30.606 8.522 -20.914 1.00 73.44 356 VAL A C 1
ATOM 2750 O O . VAL A 1 356 ? 29.821 8.212 -20.024 1.00 73.44 356 VAL A O 1
ATOM 2753 N N . GLU A 1 357 ? 31.853 8.907 -20.640 1.00 77.12 357 GLU A N 1
ATOM 2754 C CA . GLU A 1 357 ? 32.379 9.027 -19.272 1.00 77.12 357 GLU A CA 1
ATOM 2755 C C . GLU A 1 357 ? 31.600 10.052 -18.437 1.00 77.12 357 GLU A C 1
ATOM 2757 O O . GLU A 1 357 ? 31.320 9.812 -17.257 1.00 77.12 357 GLU A O 1
ATOM 2762 N N . SER A 1 358 ? 31.206 11.176 -19.045 1.00 85.88 358 SER A N 1
ATOM 2763 C CA . SER A 1 358 ? 30.378 12.190 -18.387 1.00 85.88 358 SER A CA 1
ATOM 2764 C C . SER A 1 358 ? 28.989 11.652 -18.034 1.00 85.88 358 SER A C 1
ATOM 2766 O O . SER A 1 358 ? 28.570 11.760 -16.882 1.00 85.88 358 SER A O 1
ATOM 2768 N N . GLU A 1 359 ? 28.305 11.014 -18.985 1.00 80.69 359 GLU A N 1
ATOM 2769 C CA . GLU A 1 359 ? 26.981 10.407 -18.777 1.00 80.69 359 GLU A CA 1
ATOM 2770 C C . GLU A 1 359 ? 27.033 9.297 -17.717 1.00 80.69 359 GLU A C 1
ATOM 2772 O O . GLU A 1 359 ? 26.224 9.273 -16.791 1.00 80.69 359 GLU A O 1
ATOM 2777 N N . ILE A 1 360 ? 28.040 8.418 -17.775 1.00 74.12 360 ILE A N 1
ATOM 2778 C CA . ILE A 1 360 ? 28.253 7.366 -16.770 1.00 74.12 360 ILE A CA 1
ATOM 2779 C C . ILE A 1 360 ? 28.463 7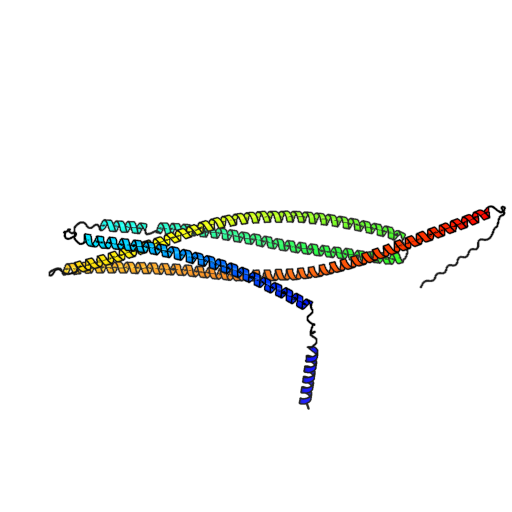.979 -15.383 1.00 74.12 360 ILE A C 1
ATOM 2781 O O . ILE A 1 360 ? 27.911 7.483 -14.402 1.00 74.12 360 ILE A O 1
ATOM 2785 N N . SER A 1 361 ? 29.222 9.071 -15.285 1.00 83.50 361 SER A N 1
ATOM 2786 C CA . SER A 1 361 ? 29.435 9.773 -14.014 1.00 83.50 361 SER A CA 1
ATOM 2787 C C . SER A 1 361 ? 28.136 10.373 -13.464 1.00 83.50 361 SER A C 1
ATOM 2789 O O . SER A 1 361 ? 27.891 10.316 -12.256 1.00 83.50 361 SER A O 1
ATOM 2791 N N . GLN A 1 362 ? 27.274 10.914 -14.332 1.00 81.19 362 GLN A N 1
ATOM 2792 C CA . GLN A 1 362 ? 25.955 11.421 -13.944 1.00 81.19 362 GLN A CA 1
ATOM 2793 C C . GLN A 1 362 ? 25.034 10.295 -13.459 1.00 81.19 362 GLN A C 1
ATOM 2795 O O . GLN A 1 362 ? 24.442 10.418 -12.384 1.00 81.19 362 GLN A O 1
ATOM 2800 N N . VAL A 1 363 ? 24.974 9.176 -14.186 1.00 83.75 363 VAL A N 1
ATOM 2801 C CA . VAL A 1 363 ? 24.205 7.987 -13.789 1.00 83.75 363 VAL A CA 1
ATOM 2802 C C . VAL A 1 363 ? 24.708 7.436 -12.455 1.00 83.75 363 VAL A C 1
ATOM 2804 O O . VAL A 1 363 ? 23.906 7.167 -11.563 1.00 83.75 363 VAL A O 1
ATOM 2807 N N . TRP A 1 364 ? 26.025 7.337 -12.254 1.00 82.88 364 TRP A N 1
ATOM 2808 C CA . TRP A 1 364 ? 26.598 6.908 -10.974 1.00 82.88 364 TRP A CA 1
ATOM 2809 C C . TRP A 1 364 ? 26.207 7.825 -9.820 1.00 82.88 364 TRP A C 1
ATOM 2811 O O . TRP A 1 364 ? 25.843 7.344 -8.744 1.00 82.88 364 TRP A O 1
ATOM 2821 N N . ARG A 1 365 ? 26.224 9.143 -10.036 1.00 85.44 365 ARG A N 1
ATOM 2822 C CA . ARG A 1 365 ? 25.749 10.111 -9.043 1.00 85.44 365 ARG A CA 1
ATOM 2823 C C . ARG A 1 365 ? 24.261 9.918 -8.741 1.00 85.44 365 ARG A C 1
ATOM 2825 O O . ARG A 1 365 ? 23.882 9.959 -7.572 1.00 85.44 365 ARG A O 1
ATOM 2832 N N . GLN A 1 366 ? 23.429 9.683 -9.754 1.00 80.12 366 GLN A N 1
ATOM 2833 C CA . GLN A 1 366 ? 21.999 9.423 -9.572 1.00 80.12 366 GLN A CA 1
ATOM 2834 C C . GLN A 1 366 ? 21.752 8.129 -8.783 1.00 80.12 366 GLN A C 1
ATOM 2836 O O . GLN A 1 366 ? 20.953 8.131 -7.847 1.00 80.12 366 GLN A O 1
ATOM 2841 N N . ILE A 1 367 ? 22.484 7.053 -9.091 1.00 68.94 367 ILE A N 1
ATOM 2842 C CA . ILE A 1 367 ? 22.455 5.795 -8.329 1.00 68.94 367 ILE A CA 1
ATOM 2843 C C . ILE A 1 367 ? 22.873 6.036 -6.876 1.00 68.94 367 ILE A C 1
ATOM 2845 O O . ILE A 1 367 ? 22.231 5.513 -5.968 1.00 68.94 367 ILE A O 1
ATOM 2849 N N . GLY A 1 368 ? 23.893 6.864 -6.637 1.00 75.19 368 GLY A N 1
ATOM 2850 C CA . GLY A 1 368 ? 24.325 7.239 -5.289 1.00 75.19 368 GLY A CA 1
ATOM 2851 C C . GLY A 1 368 ? 23.231 7.952 -4.487 1.00 75.19 368 GLY A C 1
ATOM 2852 O O . GLY A 1 368 ? 22.946 7.561 -3.355 1.00 75.19 368 GLY A O 1
ATOM 2853 N N . ILE A 1 369 ? 22.568 8.946 -5.088 1.00 81.69 369 ILE A N 1
ATOM 2854 C CA . ILE A 1 369 ? 21.452 9.672 -4.456 1.00 81.69 369 ILE A CA 1
ATOM 2855 C C . ILE A 1 369 ? 20.283 8.720 -4.175 1.00 81.69 369 ILE A C 1
ATOM 2857 O O . ILE A 1 369 ? 19.739 8.710 -3.072 1.00 81.69 369 ILE A O 1
ATOM 2861 N N . MET A 1 370 ? 19.930 7.872 -5.142 1.00 76.19 370 MET A N 1
ATOM 2862 C CA . MET A 1 370 ? 18.862 6.887 -4.990 1.00 76.19 370 MET A CA 1
ATOM 2863 C C . MET A 1 370 ? 19.181 5.866 -3.890 1.00 76.19 370 MET A C 1
ATOM 2865 O O . MET A 1 370 ? 18.319 5.580 -3.067 1.00 76.19 370 MET A O 1
ATOM 2869 N N . HIS A 1 371 ? 20.407 5.342 -3.819 1.00 79.94 371 HIS A N 1
ATOM 2870 C CA . HIS A 1 371 ? 20.824 4.434 -2.747 1.00 79.94 371 HIS A CA 1
ATOM 2871 C C . HIS A 1 371 ? 20.704 5.105 -1.374 1.00 79.94 371 HIS A C 1
ATOM 2873 O O . HIS A 1 371 ? 20.201 4.499 -0.425 1.00 79.94 371 HIS A O 1
ATOM 2879 N N . GLN A 1 372 ? 21.116 6.371 -1.261 1.00 79.75 372 GLN A N 1
ATOM 2880 C CA . GLN A 1 372 ? 20.960 7.149 -0.034 1.00 79.75 372 GLN A CA 1
ATOM 2881 C C . GLN A 1 372 ? 19.480 7.319 0.342 1.00 79.75 372 GLN A C 1
ATOM 2883 O O . GLN A 1 372 ? 19.121 7.138 1.505 1.00 79.75 372 GLN A O 1
ATOM 2888 N N . GLN A 1 373 ? 18.611 7.586 -0.634 1.00 72.44 373 GLN A N 1
ATOM 2889 C CA . GLN A 1 373 ? 17.168 7.706 -0.425 1.00 72.44 373 GLN A CA 1
ATOM 2890 C C . GLN A 1 373 ? 16.512 6.371 -0.036 1.00 72.44 373 GLN A C 1
ATOM 2892 O O . GLN A 1 373 ? 15.689 6.343 0.879 1.00 72.44 373 GLN A O 1
ATOM 2897 N N . ILE A 1 374 ? 16.889 5.259 -0.674 1.00 71.00 374 ILE A N 1
ATOM 2898 C CA . ILE A 1 374 ? 16.425 3.907 -0.320 1.00 71.00 374 ILE A CA 1
ATOM 2899 C C . ILE A 1 374 ? 16.877 3.551 1.099 1.00 71.00 374 ILE A C 1
ATOM 2901 O O . ILE A 1 374 ? 16.083 3.046 1.887 1.00 71.00 374 ILE A O 1
ATOM 2905 N N . THR A 1 375 ? 18.120 3.874 1.459 1.00 84.56 375 THR A N 1
ATOM 2906 C CA . THR A 1 375 ? 18.648 3.650 2.813 1.00 84.56 375 THR A CA 1
ATOM 2907 C C . THR A 1 375 ? 17.867 4.460 3.849 1.00 84.56 375 THR A C 1
ATOM 2909 O O . THR A 1 375 ? 17.437 3.912 4.862 1.00 84.56 375 THR A O 1
ATOM 2912 N N . ALA A 1 376 ? 17.617 5.746 3.581 1.00 76.06 376 ALA A N 1
ATOM 2913 C CA . ALA A 1 376 ? 16.790 6.589 4.442 1.00 76.06 376 ALA A CA 1
ATOM 2914 C C . ALA A 1 376 ? 15.358 6.042 4.572 1.00 76.06 376 ALA A C 1
ATOM 2916 O O . ALA A 1 376 ? 14.817 5.995 5.675 1.00 76.06 376 ALA A O 1
ATOM 2917 N N . SER A 1 377 ? 14.782 5.551 3.470 1.00 79.00 377 SER A N 1
ATOM 2918 C CA . SER A 1 377 ? 13.462 4.908 3.461 1.00 79.00 377 SER A CA 1
ATOM 2919 C C . SER A 1 377 ? 13.446 3.637 4.320 1.00 79.00 377 SER A C 1
ATOM 2921 O O . SER A 1 377 ? 12.496 3.407 5.066 1.00 79.00 377 SER A O 1
ATOM 2923 N N . GLY A 1 378 ? 14.523 2.845 4.293 1.00 83.81 378 GLY A N 1
ATOM 2924 C CA . GLY A 1 378 ? 14.698 1.683 5.167 1.00 83.81 378 GLY A CA 1
ATOM 2925 C C . GLY A 1 378 ? 14.697 2.055 6.652 1.00 83.81 378 GLY A C 1
ATOM 2926 O O . GLY A 1 378 ? 14.004 1.418 7.438 1.00 83.81 378 GLY A O 1
ATOM 2927 N N . ILE A 1 379 ? 15.385 3.137 7.029 1.00 84.75 379 ILE A N 1
ATOM 2928 C CA . ILE A 1 379 ? 15.384 3.650 8.412 1.00 84.75 379 ILE A CA 1
ATOM 2929 C C . ILE A 1 379 ? 13.982 4.122 8.825 1.00 84.75 379 ILE A C 1
ATOM 2931 O O . ILE A 1 379 ? 13.534 3.842 9.936 1.00 84.75 379 ILE A O 1
ATOM 2935 N N . THR A 1 380 ? 13.255 4.822 7.946 1.00 80.19 380 THR A N 1
ATOM 2936 C CA . THR A 1 380 ? 11.871 5.228 8.247 1.00 80.19 380 THR A CA 1
ATOM 2937 C C . THR A 1 380 ? 10.934 4.034 8.392 1.00 80.19 380 THR A C 1
ATOM 2939 O O . THR A 1 380 ? 10.059 4.057 9.256 1.00 80.19 380 THR A O 1
ATOM 2942 N N . LEU A 1 381 ? 11.141 2.981 7.596 1.00 85.12 381 LEU A N 1
ATOM 2943 C CA . LEU A 1 381 ? 10.365 1.749 7.680 1.00 85.12 381 LEU A CA 1
ATOM 2944 C C . LEU A 1 381 ? 10.639 1.012 8.996 1.00 85.12 381 LEU A C 1
ATOM 2946 O O . LEU A 1 381 ? 9.698 0.545 9.628 1.00 85.12 381 LEU A O 1
ATOM 2950 N N . ASP A 1 382 ? 11.895 0.967 9.444 1.00 90.50 382 ASP A N 1
ATOM 2951 C CA . ASP A 1 382 ? 12.271 0.372 10.731 1.00 90.50 382 ASP A CA 1
ATOM 2952 C C . ASP A 1 382 ? 11.659 1.143 11.915 1.00 90.50 382 ASP A C 1
ATOM 2954 O O . ASP A 1 382 ? 11.091 0.554 12.833 1.00 90.50 382 ASP A O 1
ATOM 2958 N N . ASN A 1 383 ? 11.652 2.478 11.857 1.00 90.06 383 ASN A N 1
ATOM 2959 C CA . ASN A 1 383 ? 10.947 3.300 12.845 1.00 90.06 383 ASN A CA 1
ATOM 2960 C C . ASN A 1 383 ? 9.430 3.056 12.846 1.00 90.06 383 ASN A C 1
ATOM 2962 O O . ASN A 1 383 ? 8.838 2.945 13.920 1.00 90.06 383 ASN A O 1
ATOM 2966 N N . LEU A 1 384 ? 8.802 2.936 11.671 1.00 82.12 384 LEU A N 1
ATOM 2967 C CA . LEU A 1 384 ? 7.383 2.582 11.556 1.00 82.12 384 LEU A CA 1
ATOM 2968 C C . LEU A 1 384 ? 7.098 1.188 12.117 1.00 82.12 384 LEU A C 1
ATOM 2970 O O . LEU A 1 384 ? 6.105 1.003 12.820 1.00 82.12 384 LEU A O 1
ATOM 2974 N N . GLN A 1 385 ? 7.971 0.216 11.853 1.00 86.62 385 GLN A N 1
ATOM 2975 C CA . GLN A 1 385 ? 7.864 -1.130 12.406 1.00 86.62 385 GLN A CA 1
ATOM 2976 C C . GLN A 1 385 ? 7.975 -1.104 13.934 1.00 86.62 385 GLN A C 1
ATOM 2978 O O . GLN A 1 385 ? 7.176 -1.743 14.616 1.00 86.62 385 GLN A O 1
ATOM 2983 N N . ASN A 1 386 ? 8.913 -0.334 14.485 1.00 92.31 386 ASN A N 1
ATOM 2984 C CA . ASN A 1 386 ? 9.084 -0.181 15.929 1.00 92.31 386 ASN A CA 1
ATOM 2985 C C . ASN A 1 386 ? 7.881 0.507 16.585 1.00 92.31 386 ASN A C 1
ATOM 2987 O O . ASN A 1 386 ? 7.404 0.034 17.617 1.00 92.31 386 ASN A O 1
ATOM 2991 N N . GLN A 1 387 ? 7.339 1.565 15.974 1.00 89.75 387 GLN A N 1
ATOM 2992 C CA . GLN A 1 387 ? 6.095 2.188 16.436 1.00 89.75 387 GLN A CA 1
ATOM 2993 C C . GLN A 1 387 ? 4.920 1.214 16.366 1.00 89.75 387 GLN A C 1
ATOM 2995 O O . GLN A 1 387 ? 4.171 1.095 17.330 1.00 89.75 387 GLN A O 1
ATOM 3000 N N . THR A 1 388 ? 4.785 0.470 15.268 1.00 85.50 388 THR A N 1
ATOM 3001 C CA . THR A 1 388 ? 3.728 -0.537 15.105 1.00 85.50 388 THR A CA 1
ATOM 3002 C C . THR A 1 388 ? 3.836 -1.616 16.178 1.00 85.50 388 THR A C 1
ATOM 3004 O O . THR A 1 388 ? 2.845 -1.933 16.824 1.00 85.50 388 THR A O 1
ATOM 3007 N N . ASN A 1 389 ? 5.040 -2.129 16.441 1.00 90.62 389 ASN A N 1
ATOM 3008 C CA . ASN A 1 389 ? 5.278 -3.104 17.505 1.00 90.62 389 ASN A CA 1
ATOM 3009 C C . ASN A 1 389 ? 4.926 -2.535 18.887 1.00 90.62 389 ASN A C 1
ATOM 3011 O O . ASN A 1 389 ? 4.339 -3.241 19.702 1.00 90.62 389 ASN A O 1
ATOM 3015 N N . PHE A 1 390 ? 5.253 -1.267 19.153 1.00 93.00 390 PHE A N 1
ATOM 3016 C CA . PHE A 1 390 ? 4.870 -0.597 20.394 1.00 93.00 390 PHE A CA 1
ATOM 3017 C C . PHE A 1 390 ? 3.347 -0.479 20.530 1.00 93.00 390 PHE A C 1
ATOM 3019 O O . PHE A 1 390 ? 2.808 -0.858 21.564 1.00 93.00 390 PHE A O 1
ATOM 3026 N N . PHE A 1 391 ? 2.645 -0.025 19.487 1.00 87.44 391 PHE A N 1
ATOM 3027 C CA . PHE A 1 391 ? 1.183 0.080 19.485 1.00 87.44 391 PHE A CA 1
ATOM 3028 C C . PHE A 1 391 ? 0.495 -1.278 19.628 1.00 87.44 391 PHE A C 1
ATOM 3030 O O . PHE A 1 391 ? -0.470 -1.391 20.382 1.00 87.44 391 PHE A O 1
ATOM 3037 N N . VAL A 1 392 ? 0.988 -2.314 18.945 1.00 90.06 392 VAL A N 1
ATOM 3038 C CA . VAL A 1 392 ? 0.474 -3.685 19.085 1.00 90.06 392 VAL A CA 1
ATOM 3039 C C . VAL A 1 392 ? 0.659 -4.164 20.519 1.00 90.06 392 VAL A C 1
ATOM 3041 O O . VAL A 1 392 ? -0.290 -4.666 21.106 1.00 90.06 392 VAL A O 1
ATOM 3044 N N . LYS A 1 393 ? 1.832 -3.931 21.114 1.00 91.19 393 LYS A N 1
ATOM 3045 C CA . LYS A 1 393 ? 2.113 -4.324 22.496 1.00 91.19 393 LYS A CA 1
ATOM 3046 C C . LYS A 1 393 ? 1.291 -3.535 23.524 1.00 91.19 393 LYS A C 1
ATOM 3048 O O . LYS A 1 393 ? 0.839 -4.105 24.508 1.00 91.19 393 LYS A O 1
ATOM 3053 N N . ASP A 1 394 ? 1.062 -2.240 23.308 1.00 91.94 394 ASP A N 1
ATOM 3054 C CA . ASP A 1 394 ? 0.157 -1.439 24.149 1.00 91.94 394 ASP A CA 1
ATOM 3055 C C . ASP A 1 394 ? -1.296 -1.923 24.029 1.00 91.94 394 ASP A C 1
ATOM 3057 O O . ASP A 1 394 ? -2.010 -2.029 25.026 1.00 91.94 394 ASP A O 1
ATOM 3061 N N . THR A 1 395 ? -1.719 -2.281 22.815 1.00 88.25 395 THR A N 1
ATOM 3062 C CA . THR A 1 395 ? -3.053 -2.835 22.551 1.00 88.25 395 THR A CA 1
ATOM 3063 C C . THR A 1 395 ? -3.224 -4.206 23.198 1.00 88.25 395 THR A C 1
ATOM 3065 O O . THR A 1 395 ? -4.260 -4.449 23.806 1.00 88.25 395 THR A O 1
ATOM 3068 N N . GLU A 1 396 ? -2.212 -5.071 23.126 1.00 91.25 396 GLU A N 1
ATOM 3069 C CA . GLU A 1 396 ? -2.169 -6.372 23.804 1.00 91.25 396 GLU A CA 1
ATOM 3070 C C . GLU A 1 396 ? -2.319 -6.194 25.320 1.00 91.25 396 GLU A C 1
ATOM 3072 O O . GLU A 1 396 ? -3.240 -6.747 25.913 1.00 91.25 396 GLU A O 1
ATOM 3077 N N . ASN A 1 397 ? -1.541 -5.294 25.932 1.00 93.56 397 ASN A N 1
ATOM 3078 C CA . ASN A 1 397 ? -1.662 -4.991 27.362 1.00 93.56 397 ASN A CA 1
ATOM 3079 C C . ASN A 1 397 ? -3.056 -4.454 27.743 1.00 93.56 397 ASN A C 1
ATOM 3081 O O . ASN A 1 397 ? -3.600 -4.801 28.794 1.00 93.56 397 ASN A O 1
ATOM 3085 N N . LYS A 1 398 ? -3.652 -3.587 26.912 1.00 90.81 398 LYS A N 1
ATOM 3086 C CA . LYS A 1 398 ? -5.020 -3.080 27.125 1.00 90.81 398 LYS A CA 1
ATOM 3087 C C . LYS A 1 398 ? -6.066 -4.180 26.967 1.00 90.81 398 LYS A C 1
ATOM 3089 O O . LYS A 1 398 ? -7.038 -4.189 27.722 1.00 90.81 398 LYS A O 1
ATOM 3094 N N . MET A 1 399 ? -5.876 -5.091 26.017 1.00 88.94 399 MET A N 1
ATOM 3095 C CA . MET A 1 399 ? -6.748 -6.240 25.796 1.00 88.94 399 MET A CA 1
ATOM 3096 C C . MET A 1 399 ? -6.673 -7.220 26.969 1.00 88.94 399 MET A C 1
ATOM 3098 O O . MET A 1 399 ? -7.720 -7.651 27.440 1.00 88.94 399 MET A O 1
ATOM 3102 N N . ASP A 1 400 ? -5.489 -7.478 27.521 1.00 91.12 400 ASP A N 1
ATOM 3103 C CA . ASP A 1 400 ? -5.314 -8.293 28.729 1.00 91.12 400 ASP A CA 1
ATOM 3104 C C . ASP A 1 400 ? -5.979 -7.650 29.951 1.00 91.12 400 ASP A C 1
ATOM 3106 O O . ASP A 1 400 ? -6.714 -8.306 30.693 1.00 91.12 400 ASP A O 1
ATOM 3110 N N . ALA A 1 401 ? -5.801 -6.339 30.136 1.00 91.88 401 ALA A N 1
ATOM 3111 C CA . ALA A 1 401 ? -6.479 -5.602 31.200 1.00 91.88 401 ALA A CA 1
ATOM 3112 C C . ALA A 1 401 ? -8.010 -5.638 31.041 1.00 91.88 401 ALA A C 1
ATOM 3114 O O . ALA A 1 401 ? -8.741 -5.704 32.032 1.00 91.88 401 ALA A O 1
ATOM 3115 N N . MET A 1 402 ? -8.509 -5.597 29.803 1.00 89.50 402 MET A N 1
ATOM 3116 C CA . MET A 1 402 ? -9.933 -5.739 29.506 1.00 89.50 402 MET A CA 1
ATOM 3117 C C . MET A 1 402 ? -10.421 -7.169 29.744 1.00 89.50 402 MET A C 1
ATOM 3119 O O . MET A 1 402 ? -11.491 -7.333 30.319 1.00 89.50 402 MET A O 1
ATOM 3123 N N . SER A 1 403 ? -9.636 -8.179 29.369 1.00 90.62 403 SER A N 1
ATOM 3124 C CA . SER A 1 403 ? -9.919 -9.594 29.619 1.00 90.62 403 SER A CA 1
ATOM 3125 C C . SER A 1 403 ? -10.064 -9.861 31.117 1.00 90.62 403 SER A C 1
ATOM 3127 O O . SER A 1 403 ? -11.090 -10.367 31.556 1.00 90.62 403 SER A O 1
ATOM 3129 N N . SER A 1 404 ? -9.122 -9.374 31.931 1.00 91.25 404 SER A N 1
ATOM 3130 C CA . SER A 1 404 ? -9.199 -9.478 33.393 1.00 91.25 404 SER A CA 1
ATOM 3131 C C . SER A 1 404 ? -10.438 -8.781 33.973 1.00 91.25 404 SER A C 1
ATOM 3133 O O . SER A 1 404 ? -11.077 -9.294 34.892 1.00 91.25 404 SER A O 1
ATOM 3135 N N . LYS A 1 405 ? -10.828 -7.619 33.428 1.00 93.00 405 LYS A N 1
ATOM 3136 C CA . LYS A 1 405 ? -12.079 -6.955 33.829 1.00 93.00 405 LYS A CA 1
ATOM 3137 C C . LYS A 1 405 ? -13.318 -7.747 33.414 1.00 93.00 405 LYS A C 1
ATOM 3139 O O . LYS A 1 405 ? -14.268 -7.795 34.188 1.00 93.00 405 LYS A O 1
ATOM 3144 N N . LEU A 1 406 ? -13.321 -8.338 32.221 1.00 91.44 406 LEU A N 1
ATOM 3145 C CA . LEU A 1 406 ? -14.394 -9.204 31.726 1.00 91.44 406 LEU A CA 1
ATOM 3146 C C . LEU A 1 406 ? -14.560 -10.438 32.612 1.00 91.44 406 LEU A C 1
ATOM 3148 O O . LEU A 1 406 ? -15.679 -10.745 32.999 1.00 91.44 406 LEU A O 1
ATOM 3152 N N . GLU A 1 407 ? -13.458 -11.063 33.011 1.00 90.00 407 GLU A N 1
ATOM 3153 C CA . GLU A 1 407 ? -13.437 -12.197 33.938 1.00 90.00 407 GLU A CA 1
ATOM 3154 C C . GLU A 1 407 ? -13.990 -11.800 35.323 1.00 90.00 407 GLU A C 1
ATOM 3156 O O . GLU A 1 407 ? -14.788 -12.514 35.930 1.00 90.00 407 GLU A O 1
ATOM 3161 N N . GLY A 1 408 ? -13.662 -10.592 35.799 1.00 94.00 408 GLY A N 1
ATOM 3162 C CA . GLY A 1 408 ? -14.266 -10.020 37.006 1.00 94.00 408 GLY A CA 1
ATOM 3163 C C . GLY A 1 408 ? -15.777 -9.771 36.881 1.00 94.00 408 GLY A C 1
ATOM 3164 O O . GLY A 1 408 ? -16.518 -9.989 37.841 1.00 94.00 408 GLY A O 1
ATOM 3165 N N . ILE A 1 409 ? -16.251 -9.336 35.707 1.00 90.25 409 ILE A N 1
ATOM 3166 C CA . ILE A 1 409 ? -17.685 -9.167 35.420 1.00 90.25 409 ILE A CA 1
ATOM 3167 C C . ILE A 1 409 ? -18.385 -10.526 35.372 1.00 90.25 409 ILE A C 1
ATOM 3169 O O . ILE A 1 409 ? -19.457 -10.657 35.955 1.00 90.25 409 ILE A O 1
ATOM 3173 N N . GLU A 1 410 ? -17.783 -11.527 34.731 1.00 93.00 410 GLU A N 1
ATOM 3174 C CA . GLU A 1 410 ? -18.295 -12.899 34.677 1.00 93.00 410 GLU A CA 1
ATOM 3175 C C . GLU A 1 410 ? -18.471 -13.469 36.090 1.00 93.00 410 GLU A C 1
ATOM 3177 O O . GLU A 1 410 ? -19.569 -13.885 36.452 1.00 93.00 410 GLU A O 1
ATOM 3182 N N . SER A 1 411 ? -17.459 -13.329 36.952 1.00 93.50 411 SER A N 1
ATOM 3183 C CA . SER A 1 411 ? -17.563 -13.719 38.363 1.00 93.50 411 SER A CA 1
ATOM 3184 C C . SER A 1 411 ? -18.673 -12.969 39.112 1.00 93.50 411 SER A C 1
ATOM 3186 O O . SER A 1 411 ? -19.384 -13.549 39.935 1.00 93.50 411 SER A O 1
ATOM 3188 N N . SER A 1 412 ? -18.860 -11.676 38.832 1.00 90.81 412 SER A N 1
ATOM 3189 C CA . SER A 1 412 ? -19.943 -10.892 39.434 1.00 90.81 412 SER A CA 1
ATOM 3190 C C . SER A 1 412 ? -21.324 -11.361 38.961 1.00 90.81 412 SER A C 1
ATOM 3192 O O . SER A 1 412 ? -22.260 -11.418 39.759 1.00 90.81 412 SER A O 1
ATOM 3194 N N . ILE A 1 413 ? -21.453 -11.739 37.687 1.00 92.00 413 ILE A N 1
ATOM 3195 C CA . ILE A 1 413 ? -22.675 -12.322 37.121 1.00 92.00 413 ILE A CA 1
ATOM 3196 C C . ILE A 1 413 ? -22.979 -13.665 37.783 1.00 92.00 413 ILE A C 1
ATOM 3198 O O . ILE A 1 413 ? -24.126 -13.883 38.171 1.00 92.00 413 ILE A O 1
ATOM 3202 N N . ASP A 1 414 ? -21.977 -14.518 37.990 1.00 92.56 414 ASP A N 1
ATOM 3203 C CA . ASP A 1 414 ? -22.151 -15.793 38.691 1.00 92.56 414 ASP A CA 1
ATOM 3204 C C . ASP A 1 414 ? -22.639 -15.587 40.130 1.00 92.56 414 ASP A C 1
ATOM 3206 O O . ASP A 1 414 ? -23.597 -16.233 40.560 1.00 92.56 414 ASP A O 1
ATOM 3210 N N . LEU A 1 415 ? -22.066 -14.622 40.858 1.00 92.38 415 LEU A N 1
ATOM 3211 C CA . LEU A 1 415 ? -22.528 -14.261 42.204 1.00 92.38 415 LEU A CA 1
ATOM 3212 C C . LEU A 1 415 ? -23.965 -13.724 42.206 1.00 92.38 415 LEU A C 1
ATOM 3214 O O . LEU A 1 415 ? -24.750 -14.035 43.106 1.00 92.38 415 LEU A O 1
ATOM 3218 N N . VAL A 1 416 ? -24.340 -12.913 41.214 1.00 93.12 416 VAL A N 1
ATOM 3219 C CA . VAL A 1 416 ? -25.721 -12.432 41.058 1.00 93.12 416 VAL A CA 1
ATOM 3220 C C . VAL A 1 416 ? -26.662 -13.597 40.758 1.00 93.12 416 VAL A C 1
ATOM 3222 O O . VAL A 1 416 ? -27.737 -13.668 41.353 1.00 93.12 416 VAL A O 1
ATOM 3225 N N . GLN A 1 417 ? -26.263 -14.527 39.893 1.00 91.56 417 GLN A N 1
ATOM 3226 C CA . GLN A 1 417 ? -27.030 -15.724 39.554 1.00 91.56 417 GLN A CA 1
ATOM 3227 C C . GLN A 1 417 ? -27.247 -16.610 40.790 1.00 91.56 417 GLN A C 1
ATOM 3229 O O . GLN A 1 417 ? -28.368 -17.062 41.041 1.00 91.56 417 GLN A O 1
ATOM 3234 N N . GLU A 1 418 ? -26.205 -16.819 41.597 1.00 92.31 418 GLU A N 1
ATOM 3235 C CA . GLU A 1 418 ? -26.265 -17.597 42.836 1.00 92.31 418 GLU A CA 1
ATOM 3236 C C . GLU A 1 418 ? -27.173 -16.931 43.879 1.00 92.31 418 GLU A C 1
ATOM 3238 O O . GLU A 1 418 ? -28.074 -17.577 44.423 1.00 92.31 418 GLU A O 1
ATOM 3243 N N . ASN A 1 419 ? -27.028 -15.619 44.089 1.00 92.88 419 ASN A N 1
ATOM 3244 C CA . ASN A 1 419 ? -27.908 -14.848 44.969 1.00 92.88 419 ASN A CA 1
ATOM 3245 C C . ASN A 1 419 ? -29.368 -14.890 44.511 1.00 92.88 419 ASN A C 1
ATOM 3247 O O . ASN A 1 419 ? -30.276 -15.012 45.336 1.00 92.88 419 ASN A O 1
ATOM 3251 N N . ASN A 1 420 ? -29.615 -14.806 43.204 1.00 90.62 420 ASN A N 1
ATOM 3252 C CA . ASN A 1 420 ? -30.966 -14.864 42.665 1.00 90.62 420 ASN A CA 1
ATOM 3253 C C . ASN A 1 420 ? -31.576 -16.258 42.875 1.00 90.62 420 ASN A C 1
ATOM 3255 O O . ASN A 1 420 ? -32.706 -16.369 43.344 1.00 90.62 420 ASN A O 1
ATOM 3259 N N . ASN A 1 421 ? -30.808 -17.328 42.649 1.00 89.44 421 ASN A N 1
ATOM 3260 C CA . ASN A 1 421 ? -31.233 -18.693 42.966 1.00 89.44 421 ASN A CA 1
ATOM 3261 C C . ASN A 1 421 ? -31.529 -18.879 44.460 1.00 89.44 421 ASN A C 1
ATOM 3263 O O . ASN A 1 421 ? -32.539 -19.490 44.815 1.00 89.44 421 ASN A O 1
ATOM 3267 N N . PHE A 1 422 ? -30.697 -18.320 45.342 1.00 93.50 422 PHE A N 1
ATOM 3268 C CA . PHE A 1 422 ? -30.941 -18.337 46.782 1.00 93.50 422 PHE A CA 1
ATOM 3269 C C . PHE A 1 422 ? -32.249 -17.622 47.145 1.00 93.50 422 PHE A C 1
ATOM 3271 O O . PHE A 1 422 ? -33.075 -18.170 47.879 1.00 93.50 422 PHE A O 1
ATOM 3278 N N . LEU A 1 423 ? -32.472 -16.418 46.608 1.00 91.38 423 LEU A N 1
ATOM 3279 C CA . LEU A 1 423 ? -33.697 -15.654 46.839 1.00 91.38 423 LEU A CA 1
ATOM 3280 C C . LEU A 1 423 ? -34.926 -16.390 46.311 1.00 91.38 423 LEU A C 1
ATOM 3282 O O . LEU A 1 423 ? -35.912 -16.496 47.035 1.00 91.38 423 LEU A O 1
ATOM 3286 N N . VAL A 1 424 ? -34.866 -16.949 45.102 1.00 87.69 424 VAL A N 1
ATOM 3287 C CA . VAL A 1 424 ? -35.947 -17.762 44.527 1.00 87.69 424 VAL A CA 1
ATOM 3288 C C . VAL A 1 424 ? -36.240 -18.977 45.410 1.00 87.69 424 VAL A C 1
ATOM 3290 O O . VAL A 1 424 ? -37.405 -19.242 45.715 1.00 87.69 424 VAL A O 1
ATOM 3293 N N . GLY A 1 425 ? -35.209 -19.671 45.899 1.00 92.44 425 GLY A N 1
ATOM 3294 C CA . GLY A 1 425 ? -35.363 -20.780 46.842 1.00 92.44 425 GLY A CA 1
ATOM 3295 C C . GLY A 1 425 ? -36.049 -20.350 48.140 1.00 92.44 425 GLY A C 1
ATOM 3296 O O . GLY A 1 425 ? -37.006 -20.988 48.586 1.00 92.44 425 GLY A O 1
ATOM 3297 N N . ARG A 1 426 ? -35.629 -19.219 48.716 1.00 90.69 426 ARG A N 1
ATOM 3298 C CA . ARG A 1 426 ? -36.205 -18.673 49.951 1.00 90.69 426 ARG A CA 1
ATOM 3299 C C . ARG A 1 426 ? -37.634 -18.162 49.758 1.00 90.69 426 ARG A C 1
ATOM 3301 O O . ARG A 1 426 ? -38.465 -18.379 50.632 1.00 90.69 426 ARG A O 1
ATOM 3308 N N . PHE A 1 427 ? -37.953 -17.546 48.621 1.00 89.12 427 PHE A N 1
ATOM 3309 C CA . PHE A 1 427 ? -39.320 -17.148 48.267 1.00 89.12 427 PHE A CA 1
ATOM 3310 C C . PHE A 1 427 ? -40.234 -18.355 48.061 1.00 89.12 427 PHE A C 1
ATOM 3312 O O . PHE A 1 427 ? -41.390 -18.328 48.488 1.00 89.12 427 PHE A O 1
ATOM 3319 N N . SER A 1 428 ? -39.727 -19.424 47.444 1.00 88.88 428 SER A N 1
ATOM 3320 C CA . SER A 1 428 ? -40.462 -20.682 47.320 1.00 88.88 428 SER A CA 1
ATOM 3321 C C . SER A 1 428 ? -40.761 -21.279 48.698 1.00 88.88 428 SER A C 1
ATOM 3323 O O . SER A 1 428 ? -41.899 -21.674 48.954 1.00 88.88 428 SER A O 1
ATOM 3325 N N . LEU A 1 429 ? -39.776 -21.287 49.606 1.00 90.06 429 LEU A N 1
ATOM 3326 C CA . LEU A 1 429 ? -39.960 -21.735 50.990 1.00 90.06 429 LEU A CA 1
ATOM 3327 C C . LEU A 1 429 ? -40.976 -20.858 51.730 1.00 90.06 429 LEU A C 1
ATOM 3329 O O . LEU A 1 429 ? -41.930 -21.377 52.295 1.00 90.06 429 LEU A O 1
ATOM 3333 N N . PHE A 1 430 ? -40.842 -19.536 51.644 1.00 92.88 430 PHE A N 1
ATOM 3334 C CA . PHE A 1 430 ? -41.774 -18.596 52.261 1.00 92.88 430 PHE A CA 1
ATOM 3335 C C . PHE A 1 430 ? -43.203 -18.775 51.736 1.00 92.88 430 PHE A C 1
ATOM 3337 O O . PHE A 1 430 ? -44.160 -18.727 52.498 1.00 92.88 430 PHE A O 1
ATOM 3344 N N . THR A 1 431 ? -43.375 -19.026 50.436 1.00 90.56 431 THR A N 1
ATOM 3345 C CA . THR A 1 431 ? -44.695 -19.300 49.845 1.00 90.56 431 THR A CA 1
ATOM 3346 C C . THR A 1 431 ? -45.279 -20.612 50.371 1.00 90.56 431 THR A C 1
ATOM 3348 O O . THR A 1 431 ? -46.491 -20.716 50.580 1.00 90.56 431 THR A O 1
ATOM 3351 N N . HIS A 1 432 ? -44.432 -21.617 50.596 1.00 92.62 432 HIS A N 1
ATOM 3352 C CA . HIS A 1 432 ? -44.834 -22.874 51.214 1.00 92.62 432 HIS A CA 1
ATOM 3353 C C . HIS A 1 432 ? -45.257 -22.668 52.677 1.00 92.62 432 HIS A C 1
ATOM 3355 O O . HIS A 1 432 ? -46.394 -22.991 53.022 1.00 92.62 432 HIS A O 1
ATOM 3361 N N . GLU A 1 433 ? -44.409 -22.036 53.491 1.00 90.94 433 GLU A N 1
ATOM 3362 C CA . GLU A 1 433 ? -44.680 -21.700 54.896 1.00 90.94 433 GLU A CA 1
ATOM 3363 C C . GLU A 1 433 ? -45.923 -20.813 55.044 1.00 90.94 433 GLU A C 1
ATOM 3365 O O . GLU A 1 433 ? -46.765 -21.037 55.914 1.00 90.94 433 GLU A O 1
ATOM 3370 N N . PHE A 1 434 ? -46.106 -19.834 54.156 1.00 93.88 434 PHE A N 1
ATOM 3371 C CA . PHE A 1 434 ? -47.287 -18.978 54.143 1.00 93.88 434 PHE A CA 1
ATOM 3372 C C . PHE A 1 434 ? -48.560 -19.778 53.857 1.00 93.88 434 PHE A C 1
ATOM 3374 O O . PHE A 1 434 ? -49.576 -19.578 54.523 1.00 93.88 434 PHE A O 1
ATOM 3381 N N . ASN A 1 435 ? -48.527 -20.704 52.894 1.00 90.56 435 ASN A N 1
ATOM 3382 C CA . ASN A 1 435 ? -49.671 -21.572 52.615 1.00 90.56 435 ASN A CA 1
ATOM 3383 C C . ASN A 1 435 ? -49.978 -22.511 53.785 1.00 90.56 435 ASN A C 1
ATOM 3385 O O . ASN A 1 435 ? -51.154 -22.720 54.091 1.00 90.56 435 ASN A O 1
ATOM 3389 N N . GLU A 1 436 ? -48.957 -23.036 54.462 1.00 91.38 436 GLU A N 1
ATOM 3390 C CA . GLU A 1 436 ? -49.133 -23.819 55.687 1.00 91.38 436 GLU A CA 1
ATOM 3391 C C . GLU A 1 436 ? -49.785 -22.984 56.791 1.00 91.38 436 GLU A C 1
ATOM 3393 O O . GLU A 1 436 ? -50.818 -23.375 57.338 1.00 91.38 436 GLU A O 1
ATOM 3398 N N . THR A 1 437 ? -49.256 -21.787 57.050 1.00 92.00 437 THR A N 1
ATOM 3399 C CA . THR A 1 437 ? -49.796 -20.857 58.050 1.00 92.00 437 THR A CA 1
ATOM 3400 C C . THR A 1 437 ? -51.235 -20.462 57.718 1.00 92.00 437 THR A C 1
ATOM 3402 O O . THR A 1 437 ? -52.095 -20.448 58.596 1.00 92.00 437 THR A O 1
ATOM 3405 N N . ARG A 1 438 ? -51.544 -20.205 56.439 1.00 92.69 438 ARG A N 1
ATOM 3406 C CA . ARG A 1 438 ? -52.902 -19.900 55.965 1.00 92.69 438 ARG A CA 1
ATOM 3407 C C . ARG A 1 438 ? -53.856 -21.064 56.206 1.00 92.69 438 ARG A C 1
ATOM 3409 O O . ARG A 1 438 ? -54.978 -20.846 56.658 1.00 92.69 438 ARG A O 1
ATOM 3416 N N . ASN A 1 439 ? -53.434 -22.286 55.891 1.00 91.81 439 ASN A N 1
ATOM 3417 C CA . ASN A 1 439 ? -54.253 -23.479 56.093 1.00 91.81 439 ASN A CA 1
ATOM 3418 C C . ASN A 1 439 ? -54.465 -23.759 57.585 1.00 91.81 439 ASN A C 1
ATOM 3420 O O . ASN A 1 439 ? -55.594 -24.031 57.986 1.00 91.81 439 ASN A O 1
ATOM 3424 N N . SER A 1 440 ? -53.422 -23.619 58.405 1.00 89.56 440 SER A N 1
ATOM 3425 C CA . SER A 1 440 ? -53.508 -23.711 59.865 1.00 89.56 440 SER A CA 1
ATOM 3426 C C . SER A 1 440 ? -54.484 -22.674 60.424 1.00 89.56 440 SER A C 1
ATOM 3428 O O . SER A 1 440 ? -55.425 -23.028 61.123 1.00 89.56 440 SER A O 1
ATOM 3430 N N . LEU A 1 441 ? -54.378 -21.408 60.010 1.00 91.00 441 LEU A N 1
ATOM 3431 C CA . LEU A 1 441 ? -55.306 -20.355 60.425 1.00 91.00 441 LEU A CA 1
ATOM 3432 C C . LEU A 1 441 ? -56.747 -20.639 59.978 1.00 91.00 441 LEU A C 1
ATOM 3434 O O . LEU A 1 441 ? -57.689 -20.392 60.733 1.00 91.00 441 LEU A O 1
ATOM 3438 N N . ALA A 1 442 ? -56.939 -21.170 58.769 1.00 89.94 442 ALA A N 1
ATOM 3439 C CA . ALA A 1 442 ? -58.253 -21.574 58.281 1.00 89.94 442 ALA A CA 1
ATOM 3440 C C . ALA A 1 442 ? -58.851 -22.710 59.127 1.00 89.94 442 ALA A C 1
ATOM 3442 O O . ALA A 1 442 ? -60.047 -22.670 59.422 1.00 89.94 442 ALA A O 1
ATOM 3443 N N . LEU A 1 443 ? -58.032 -23.680 59.550 1.00 90.00 443 LEU A N 1
ATOM 3444 C CA . LEU A 1 443 ? -58.427 -24.737 60.484 1.00 90.00 443 LEU A CA 1
ATOM 3445 C C . LEU A 1 443 ? -58.784 -24.153 61.854 1.00 90.00 443 LEU A C 1
ATOM 3447 O O . LEU A 1 443 ? -59.913 -24.337 62.296 1.00 90.00 443 LEU A O 1
ATOM 3451 N N . THR A 1 444 ? -57.912 -23.344 62.461 1.00 88.88 444 THR A N 1
ATOM 3452 C CA . THR A 1 444 ? -58.173 -22.695 63.757 1.00 88.88 444 THR A CA 1
ATOM 3453 C C . THR A 1 444 ? -59.437 -21.841 63.715 1.00 88.88 444 THR A C 1
ATOM 3455 O O . THR A 1 444 ? -60.233 -21.853 64.646 1.00 88.88 444 THR A O 1
ATOM 3458 N N . THR A 1 445 ? -59.684 -21.129 62.613 1.00 88.31 445 THR A N 1
ATOM 3459 C CA . THR A 1 445 ? -60.909 -20.331 62.436 1.00 88.31 445 THR A CA 1
ATOM 3460 C C . THR A 1 445 ? -62.150 -21.215 62.327 1.00 88.31 445 THR A C 1
ATOM 3462 O O . THR A 1 445 ? -63.225 -20.849 62.810 1.00 88.31 445 THR A O 1
ATOM 3465 N N . LYS A 1 446 ? -62.026 -22.384 61.693 1.00 88.50 446 LYS A N 1
ATOM 3466 C CA . LYS A 1 446 ? -63.105 -23.367 61.590 1.00 88.50 446 LYS A CA 1
ATOM 3467 C C . LYS A 1 446 ? -63.428 -23.966 62.959 1.00 88.50 446 LYS A C 1
ATOM 3469 O O . LYS A 1 446 ? -64.606 -24.000 63.308 1.00 88.50 446 LYS A O 1
ATOM 3474 N N . ASP A 1 447 ? -62.411 -24.317 63.738 1.00 87.19 447 ASP A N 1
ATOM 3475 C CA . ASP A 1 447 ? -62.553 -24.826 65.105 1.00 87.19 447 ASP A CA 1
ATOM 3476 C C . ASP A 1 447 ? -63.164 -23.765 66.027 1.00 87.19 447 ASP A C 1
ATOM 3478 O O . ASP A 1 447 ? -64.136 -24.030 66.728 1.00 87.19 447 ASP A O 1
ATOM 3482 N N . LEU A 1 448 ? -62.693 -22.516 65.961 1.00 83.88 448 LEU A N 1
ATOM 3483 C CA . LEU A 1 448 ? -63.233 -21.404 66.754 1.00 83.88 448 LEU A CA 1
ATOM 3484 C C . LEU A 1 448 ? -64.702 -21.133 66.399 1.00 83.88 448 LEU A C 1
ATOM 3486 O O . LEU A 1 448 ? -65.532 -20.907 67.278 1.00 83.88 448 LEU A O 1
ATOM 3490 N N . LYS A 1 449 ? -65.061 -21.231 65.114 1.00 84.81 449 LYS A N 1
ATOM 3491 C CA . LYS A 1 449 ? -66.455 -21.156 64.655 1.00 84.81 449 LYS A CA 1
ATOM 3492 C C . LYS A 1 449 ? -67.301 -22.318 65.182 1.00 84.81 449 LYS A C 1
ATOM 3494 O O . LYS A 1 449 ? -68.492 -22.128 65.440 1.00 84.81 449 LYS A O 1
ATOM 3499 N N . GLU A 1 450 ? -66.721 -23.502 65.333 1.00 83.50 450 GLU A N 1
ATOM 3500 C CA . GLU A 1 450 ? -67.390 -24.666 65.911 1.00 83.50 450 GLU A CA 1
ATOM 3501 C C . GLU A 1 450 ? -67.607 -24.502 67.425 1.00 83.50 450 GLU A C 1
ATOM 3503 O O . GLU A 1 450 ? -68.731 -24.665 67.904 1.00 83.50 450 GLU A O 1
ATOM 3508 N N . VAL A 1 451 ? -66.590 -24.036 68.156 1.00 80.44 451 VAL A N 1
ATOM 3509 C CA . VAL A 1 451 ? -66.679 -23.671 69.582 1.00 80.44 451 VAL A CA 1
ATOM 3510 C C . VAL A 1 451 ? -67.728 -22.576 69.809 1.00 80.44 451 VAL A C 1
ATOM 3512 O O . VAL A 1 451 ? -68.566 -22.695 70.701 1.00 80.44 451 VAL A O 1
ATOM 3515 N N . LEU A 1 452 ? -67.761 -21.539 68.965 1.00 76.19 452 LEU A N 1
ATOM 3516 C CA . LEU A 1 452 ? -68.776 -20.478 69.021 1.00 76.19 452 LEU A CA 1
ATOM 3517 C C . LEU A 1 452 ? -70.190 -21.001 68.756 1.00 76.19 452 LEU A C 1
ATOM 3519 O O . LEU A 1 452 ? -71.142 -20.545 69.391 1.00 76.19 452 LEU A O 1
ATOM 3523 N N . LYS A 1 453 ? -70.354 -21.964 67.841 1.00 76.81 453 LYS A N 1
ATOM 3524 C CA . LYS A 1 453 ? -71.639 -22.650 67.646 1.00 76.81 453 LYS A CA 1
ATOM 3525 C C . LYS A 1 453 ? -72.063 -23.389 68.913 1.00 76.81 453 LYS A C 1
ATOM 3527 O O . LYS A 1 453 ? -73.217 -23.250 69.311 1.00 76.81 453 LYS A O 1
ATOM 3532 N N . HIS A 1 454 ? -71.148 -24.111 69.559 1.00 67.50 454 HIS A N 1
ATOM 3533 C CA . HIS A 1 454 ? -71.414 -24.788 70.830 1.00 67.50 454 HIS A CA 1
ATOM 3534 C C . HIS A 1 454 ? -71.802 -23.806 71.947 1.00 67.50 454 HIS A C 1
ATOM 3536 O O . HIS A 1 454 ? -72.788 -24.043 72.644 1.00 67.50 454 HIS A O 1
ATOM 3542 N N . TYR A 1 455 ? -71.116 -22.667 72.064 1.00 62.03 455 TYR A N 1
ATOM 3543 C CA . TYR A 1 455 ? -71.454 -21.619 73.035 1.00 62.03 455 TYR A CA 1
ATOM 3544 C C . TYR A 1 455 ? -72.813 -20.969 72.763 1.00 62.03 455 TYR A C 1
ATOM 3546 O O . TYR A 1 455 ? -73.592 -20.735 73.684 1.00 62.03 455 TYR A O 1
ATOM 3554 N N . LYS A 1 456 ? -73.146 -20.713 71.494 1.00 58.31 456 LYS A N 1
ATOM 3555 C CA . LYS A 1 456 ? -74.441 -20.132 71.113 1.00 58.31 456 LYS A CA 1
ATOM 3556 C C . LYS A 1 456 ? -75.610 -21.093 71.361 1.00 58.31 456 LYS A C 1
ATOM 3558 O O . LYS A 1 456 ? -76.708 -20.632 71.646 1.00 58.31 456 LYS A O 1
ATOM 3563 N N . LEU A 1 457 ? -75.365 -22.404 71.301 1.00 55.09 457 LEU A N 1
ATOM 3564 C CA . LEU A 1 457 ? -76.315 -23.444 71.715 1.00 55.09 457 LEU A CA 1
ATOM 3565 C C . LEU A 1 457 ? -76.483 -23.533 73.243 1.00 55.09 457 LEU A C 1
ATOM 3567 O O . LEU A 1 457 ? -77.555 -23.911 73.708 1.00 55.09 457 LEU A O 1
ATOM 3571 N N . GLN A 1 458 ? -75.464 -23.167 74.026 1.00 51.34 458 GLN A N 1
ATOM 3572 C CA . GLN A 1 458 ? -75.562 -23.091 75.491 1.00 51.34 458 GLN A CA 1
ATOM 3573 C C . GLN A 1 458 ? -76.206 -21.779 75.977 1.00 51.34 458 GLN A C 1
ATOM 3575 O O . GLN A 1 458 ? -76.955 -21.795 76.948 1.00 51.34 458 GLN A O 1
ATOM 3580 N N . ALA A 1 459 ? -76.007 -20.660 75.271 1.00 48.34 459 ALA A N 1
ATOM 3581 C CA . ALA A 1 459 ? -76.577 -19.353 75.621 1.00 48.34 459 ALA A CA 1
ATOM 3582 C C . ALA A 1 459 ? -78.101 -19.229 75.391 1.00 48.34 459 ALA A C 1
ATOM 3584 O O . ALA A 1 459 ? -78.714 -18.270 75.852 1.00 48.34 459 ALA A O 1
ATOM 3585 N N . THR A 1 460 ? -78.740 -20.177 74.696 1.00 48.03 460 THR A N 1
ATOM 3586 C CA . THR A 1 460 ? -80.205 -20.192 74.508 1.00 48.03 460 THR A CA 1
ATOM 3587 C C . THR A 1 460 ? -80.974 -20.876 75.643 1.00 48.03 460 THR A C 1
ATOM 3589 O O . THR A 1 460 ? -82.201 -20.843 75.632 1.00 48.03 460 THR A O 1
ATOM 3592 N N . ASN A 1 461 ? -80.288 -21.445 76.640 1.00 44.34 461 ASN A N 1
ATOM 3593 C CA . ASN A 1 461 ? -80.902 -22.093 77.801 1.00 44.34 461 ASN A CA 1
ATOM 3594 C C . ASN A 1 461 ? -80.439 -21.428 79.111 1.00 44.34 461 ASN A C 1
ATOM 3596 O O . ASN A 1 461 ? -79.598 -21.976 79.816 1.00 44.34 461 ASN A O 1
ATOM 3600 N N . GLY A 1 462 ? -81.000 -20.265 79.466 1.00 37.91 462 GLY A N 1
ATOM 3601 C CA . GLY A 1 462 ? -80.852 -19.721 80.824 1.00 37.91 462 GLY A CA 1
ATOM 3602 C C . GLY A 1 462 ? -80.993 -18.203 80.957 1.00 37.91 462 GLY A C 1
ATOM 3603 O O . GLY A 1 462 ? -80.075 -17.469 80.630 1.00 37.91 462 GLY A O 1
ATOM 3604 N N . SER A 1 463 ? -82.165 -17.791 81.450 1.00 36.41 463 SER A N 1
ATOM 3605 C CA . SER A 1 463 ? -82.586 -16.546 82.133 1.00 36.41 463 SER A CA 1
ATOM 3606 C C . SER A 1 463 ? -81.593 -15.371 82.346 1.00 36.41 463 SER A C 1
ATOM 3608 O O . SER A 1 463 ? -80.462 -15.589 82.770 1.00 36.41 463 SER A O 1
ATOM 3610 N N . PRO A 1 464 ? -82.053 -14.102 82.211 1.00 51.28 464 PRO A N 1
ATOM 3611 C CA . PRO A 1 464 ? -81.237 -12.902 82.405 1.00 51.28 464 PRO A CA 1
ATOM 3612 C C . PRO A 1 464 ? -81.043 -12.549 83.890 1.00 51.28 464 PRO A C 1
ATOM 3614 O O . PRO A 1 464 ? -82.004 -12.486 84.655 1.00 51.28 464 PRO A O 1
ATOM 3617 N N . GLY A 1 465 ? -79.803 -12.258 84.281 1.00 35.06 465 GLY A N 1
ATOM 3618 C CA . GLY A 1 465 ? -79.439 -11.689 85.581 1.00 35.06 465 GLY A CA 1
ATOM 3619 C C . GLY A 1 465 ? -77.978 -11.213 85.564 1.00 35.06 465 GLY A C 1
ATOM 3620 O O . GLY A 1 465 ? -77.162 -11.858 84.905 1.00 35.06 465 GLY A O 1
ATOM 3621 N N . PRO A 1 466 ? -77.640 -10.073 86.196 1.00 51.72 466 PRO A N 1
ATOM 3622 C CA . PRO A 1 466 ? -76.360 -9.406 85.998 1.00 51.72 466 PRO A CA 1
ATOM 3623 C C . PRO A 1 466 ? -75.285 -10.004 86.909 1.00 51.72 466 PRO A C 1
ATOM 3625 O O . PRO A 1 466 ? -75.506 -10.173 88.107 1.00 51.72 466 PRO A O 1
ATOM 3628 N N . HIS A 1 467 ? -74.110 -10.276 86.348 1.00 44.09 467 HIS A N 1
ATOM 3629 C CA . HIS A 1 467 ? -72.898 -10.493 87.126 1.00 44.09 467 HIS A CA 1
ATOM 3630 C C . HIS A 1 467 ? -71.935 -9.336 86.861 1.00 44.09 467 HIS A C 1
ATOM 3632 O O . HIS A 1 467 ? -71.384 -9.214 85.769 1.00 44.09 467 HIS A O 1
ATOM 3638 N N . ASP A 1 468 ? -71.779 -8.487 87.877 1.00 45.03 468 ASP A N 1
ATOM 3639 C CA . ASP A 1 468 ? -70.561 -7.715 88.107 1.00 45.03 468 ASP A CA 1
ATOM 3640 C C . ASP A 1 468 ? -69.399 -8.681 88.370 1.00 45.03 468 ASP A C 1
ATOM 3642 O O . ASP A 1 468 ? -69.635 -9.743 88.945 1.00 45.03 468 ASP A O 1
ATOM 3646 N N . ILE A 1 469 ? -68.179 -8.302 87.972 1.00 40.69 469 ILE A N 1
ATOM 3647 C CA . ILE A 1 469 ? -66.933 -8.427 88.752 1.00 40.69 469 ILE A CA 1
ATOM 3648 C C . ILE A 1 469 ? -65.789 -7.725 87.987 1.00 40.69 469 ILE A C 1
ATOM 3650 O O . ILE A 1 469 ? -65.380 -8.120 86.900 1.00 40.69 469 ILE A O 1
ATOM 3654 N N . GLU A 1 470 ? -65.348 -6.638 88.620 1.00 37.78 470 GLU A N 1
ATOM 3655 C CA . GLU A 1 470 ? -63.971 -6.222 88.924 1.00 37.78 470 GLU A CA 1
ATOM 3656 C C . GLU A 1 470 ? -62.962 -5.924 87.802 1.00 37.78 470 GLU A C 1
ATOM 3658 O O . GLU A 1 470 ? -62.288 -6.771 87.224 1.00 37.78 470 GLU A O 1
ATOM 3663 N N . SER A 1 471 ? -62.751 -4.615 87.656 1.00 44.19 471 SER A N 1
ATOM 3664 C CA . SER A 1 471 ? -61.484 -3.977 87.308 1.00 44.19 471 SER A CA 1
ATOM 3665 C C . SER A 1 471 ? -60.361 -4.436 88.252 1.00 44.19 471 SER A C 1
ATOM 3667 O O . SER A 1 471 ? -60.276 -3.956 89.384 1.00 44.19 471 SER A O 1
ATOM 3669 N N . SER A 1 472 ? -59.446 -5.271 87.762 1.00 38.41 472 SER A N 1
ATOM 3670 C CA . SER A 1 472 ? -58.101 -5.414 88.326 1.00 38.41 472 SER A CA 1
ATOM 3671 C C . SER A 1 472 ? -57.077 -4.861 87.338 1.00 38.41 472 SER A C 1
ATOM 3673 O O . SER A 1 472 ? -56.693 -5.498 86.357 1.00 38.41 472 SER A O 1
ATOM 3675 N N . SER A 1 473 ? -56.671 -3.629 87.607 1.00 40.59 473 SER A N 1
ATOM 3676 C CA . SER A 1 473 ? -55.432 -3.024 87.144 1.00 40.59 473 SER A CA 1
ATOM 3677 C C . SER A 1 473 ? -54.231 -3.857 87.590 1.00 40.59 473 SER A C 1
ATOM 3679 O O . SER A 1 473 ? -54.042 -4.020 88.790 1.00 40.59 473 SER A O 1
ATOM 3681 N N . ASP A 1 474 ? -53.406 -4.298 86.642 1.00 39.16 474 ASP A N 1
ATOM 3682 C CA . ASP A 1 474 ? -52.011 -4.647 86.908 1.00 39.16 474 ASP A CA 1
ATOM 3683 C C . ASP A 1 474 ? -51.131 -4.163 85.753 1.00 39.16 474 ASP A C 1
ATOM 3685 O O . ASP A 1 474 ? -50.992 -4.773 84.694 1.00 39.16 474 ASP A O 1
ATOM 3689 N N . SER A 1 475 ? -50.561 -2.985 85.980 1.00 40.94 475 SER A N 1
ATOM 3690 C CA . SER A 1 475 ? -49.383 -2.477 85.302 1.00 40.94 475 SER A CA 1
ATOM 3691 C C . SER A 1 475 ? -48.155 -3.180 85.876 1.00 40.94 475 SER A C 1
ATOM 3693 O O . SER A 1 475 ? -47.817 -2.951 87.035 1.00 40.94 475 SER A O 1
ATOM 3695 N N . ASN A 1 476 ? -47.441 -3.961 85.069 1.00 42.66 476 ASN A N 1
ATOM 3696 C CA . ASN A 1 476 ? -46.042 -4.264 85.348 1.00 42.66 476 ASN A CA 1
ATOM 3697 C C . ASN A 1 476 ? -45.189 -3.952 84.122 1.00 42.66 476 ASN A C 1
ATOM 3699 O O . ASN A 1 476 ? -45.093 -4.713 83.162 1.00 42.66 476 ASN A O 1
ATOM 3703 N N . ILE A 1 477 ? -44.603 -2.762 84.211 1.00 43.31 477 ILE A N 1
ATOM 3704 C CA . ILE A 1 477 ? -43.409 -2.315 83.513 1.00 43.31 477 ILE A CA 1
ATOM 3705 C C . ILE A 1 477 ? -42.255 -3.207 83.978 1.00 43.31 477 ILE A C 1
ATOM 3707 O O . ILE A 1 477 ? -41.982 -3.275 85.175 1.00 43.31 477 ILE A O 1
ATOM 3711 N N . VAL A 1 478 ? -41.549 -3.835 83.041 1.00 50.31 478 VAL A N 1
ATOM 3712 C CA . VAL A 1 478 ? -40.168 -4.272 83.262 1.00 50.31 478 VAL A CA 1
ATOM 3713 C C . VAL A 1 478 ? -39.348 -3.814 82.066 1.00 50.31 478 VAL A C 1
ATOM 3715 O O . VAL A 1 478 ? -39.312 -4.460 81.022 1.00 50.31 478 VAL A O 1
ATOM 3718 N N . ASP A 1 479 ? -38.702 -2.665 82.247 1.00 43.62 479 ASP A N 1
ATOM 3719 C CA . ASP A 1 479 ? -37.434 -2.358 81.600 1.00 43.62 479 ASP A CA 1
ATOM 3720 C C . ASP A 1 479 ? -36.401 -3.396 82.053 1.00 43.62 479 ASP A C 1
ATOM 3722 O O . ASP A 1 479 ? -36.174 -3.549 83.254 1.00 43.62 479 ASP A O 1
ATOM 3726 N N . ASN A 1 480 ? -35.716 -4.049 81.112 1.00 43.38 480 ASN A N 1
ATOM 3727 C CA . ASN A 1 480 ? -34.264 -4.139 81.230 1.00 43.38 480 ASN A CA 1
ATOM 3728 C C . ASN A 1 480 ? -33.591 -4.412 79.880 1.00 43.38 480 ASN A C 1
ATOM 3730 O O . ASN A 1 480 ? -33.811 -5.443 79.246 1.00 43.38 480 ASN A O 1
ATOM 3734 N N . LYS A 1 481 ? -32.728 -3.471 79.494 1.00 45.38 481 LYS A N 1
ATOM 3735 C CA . LYS A 1 481 ? -31.647 -3.641 78.521 1.00 45.38 481 LYS A CA 1
ATOM 3736 C C . LYS A 1 481 ? -30.586 -4.582 79.100 1.00 45.38 481 LYS A C 1
ATOM 3738 O O . LYS A 1 481 ? -30.166 -4.346 80.230 1.00 45.38 481 LYS A O 1
ATOM 3743 N N . VAL A 1 482 ? -30.102 -5.533 78.299 1.00 40.19 482 VAL A N 1
ATOM 3744 C CA . VAL A 1 482 ? -28.701 -5.644 77.825 1.00 40.19 482 VAL A CA 1
ATOM 3745 C C . VAL A 1 482 ? -28.741 -6.286 76.447 1.00 40.19 482 VAL A C 1
ATOM 3747 O O . VAL A 1 482 ? -29.432 -7.320 76.321 1.00 40.19 482 VAL A O 1
#